Protein AF-A0A9D1JIS9-F1 (afdb_monomer)

Mean predicted aligned error: 5.15 Å

Foldseek 3Di:
DDKAWWKKKKKFQVCLQVQQCVCCVVPVDCLLSLLLQQLLFQLLVVVLCVVPVPFKDFQADDARMTIIIGRDPLVVRVLSVLQSLLLSLVLQVLCCPVAPSCVPTDGGWIFMFMETTMKDWDWDDDPPDIHIDIAALGNLVRVVQSVVTDTQKYKYAVVSLVPDDPVLNVQWDWDADPVCVLSVGGIIIMHGSVSRDHDDDCPVSSVVSNVVSVVDDSVLADADEAADQDDQVPFASRRKHKFWWKKKKKAWPCLSSVHHRNRPCNVVSVVLLSVLQVQLVVLCVVLSWAFQDDDHSMTIIIFGDHNPDDRLVSSVQSLLASQVVNVVSVIFMFMFMETGIKMWHFHHNPNRPHIDIDDSRVVRRVCCRPPPTDGQKYKYAQVSLVCCVVPPVLLNVQWDDDPPRMTMHSHHDVVSVVSVVVVVVVVCVVVVVPPPPDDD

Radius of gyration: 23.37 Å; Cα contacts (8 Å, |Δi|>4): 892; chains: 1; bounding box: 53×49×87 Å

Nearest PDB structures (foldseek):
  3r5g-assembly2_B  TM=8.322E-01  e=1.166E-09  Pseudomonas aeruginosa
  1wc1-assembly2_B  TM=8.262E-01  e=2.138E-09  Limnospira platensis
  1wc5-assembly1_D  TM=8.136E-01  e=9.999E-09  Limnospira platensis
  1wc5-assembly1_A  TM=8.039E-01  e=1.057E-08  Limnospira platensis
  2w01-assembly1_B  TM=7.841E-01  e=1.833E-08  Synechocystis sp. PCC 6803

Secondary structure (DSSP, 8-state):
-EEEEEEEEEEE-TTHHHHHHHHHHHHS--HHHHHHHHHHHHHHHHHHHHH-TTTEEEEEEETTEEEEEE-S-HHHHHHHHHHHHHHHHHHHHHHHHH-GGGTTSPPP--EEEEEEEEEEEEEEEETTEEEEEEEEHHHHHHHHHHHHSPTTEEEEEHHHHHHS-HHHHTT-EEE--GGGGGGT-S-EEEEEGGGS---S--HHHHHHHHHHHHTS-GGG-EEE--SSS--GGG--SSEEEEEEEEEEEEEEETGGGGS-TT-TTHHHHHHHHHHHHHHHHHHHHHTT-EEEEEETTEEEEEEE-BTTB--HHHHHHHHHHHHHHHHTTT-EEEEEE--EEEEEEEE-TTTS-EEEEESHHHHHHHHIIIII--TTEEEE-HHHHHHHHHH-HHHHTT-EE-STT-EEE---HHHHHHHHHHHHHHHHHHTT---S----

Solvent-accessible surface area (backbone atoms only — not comparable to full-atom values): 22907 Å² total; per-residue (Å²): 115,48,82,47,50,24,30,19,34,29,47,29,29,84,48,45,63,60,36,38,43,53,41,29,74,76,68,78,43,52,55,59,53,53,53,51,50,34,43,54,53,24,40,50,51,49,50,39,44,70,78,36,64,90,43,48,40,78,70,50,54,59,78,52,31,41,38,33,38,21,60,45,57,75,67,64,24,45,53,54,50,35,42,52,48,40,49,51,56,54,43,36,57,44,45,38,73,75,29,78,87,35,55,86,51,67,71,66,42,39,18,21,6,30,19,71,35,45,32,34,41,38,68,53,75,55,100,88,47,76,46,74,49,65,51,37,38,13,54,55,50,3,50,50,31,20,73,69,28,50,79,50,16,37,16,34,36,44,75,59,54,73,69,48,55,78,72,65,45,70,59,42,46,81,46,72,53,83,82,33,54,64,67,79,35,80,46,33,32,31,31,51,46,88,68,53,79,64,87,80,83,53,67,67,59,52,51,47,42,49,53,58,49,66,76,52,58,68,85,62,41,41,66,40,75,57,70,52,86,87,62,70,90,78,32,26,75,38,46,27,34,38,46,48,31,30,41,38,35,40,35,48,47,71,53,78,55,69,48,40,79,87,42,84,48,45,66,64,48,49,56,51,48,51,54,50,53,49,52,45,51,51,41,32,50,78,36,72,27,41,83,52,49,75,60,77,74,23,47,34,33,40,25,52,47,24,74,94,49,72,30,66,68,35,49,52,50,30,55,19,42,43,40,53,55,45,42,77,73,78,43,35,30,13,26,3,27,21,65,37,56,35,39,39,35,12,36,46,75,86,76,32,73,30,56,38,67,41,44,65,31,43,53,51,8,50,46,25,16,77,77,65,21,52,77,38,17,41,25,35,32,50,65,53,46,54,51,25,50,74,78,37,43,74,60,30,72,57,42,46,79,52,79,90,63,24,31,36,27,70,68,30,42,69,62,50,53,50,55,47,50,51,54,50,51,53,50,37,62,77,66,66,67,70,80,71,88,81,72,132

Structure (mmCIF, N/CA/C/O backbone):
data_AF-A0A9D1JIS9-F1
#
_entry.id   AF-A0A9D1JIS9-F1
#
loop_
_atom_site.group_PDB
_atom_site.id
_atom_site.type_symbol
_atom_site.label_atom_id
_atom_site.label_alt_id
_atom_site.label_comp_id
_atom_site.label_asym_id
_atom_site.label_entity_id
_atom_site.label_seq_id
_atom_site.pdbx_PDB_ins_code
_atom_site.Cartn_x
_atom_site.Cartn_y
_atom_site.Cartn_z
_atom_site.occupancy
_atom_site.B_iso_or_equiv
_atom_site.auth_seq_id
_atom_site.auth_comp_id
_atom_site.auth_asym_id
_atom_site.auth_atom_id
_atom_site.pdbx_PDB_model_num
ATOM 1 N N . MET A 1 1 ? -20.851 1.949 -10.374 1.00 79.88 1 MET A N 1
ATOM 2 C CA . MET A 1 1 ? -20.385 2.863 -9.313 1.00 79.88 1 MET A CA 1
ATOM 3 C C . MET A 1 1 ? -21.575 3.171 -8.426 1.00 79.88 1 MET A C 1
ATOM 5 O O . MET A 1 1 ? -22.640 3.439 -8.969 1.00 79.88 1 MET A O 1
ATOM 9 N N . ILE A 1 2 ? -21.425 3.081 -7.108 1.00 86.31 2 ILE A N 1
ATOM 10 C CA . ILE A 1 2 ? -22.489 3.348 -6.129 1.00 86.31 2 ILE A CA 1
ATOM 11 C C . ILE A 1 2 ? -22.038 4.526 -5.269 1.00 86.31 2 ILE A C 1
ATOM 13 O O . ILE A 1 2 ? -20.979 4.451 -4.646 1.00 86.31 2 ILE A O 1
ATOM 17 N N . ARG A 1 3 ? -22.801 5.627 -5.270 1.00 90.94 3 ARG A N 1
ATOM 18 C CA . ARG A 1 3 ? -22.493 6.796 -4.434 1.00 90.94 3 ARG A CA 1
ATOM 19 C C . ARG A 1 3 ? -22.864 6.476 -2.994 1.00 90.94 3 ARG A C 1
ATOM 21 O O . ARG A 1 3 ? -23.987 6.051 -2.732 1.00 90.94 3 ARG A O 1
ATOM 28 N N . LYS A 1 4 ? -21.933 6.698 -2.076 1.00 94.06 4 LYS A N 1
ATOM 29 C CA . LYS A 1 4 ? -22.101 6.496 -0.638 1.00 94.06 4 LYS A CA 1
ATOM 30 C C . LYS A 1 4 ? -21.607 7.725 0.119 1.00 94.06 4 LYS A C 1
ATOM 32 O O . LYS A 1 4 ? -20.930 8.598 -0.429 1.00 94.06 4 LYS A O 1
ATOM 37 N N . LYS A 1 5 ? -21.964 7.786 1.397 1.00 94.38 5 LYS A N 1
ATOM 38 C CA . LYS A 1 5 ? -21.455 8.757 2.360 1.00 94.38 5 LYS A CA 1
ATOM 39 C C . LYS A 1 5 ? -21.048 8.003 3.615 1.00 94.38 5 LYS A C 1
ATOM 41 O O . LYS A 1 5 ? -21.726 7.053 3.991 1.00 94.38 5 LYS A O 1
ATOM 46 N N . GLY A 1 6 ? -19.926 8.383 4.207 1.00 96.38 6 GLY A N 1
ATOM 47 C CA . GLY A 1 6 ? -19.376 7.657 5.341 1.00 96.38 6 GLY A CA 1
ATOM 48 C C . GLY A 1 6 ? -18.009 8.168 5.767 1.00 96.38 6 GLY A C 1
ATOM 49 O O . GLY A 1 6 ? -17.472 9.123 5.196 1.00 96.38 6 GLY A O 1
ATOM 50 N N . MET A 1 7 ? -17.447 7.527 6.788 1.00 98.12 7 MET A N 1
ATOM 51 C CA . MET A 1 7 ? -16.105 7.810 7.279 1.00 98.12 7 MET A CA 1
ATOM 52 C C . MET A 1 7 ? -15.114 6.821 6.687 1.00 98.12 7 MET A C 1
ATOM 54 O O . MET A 1 7 ? -15.196 5.634 6.979 1.00 98.12 7 MET A O 1
ATOM 58 N N . HIS A 1 8 ? -14.156 7.305 5.902 1.00 98.06 8 HIS A N 1
ATOM 59 C CA . HIS A 1 8 ? -12.979 6.514 5.561 1.00 98.06 8 HIS A CA 1
ATOM 60 C C . HIS A 1 8 ? -11.917 6.694 6.625 1.00 98.06 8 HIS A C 1
ATOM 62 O O . HIS A 1 8 ? -11.709 7.802 7.130 1.00 98.06 8 HIS A O 1
ATOM 68 N N . PHE A 1 9 ? -11.193 5.619 6.898 1.00 98.38 9 PHE A N 1
ATOM 69 C CA . PHE A 1 9 ? -10.035 5.669 7.762 1.00 98.38 9 PHE A CA 1
ATOM 70 C C . PHE A 1 9 ? -8.997 4.623 7.375 1.00 98.38 9 PHE A C 1
ATOM 72 O O . PHE A 1 9 ? -9.305 3.579 6.797 1.00 98.38 9 PHE A O 1
ATOM 79 N N . TYR A 1 10 ? -7.746 4.947 7.677 1.00 98.25 10 TYR A N 1
ATOM 80 C CA . TYR A 1 10 ? -6.591 4.126 7.344 1.00 98.25 10 TYR A CA 1
ATOM 81 C C . TYR A 1 10 ? -5.799 3.842 8.600 1.00 98.25 10 TYR A C 1
ATOM 83 O O . TYR A 1 10 ? -5.477 4.774 9.335 1.00 98.25 10 TYR A O 1
ATOM 91 N N . ILE A 1 11 ? -5.422 2.583 8.789 1.00 98.50 11 ILE A N 1
ATOM 92 C CA . ILE A 1 11 ? -4.416 2.185 9.771 1.00 98.50 11 ILE A CA 1
ATOM 93 C C . ILE A 1 11 ? -3.161 1.822 8.995 1.00 98.50 11 ILE A C 1
ATOM 95 O O . ILE A 1 11 ? -3.161 0.862 8.230 1.00 98.50 11 ILE A O 1
ATOM 99 N N . ASN A 1 12 ? -2.099 2.601 9.175 1.00 98.00 12 ASN A N 1
ATOM 100 C CA . ASN A 1 12 ? -0.805 2.337 8.559 1.00 98.00 12 ASN A CA 1
ATOM 101 C C . ASN A 1 12 ? 0.197 1.847 9.595 1.00 98.00 12 ASN A C 1
ATOM 103 O O . ASN A 1 12 ? 0.213 2.380 10.702 1.00 98.00 12 ASN A O 1
ATOM 107 N N . ILE A 1 13 ? 1.082 0.935 9.197 1.00 97.88 13 ILE A N 1
ATOM 108 C CA . ILE A 1 13 ? 2.278 0.531 9.939 1.00 97.88 13 ILE A CA 1
ATOM 109 C C . ILE A 1 13 ? 3.494 1.251 9.320 1.00 97.88 13 ILE A C 1
ATOM 111 O O . ILE A 1 13 ? 4.185 0.676 8.477 1.00 97.88 13 ILE A O 1
ATOM 115 N N . PRO A 1 14 ? 3.783 2.523 9.672 1.00 95.50 14 PRO A N 1
ATOM 116 C CA . PRO A 1 14 ? 4.860 3.311 9.062 1.00 95.50 14 PRO A CA 1
ATOM 117 C C . PRO A 1 14 ? 6.254 2.700 9.178 1.00 95.50 14 PRO A C 1
ATOM 119 O O . PRO A 1 14 ? 7.148 3.105 8.446 1.00 95.50 14 PRO A O 1
ATOM 122 N N . ASN A 1 15 ? 6.474 1.777 10.114 1.00 96.00 15 ASN A N 1
ATOM 123 C CA . ASN A 1 15 ? 7.754 1.099 10.271 1.00 96.00 15 ASN A CA 1
ATOM 124 C C . ASN A 1 15 ? 7.782 -0.311 9.661 1.00 96.00 15 ASN A C 1
ATOM 126 O O . ASN A 1 15 ? 8.740 -1.030 9.938 1.00 96.00 15 ASN A O 1
ATOM 130 N N . LEU A 1 16 ? 6.788 -0.714 8.853 1.00 95.50 16 LEU A N 1
ATOM 131 C CA . LEU A 1 16 ? 6.753 -2.054 8.251 1.00 95.50 16 LEU A CA 1
ATOM 132 C C . LEU A 1 16 ? 8.026 -2.346 7.454 1.00 95.50 16 LEU A C 1
ATOM 134 O O . LEU A 1 16 ? 8.606 -3.412 7.623 1.00 95.50 16 LEU A O 1
ATOM 138 N N . ASP A 1 17 ? 8.496 -1.384 6.661 1.00 92.62 17 ASP A N 1
ATOM 139 C CA . ASP A 1 17 ? 9.739 -1.519 5.898 1.00 92.62 17 ASP A CA 1
ATOM 140 C C . ASP A 1 17 ? 10.920 -1.865 6.803 1.00 92.62 17 ASP A C 1
ATOM 142 O O . ASP A 1 17 ? 11.693 -2.770 6.513 1.00 92.62 17 ASP A O 1
ATOM 146 N N . GLN A 1 18 ? 11.030 -1.193 7.950 1.00 95.00 18 GLN A N 1
ATOM 147 C CA . GLN A 1 18 ? 12.092 -1.459 8.912 1.00 95.00 18 GLN A CA 1
ATOM 148 C C . GLN A 1 18 ? 11.953 -2.850 9.544 1.00 95.00 18 GLN A C 1
ATOM 150 O O . GLN A 1 18 ? 12.973 -3.488 9.794 1.00 95.00 18 GLN A O 1
ATOM 155 N N . VAL A 1 19 ? 10.724 -3.324 9.789 1.00 96.06 19 VAL A N 1
ATOM 156 C CA . VAL A 1 19 ? 10.469 -4.687 10.287 1.00 96.06 19 VAL A CA 1
ATOM 157 C C . VAL A 1 19 ? 10.898 -5.728 9.251 1.00 96.06 19 VAL A C 1
ATOM 159 O O . VAL A 1 19 ? 11.641 -6.649 9.584 1.00 96.06 19 VAL A O 1
ATOM 162 N N . VAL A 1 20 ? 10.487 -5.543 7.993 1.00 94.75 20 VAL A N 1
ATOM 163 C CA . VAL A 1 20 ? 10.807 -6.451 6.883 1.00 94.75 20 VAL A CA 1
ATOM 164 C C . VAL A 1 20 ? 12.310 -6.479 6.619 1.00 94.75 20 VAL A C 1
ATOM 166 O O . VAL A 1 20 ? 12.884 -7.560 6.550 1.00 94.75 20 VAL A O 1
ATOM 169 N N . ILE A 1 21 ? 12.961 -5.315 6.527 1.00 93.31 21 ILE A N 1
ATOM 170 C CA . ILE A 1 21 ? 14.409 -5.203 6.295 1.00 93.31 21 ILE A CA 1
ATOM 171 C C . ILE A 1 21 ? 15.198 -5.858 7.435 1.00 93.31 21 ILE A C 1
ATOM 173 O O . ILE A 1 21 ? 16.189 -6.543 7.179 1.00 93.31 21 ILE A O 1
ATOM 177 N N . ASP A 1 22 ? 14.778 -5.662 8.688 1.00 95.50 22 ASP A N 1
ATOM 178 C CA . ASP A 1 22 ? 15.439 -6.255 9.854 1.00 95.50 22 ASP A CA 1
ATOM 179 C C . ASP A 1 22 ? 15.375 -7.793 9.825 1.00 95.50 22 ASP A C 1
ATOM 181 O O . ASP A 1 22 ? 16.400 -8.453 10.013 1.00 95.50 22 ASP A O 1
ATOM 185 N N . GLU A 1 23 ? 14.211 -8.376 9.516 1.00 94.50 23 GLU A N 1
ATOM 186 C CA . GLU A 1 23 ? 14.074 -9.831 9.374 1.00 94.50 23 GLU A CA 1
ATOM 187 C C . GLU A 1 23 ? 14.827 -10.365 8.146 1.00 94.50 23 GLU A C 1
ATOM 189 O O . GLU A 1 23 ? 15.572 -11.348 8.255 1.00 94.50 23 GLU A O 1
ATOM 194 N N . GLU A 1 24 ? 14.662 -9.713 6.991 1.00 94.38 24 GLU A N 1
ATOM 195 C CA . GLU A 1 24 ? 15.275 -10.111 5.722 1.00 94.38 24 GLU A CA 1
ATOM 196 C C . GLU A 1 24 ? 16.801 -10.119 5.846 1.00 94.38 24 GLU A C 1
ATOM 198 O O . GLU A 1 24 ? 17.445 -11.091 5.456 1.00 94.38 24 GLU A O 1
ATOM 203 N N . THR A 1 25 ? 17.385 -9.098 6.476 1.00 92.75 25 THR A N 1
ATOM 204 C CA . THR A 1 25 ? 18.839 -9.001 6.677 1.00 92.75 25 THR A CA 1
ATOM 205 C C . THR A 1 25 ? 19.364 -10.086 7.620 1.00 92.75 25 THR A C 1
ATOM 207 O O . THR A 1 25 ? 20.445 -10.629 7.398 1.00 92.75 25 THR A O 1
ATOM 210 N N . LYS A 1 26 ? 18.611 -10.434 8.672 1.00 92.88 26 LYS A N 1
ATOM 211 C CA . LYS A 1 26 ? 19.026 -11.445 9.662 1.00 92.88 26 LYS A CA 1
ATOM 212 C C . LYS A 1 26 ? 18.855 -12.878 9.167 1.00 92.88 26 LYS A C 1
ATOM 214 O O . LYS A 1 26 ? 19.591 -13.761 9.601 1.00 92.88 26 LYS A O 1
ATOM 219 N N . THR A 1 27 ? 17.859 -13.131 8.319 1.00 90.94 27 THR A N 1
ATOM 220 C CA . THR A 1 27 ? 17.398 -14.501 8.028 1.00 90.94 27 THR A CA 1
ATOM 221 C C . THR A 1 27 ? 17.322 -14.847 6.541 1.00 90.94 27 THR A C 1
ATOM 223 O O . THR A 1 27 ? 17.187 -16.022 6.194 1.00 90.94 27 THR A O 1
ATOM 226 N N . GLY A 1 28 ? 17.372 -13.853 5.649 1.00 89.25 28 GLY A N 1
ATOM 227 C CA . GLY A 1 28 ? 17.115 -14.009 4.214 1.00 89.25 28 GLY A CA 1
ATOM 228 C C . GLY A 1 28 ? 15.658 -14.350 3.864 1.00 89.25 28 GLY A C 1
ATOM 229 O O . GLY A 1 28 ? 15.386 -14.784 2.733 1.00 89.25 28 GLY A O 1
ATOM 230 N N . LYS A 1 29 ? 14.743 -14.211 4.834 1.00 90.88 29 LYS A N 1
ATOM 231 C CA . LYS A 1 29 ? 13.316 -14.564 4.779 1.00 90.88 29 LYS A CA 1
ATOM 232 C C . LYS A 1 29 ? 12.457 -13.445 5.381 1.00 90.88 29 LYS A C 1
ATOM 234 O O . LYS A 1 29 ? 12.976 -12.555 6.041 1.00 90.88 29 LYS A O 1
ATOM 239 N N . VAL A 1 30 ? 11.141 -13.532 5.168 1.00 94.50 30 VAL A N 1
ATOM 240 C CA . VAL A 1 30 ? 10.138 -12.578 5.691 1.00 94.50 30 VAL A CA 1
ATOM 241 C C . VAL A 1 30 ? 8.933 -13.284 6.334 1.00 94.50 30 VAL A C 1
ATOM 243 O O . VAL A 1 30 ? 7.827 -12.745 6.383 1.00 94.50 30 VAL A O 1
ATOM 246 N N . ASN A 1 31 ? 9.114 -14.537 6.771 1.00 95.56 31 ASN A N 1
ATOM 247 C CA . ASN A 1 31 ? 8.036 -15.385 7.287 1.00 95.56 31 ASN A CA 1
ATOM 248 C C . ASN A 1 31 ? 7.346 -14.752 8.501 1.00 95.56 31 ASN A C 1
ATOM 250 O O . ASN A 1 31 ? 6.119 -14.758 8.577 1.00 95.56 31 ASN A O 1
ATOM 254 N N . HIS A 1 32 ? 8.118 -14.224 9.452 1.00 95.69 32 HIS A N 1
ATOM 255 C CA . HIS A 1 32 ? 7.568 -13.637 10.667 1.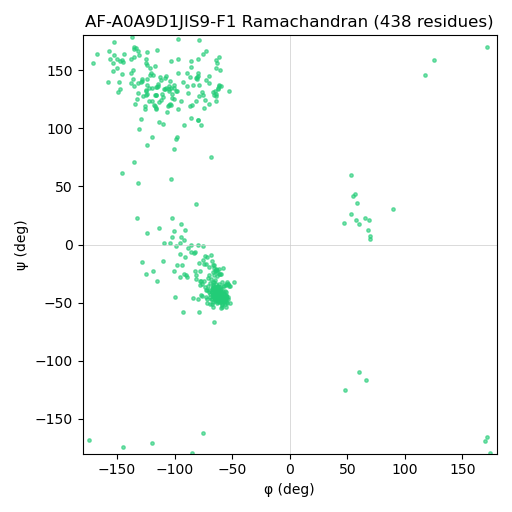00 95.69 32 HIS A CA 1
ATOM 256 C C . HIS A 1 32 ? 6.838 -12.337 10.341 1.00 95.69 32 HIS A C 1
ATOM 258 O O . HIS A 1 32 ? 5.717 -12.154 10.808 1.00 95.69 32 HIS A O 1
ATOM 264 N N . SER A 1 33 ? 7.434 -11.474 9.515 1.00 95.69 33 SER A N 1
ATOM 265 C CA . SER A 1 33 ? 6.858 -10.192 9.103 1.00 95.69 33 SER A CA 1
ATOM 266 C C . SER A 1 33 ? 5.544 -10.389 8.354 1.00 95.69 33 SER A C 1
ATOM 268 O O . SER A 1 33 ? 4.547 -9.772 8.721 1.00 95.69 33 SER A O 1
ATOM 270 N N . LEU A 1 34 ? 5.503 -11.297 7.369 1.00 95.88 34 LEU A N 1
ATOM 271 C CA . LEU A 1 34 ? 4.274 -11.633 6.641 1.00 95.88 34 LEU A CA 1
ATOM 272 C C . LEU A 1 34 ? 3.201 -12.176 7.594 1.00 95.88 34 LEU A C 1
ATOM 274 O O . LEU A 1 34 ? 2.052 -11.745 7.552 1.00 95.88 34 LEU A O 1
ATOM 278 N N . HIS A 1 35 ? 3.579 -13.103 8.475 1.00 96.31 35 HIS A N 1
ATOM 279 C CA . HIS A 1 35 ? 2.643 -13.736 9.398 1.00 96.31 35 HIS A CA 1
ATOM 280 C C . HIS A 1 35 ? 2.092 -12.765 10.456 1.00 96.31 35 HIS A C 1
ATOM 282 O O . HIS A 1 35 ? 0.918 -12.842 10.823 1.00 96.31 35 HIS A O 1
ATOM 288 N N . ALA A 1 36 ? 2.930 -11.859 10.963 1.00 96.94 36 ALA A N 1
ATOM 289 C CA . ALA A 1 36 ? 2.522 -10.807 11.889 1.00 96.94 36 ALA A CA 1
ATOM 290 C C . ALA A 1 36 ? 1.607 -9.788 11.200 1.00 96.94 36 ALA A C 1
ATOM 292 O O . ALA A 1 36 ? 0.605 -9.389 11.788 1.00 96.94 36 ALA A O 1
ATOM 293 N N . LEU A 1 37 ? 1.910 -9.417 9.951 1.00 96.75 37 LEU A N 1
ATOM 294 C CA . LEU A 1 37 ? 1.088 -8.516 9.143 1.00 96.75 37 LEU A CA 1
ATOM 295 C C . LEU A 1 37 ? -0.304 -9.105 8.874 1.00 96.75 37 LEU A C 1
ATOM 297 O O . LEU A 1 37 ? -1.305 -8.438 9.135 1.00 96.75 37 LEU A O 1
ATOM 301 N N . ASP A 1 38 ? -0.371 -10.367 8.428 1.00 95.88 38 ASP A N 1
ATOM 302 C CA . ASP A 1 38 ? -1.639 -11.083 8.228 1.00 95.88 38 ASP A CA 1
ATOM 303 C C . ASP A 1 38 ? -2.446 -11.147 9.525 1.00 95.88 38 ASP A C 1
ATOM 305 O O . ASP A 1 38 ? -3.628 -10.816 9.524 1.00 95.88 38 ASP A O 1
ATOM 309 N N . THR A 1 39 ? -1.807 -11.512 10.641 1.00 96.50 39 THR A N 1
ATOM 310 C CA . THR A 1 39 ? -2.469 -11.568 11.952 1.00 96.50 39 THR A CA 1
ATOM 311 C C . THR A 1 39 ? -3.000 -10.200 12.360 1.00 96.50 39 THR A C 1
ATOM 313 O O . THR A 1 39 ? -4.151 -10.090 12.772 1.00 96.50 39 THR A O 1
ATOM 316 N N . PHE A 1 40 ? -2.194 -9.147 12.229 1.00 97.88 40 PHE A N 1
ATOM 317 C CA . PHE A 1 40 ? -2.584 -7.800 12.627 1.00 97.88 40 PHE A CA 1
ATOM 318 C C . PHE A 1 40 ? -3.837 -7.332 11.878 1.00 97.88 40 PHE A C 1
ATOM 320 O O . PHE A 1 40 ? -4.840 -6.982 12.502 1.00 97.88 40 PHE A O 1
ATOM 327 N N . PHE A 1 41 ? -3.824 -7.391 10.545 1.00 97.12 41 PHE A N 1
ATOM 328 C CA . PHE A 1 41 ? -4.956 -6.926 9.745 1.00 97.12 41 PHE A CA 1
ATOM 329 C C . PHE A 1 41 ? -6.164 -7.859 9.809 1.00 97.12 41 PHE A C 1
ATOM 331 O O . PHE A 1 41 ? -7.287 -7.375 9.949 1.00 97.12 41 PHE A O 1
ATOM 338 N N . SER A 1 42 ? -5.957 -9.179 9.807 1.00 96.00 42 SER A N 1
ATOM 339 C CA . SER A 1 42 ? -7.052 -10.152 9.922 1.00 96.00 42 SER A CA 1
ATOM 340 C C . SER A 1 42 ? -7.817 -10.009 11.234 1.00 96.00 42 SER A C 1
ATOM 342 O O . SER A 1 42 ? -9.036 -10.200 11.276 1.00 96.00 42 SER A O 1
ATOM 344 N N . MET A 1 43 ? -7.122 -9.647 12.313 1.00 97.12 43 MET A N 1
ATOM 345 C CA . MET A 1 43 ? -7.755 -9.459 13.612 1.00 97.12 43 MET A CA 1
ATOM 346 C C . MET A 1 43 ? -8.493 -8.132 13.722 1.00 97.12 43 MET A C 1
ATOM 348 O O . MET A 1 43 ? -9.56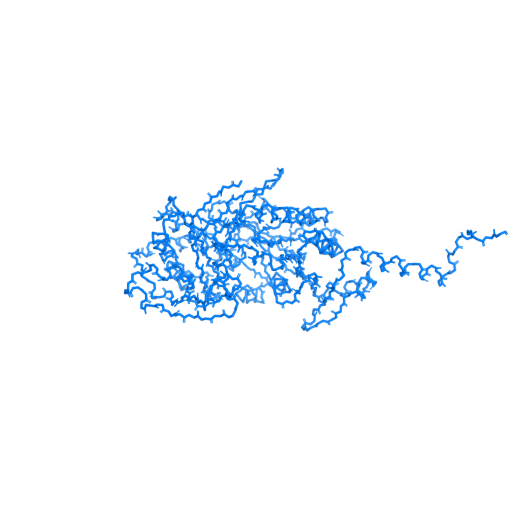7 -8.109 14.317 1.00 97.12 43 MET A O 1
ATOM 352 N N . ILE A 1 44 ? -7.995 -7.061 13.100 1.00 97.88 44 ILE A N 1
ATOM 353 C CA . ILE A 1 44 ? -8.740 -5.797 12.987 1.00 97.88 44 ILE A CA 1
ATOM 354 C C . ILE A 1 44 ? -10.004 -5.998 12.146 1.00 97.88 44 ILE A C 1
ATOM 356 O O . ILE A 1 44 ? -11.089 -5.584 12.550 1.00 97.88 44 ILE A O 1
ATOM 360 N N . GLU A 1 45 ? -9.886 -6.695 11.013 1.00 96.00 45 GLU A N 1
ATOM 361 C CA . GLU A 1 45 ? -11.022 -7.058 10.168 1.00 96.00 45 GLU A CA 1
ATOM 362 C C . GLU A 1 45 ? -12.068 -7.855 10.959 1.00 96.00 45 GLU A C 1
ATOM 364 O O . GLU A 1 45 ? -13.258 -7.531 10.929 1.00 96.00 45 GLU A O 1
ATOM 369 N N . SER A 1 46 ? -11.628 -8.890 11.678 1.00 95.75 46 SER A N 1
ATOM 370 C CA . SER A 1 46 ? -12.507 -9.750 12.474 1.00 95.75 46 SER A CA 1
ATOM 371 C C . SER A 1 46 ? -13.181 -8.982 13.609 1.00 95.75 46 SER A C 1
ATOM 373 O O . SER A 1 46 ? -14.381 -9.150 13.814 1.00 95.75 46 SER A O 1
ATOM 375 N N . PHE A 1 47 ? -12.438 -8.115 14.305 1.00 97.81 47 PHE A N 1
ATOM 376 C CA . PHE A 1 47 ? -12.963 -7.248 15.358 1.00 97.81 47 PHE A CA 1
ATOM 377 C C . PHE A 1 47 ? -14.062 -6.328 14.817 1.00 97.81 47 PHE A C 1
ATOM 379 O O . PHE A 1 47 ? -15.193 -6.371 15.301 1.00 97.81 47 PHE A O 1
ATOM 386 N N . GLY A 1 48 ? -13.768 -5.564 13.760 1.00 96.94 48 GLY A N 1
ATOM 387 C CA . GLY A 1 48 ? -14.728 -4.619 13.196 1.00 96.94 48 GLY A CA 1
ATOM 388 C C . GLY A 1 48 ? -15.985 -5.308 12.659 1.00 96.94 48 GLY A C 1
ATOM 389 O O . GLY A 1 48 ? -17.095 -4.866 12.924 1.00 96.94 48 GLY A O 1
ATOM 390 N N . LYS A 1 49 ? -15.846 -6.457 11.986 1.00 95.19 49 LYS A N 1
ATOM 391 C CA . LYS A 1 49 ? -16.996 -7.229 11.476 1.00 95.19 49 LYS A CA 1
ATOM 392 C C . LYS A 1 49 ? -17.816 -7.914 12.563 1.00 95.19 49 LYS A C 1
ATOM 394 O O . LYS A 1 49 ? -19.001 -8.148 12.351 1.00 95.19 49 LYS A O 1
ATOM 399 N N . LYS A 1 50 ? -17.199 -8.276 13.688 1.00 96.50 50 LYS A N 1
ATOM 400 C CA . LYS A 1 50 ? -17.895 -8.872 14.833 1.00 96.50 50 LYS A CA 1
ATOM 401 C C . LYS A 1 50 ? -18.747 -7.832 15.554 1.00 96.50 50 LYS A C 1
ATOM 403 O O . LYS A 1 50 ? -19.900 -8.115 15.859 1.00 96.50 50 LYS A O 1
ATOM 408 N N . HIS A 1 51 ? -18.176 -6.661 15.826 1.00 97.69 51 HIS A N 1
ATOM 409 C CA . HIS A 1 51 ? -18.820 -5.637 16.654 1.00 97.69 51 HIS A CA 1
ATOM 410 C C . HIS A 1 51 ? -19.670 -4.651 15.845 1.00 97.69 51 HIS A C 1
ATOM 412 O O . HIS A 1 51 ? -20.662 -4.149 16.361 1.00 97.69 51 HIS A O 1
ATOM 418 N N . PHE A 1 52 ? -19.355 -4.441 14.562 1.00 97.25 52 PHE A N 1
ATOM 419 C CA . PHE A 1 52 ? -20.030 -3.470 13.688 1.00 97.25 52 PHE A CA 1
ATOM 420 C C . PHE A 1 52 ? -20.436 -4.077 12.324 1.00 97.25 52 PHE A C 1
ATOM 422 O O . PHE A 1 52 ? -20.101 -3.538 11.268 1.00 97.25 52 PHE A O 1
ATOM 429 N N . PRO A 1 53 ? -21.167 -5.211 12.295 1.00 95.44 53 PRO A N 1
ATOM 430 C CA . PRO A 1 53 ? -21.388 -6.005 11.080 1.00 95.44 53 PRO A CA 1
ATOM 431 C C . PRO A 1 53 ? -22.174 -5.302 9.964 1.00 95.44 53 PRO A C 1
ATOM 433 O O . PRO A 1 53 ? -22.105 -5.745 8.820 1.00 95.44 53 PRO A O 1
ATOM 436 N N . GLN A 1 54 ? -22.953 -4.265 10.288 1.00 94.19 54 GLN A N 1
ATOM 437 C CA . GLN A 1 54 ? -23.851 -3.605 9.332 1.00 94.19 54 GLN A CA 1
ATOM 438 C C . GLN A 1 54 ? -23.190 -2.455 8.569 1.00 94.19 54 GLN A C 1
ATOM 440 O O . GLN A 1 54 ? -23.589 -2.171 7.443 1.00 94.19 54 GLN A O 1
ATOM 445 N N . SER A 1 55 ? -22.195 -1.798 9.167 1.00 94.31 55 SER A N 1
ATOM 446 C CA . SER A 1 55 ? -21.657 -0.540 8.648 1.00 94.31 55 SER A CA 1
ATOM 447 C C . SER A 1 55 ? -20.154 -0.556 8.408 1.00 94.31 55 SER A C 1
ATOM 449 O O . SER A 1 55 ? -19.682 0.188 7.549 1.00 94.31 55 SER A O 1
ATOM 451 N N . PHE A 1 56 ? -19.398 -1.404 9.112 1.00 96.94 56 PHE A N 1
ATOM 452 C CA . PHE A 1 56 ? -17.951 -1.490 8.960 1.00 96.94 56 PHE A CA 1
ATOM 453 C C . PHE A 1 56 ? -17.557 -2.340 7.752 1.00 96.94 56 PHE A C 1
ATOM 455 O O . PHE A 1 56 ? -17.867 -3.533 7.659 1.00 96.94 56 PHE A O 1
ATOM 462 N N . VAL A 1 57 ? -16.785 -1.734 6.855 1.00 95.12 57 VAL A N 1
ATOM 463 C CA . VAL A 1 57 ? -16.250 -2.393 5.669 1.00 95.12 57 VAL A CA 1
ATOM 464 C C . VAL A 1 57 ? -14.734 -2.271 5.651 1.00 95.12 57 VAL A C 1
ATOM 466 O O . VAL A 1 57 ? -14.170 -1.185 5.775 1.00 95.12 57 VAL A O 1
ATOM 469 N N . VAL A 1 58 ? -14.074 -3.412 5.459 1.00 93.75 58 VAL A N 1
ATOM 470 C CA . VAL A 1 58 ? -12.672 -3.455 5.042 1.00 93.75 58 VAL A CA 1
ATOM 471 C C . VAL A 1 58 ? -12.662 -3.399 3.529 1.00 93.75 58 VAL A C 1
ATOM 473 O O . VAL A 1 58 ? -13.233 -4.285 2.894 1.00 93.75 58 VAL A O 1
ATOM 476 N N . GLU A 1 59 ? -12.043 -2.361 2.979 1.00 91.94 59 GLU A N 1
ATOM 477 C CA . GLU A 1 59 ? -11.900 -2.217 1.537 1.00 91.94 59 GLU A CA 1
ATOM 478 C C . GLU A 1 59 ? -10.771 -3.106 1.030 1.00 91.94 59 GLU A C 1
ATOM 480 O O . GLU A 1 59 ? -11.011 -3.972 0.195 1.00 91.94 59 GLU A O 1
ATOM 485 N N . LYS A 1 60 ? -9.555 -2.905 1.553 1.00 91.00 60 LYS A N 1
ATOM 486 C CA . LYS A 1 60 ? -8.363 -3.642 1.118 1.00 91.00 60 LYS A CA 1
ATOM 487 C C . LYS A 1 60 ? -7.170 -3.466 2.048 1.00 91.00 60 LYS A C 1
ATOM 489 O O . LYS A 1 60 ? -7.103 -2.520 2.845 1.00 91.00 60 LYS A O 1
ATOM 494 N N . ILE A 1 61 ? -6.198 -4.359 1.881 1.00 93.12 61 ILE A N 1
ATOM 495 C CA . ILE A 1 61 ? -4.861 -4.259 2.467 1.00 93.12 61 ILE A CA 1
ATOM 496 C C . ILE A 1 61 ? -3.865 -3.869 1.373 1.00 93.12 61 ILE A C 1
ATOM 498 O O . ILE A 1 61 ? -3.628 -4.619 0.434 1.00 93.12 61 ILE A O 1
ATOM 502 N N . THR A 1 62 ? -3.207 -2.721 1.532 1.00 89.19 62 THR A N 1
ATOM 503 C CA . THR A 1 62 ? -2.228 -2.197 0.572 1.00 89.19 62 THR A CA 1
ATOM 504 C C . THR A 1 62 ? -0.864 -2.041 1.243 1.00 89.19 62 THR A C 1
ATOM 506 O O . THR A 1 62 ? -0.574 -1.011 1.863 1.00 89.19 62 THR A O 1
ATOM 509 N N . GLY A 1 63 ? -0.016 -3.068 1.148 1.00 89.50 63 GLY A N 1
ATOM 510 C CA . GLY A 1 63 ? 1.309 -3.070 1.779 1.00 89.50 63 GLY A CA 1
ATOM 511 C C . GLY A 1 63 ? 1.211 -2.913 3.301 1.00 89.50 63 GLY A C 1
ATOM 512 O O . GLY A 1 63 ? 0.751 -3.814 3.993 1.00 89.50 63 GLY A O 1
ATOM 513 N N . SER A 1 64 ? 1.625 -1.755 3.819 1.00 92.94 64 SER A N 1
ATOM 514 C CA . SER A 1 64 ? 1.578 -1.402 5.246 1.00 92.94 64 SER A CA 1
ATOM 515 C C . SER A 1 64 ? 0.256 -0.799 5.725 1.00 92.94 64 SER A C 1
ATOM 517 O O . SER A 1 64 ? 0.139 -0.474 6.908 1.00 92.94 64 SER A O 1
ATOM 519 N N . ARG A 1 65 ? -0.735 -0.637 4.841 1.00 94.62 65 ARG A N 1
ATOM 520 C CA . ARG A 1 65 ? -1.989 0.073 5.125 1.00 94.62 65 ARG A CA 1
ATOM 521 C C . ARG A 1 65 ? -3.199 -0.850 5.060 1.00 94.62 65 ARG A C 1
ATOM 523 O O . ARG A 1 65 ? -3.360 -1.588 4.095 1.00 94.62 65 ARG A O 1
ATOM 530 N N . LEU A 1 66 ? -4.086 -0.718 6.038 1.00 96.12 66 LEU A N 1
ATOM 531 C CA . LEU A 1 66 ? -5.447 -1.243 6.008 1.00 96.12 66 LEU A CA 1
ATOM 532 C C . LEU A 1 66 ? -6.412 -0.083 5.771 1.00 96.12 66 LEU A C 1
ATOM 534 O O . LEU A 1 66 ? -6.459 0.856 6.572 1.00 96.12 66 LEU A O 1
ATOM 538 N N . HIS A 1 67 ? -7.165 -0.150 4.676 1.00 95.69 67 HIS A N 1
ATOM 539 C CA . HIS A 1 67 ? -8.167 0.846 4.307 1.00 95.69 67 HIS A CA 1
ATOM 540 C C . HIS A 1 67 ? -9.561 0.329 4.632 1.00 95.69 67 HIS A C 1
ATOM 542 O O . HIS A 1 67 ? -9.954 -0.769 4.234 1.00 95.69 67 HIS A O 1
ATOM 548 N N . MET A 1 68 ? -10.302 1.127 5.391 1.00 96.88 68 MET A N 1
ATOM 549 C CA . MET A 1 68 ? -11.639 0.801 5.857 1.00 96.88 68 MET A CA 1
ATOM 550 C C . MET A 1 68 ? -12.566 1.995 5.680 1.00 96.88 68 MET A C 1
ATOM 552 O O . MET A 1 68 ? -12.126 3.149 5.572 1.00 96.88 68 MET A O 1
ATOM 556 N N . TYR A 1 69 ? -13.863 1.722 5.700 1.00 97.56 69 TYR A N 1
ATOM 557 C CA . TYR A 1 69 ? -14.868 2.763 5.807 1.00 97.56 69 TYR A CA 1
ATOM 558 C C . TYR A 1 69 ? -16.088 2.312 6.613 1.00 97.56 69 TYR A C 1
ATOM 560 O O . TYR A 1 69 ? -16.340 1.119 6.776 1.00 97.56 69 TYR A O 1
ATOM 568 N N . VAL A 1 70 ? -16.835 3.290 7.125 1.00 98.06 70 VAL A N 1
ATOM 569 C CA . VAL A 1 70 ? -18.077 3.102 7.887 1.00 98.06 70 VAL A CA 1
ATOM 570 C C . VAL A 1 70 ? -19.177 3.948 7.256 1.00 98.06 70 VAL A C 1
ATOM 572 O O . VAL A 1 70 ? -18.967 5.141 7.035 1.00 98.06 70 VAL A O 1
ATOM 575 N N . THR A 1 71 ? -20.331 3.360 6.941 1.00 95.56 71 THR A N 1
ATOM 576 C CA . THR A 1 71 ? -21.430 4.039 6.214 1.00 95.56 71 THR A CA 1
ATOM 577 C C . THR A 1 71 ? -22.508 4.667 7.106 1.00 95.56 71 THR A C 1
ATOM 579 O O . THR A 1 71 ? -23.603 4.948 6.624 1.00 95.56 71 THR A O 1
ATOM 582 N N . ASP A 1 72 ? -22.212 4.884 8.386 1.00 95.69 72 ASP A N 1
ATOM 583 C CA . ASP A 1 72 ? -23.135 5.495 9.351 1.00 95.69 72 ASP A CA 1
ATOM 584 C C . ASP A 1 72 ? -23.090 7.032 9.323 1.00 95.69 72 ASP A C 1
ATOM 586 O O . ASP A 1 72 ? -22.345 7.649 8.551 1.00 95.69 72 ASP A O 1
ATOM 590 N N . SER A 1 73 ? -23.894 7.668 10.183 1.00 95.88 73 SER A N 1
ATOM 591 C CA . SER A 1 73 ? -23.806 9.110 10.422 1.00 95.88 73 SER A CA 1
ATOM 592 C C . SER A 1 73 ? -22.436 9.497 10.995 1.00 95.88 73 SER A C 1
ATOM 594 O O . SER A 1 73 ? -21.711 8.660 11.520 1.00 95.88 73 SER A O 1
ATOM 596 N N . LEU A 1 74 ? -22.056 10.777 10.907 1.00 96.25 74 LEU A N 1
ATOM 597 C CA . LEU A 1 74 ? -20.707 11.228 11.282 1.00 96.25 74 LEU A CA 1
ATOM 598 C C . LEU A 1 74 ? -20.302 10.796 12.702 1.00 96.25 74 LEU A C 1
ATOM 600 O O . LEU A 1 74 ? -19.179 10.329 12.882 1.00 96.25 74 LEU A O 1
ATOM 604 N N . ASN A 1 75 ? -21.197 10.952 13.681 1.00 94.75 75 ASN A N 1
ATOM 605 C CA . ASN A 1 75 ? -20.899 10.651 15.082 1.00 94.75 75 ASN A CA 1
ATOM 606 C C . ASN A 1 75 ? -20.805 9.139 15.321 1.00 94.75 75 ASN A C 1
ATOM 608 O O . ASN A 1 75 ? -19.790 8.675 15.827 1.00 94.75 75 ASN A O 1
ATOM 612 N N . GLU A 1 76 ? -21.801 8.375 14.866 1.00 95.94 76 GLU A N 1
ATOM 613 C CA . GLU A 1 76 ? -21.821 6.906 14.971 1.00 95.94 76 GLU A CA 1
ATOM 614 C C . GLU A 1 76 ? -20.617 6.282 14.248 1.00 95.94 76 GLU A C 1
ATOM 616 O O . GLU A 1 76 ? -19.914 5.431 14.788 1.00 95.94 76 GLU A O 1
ATOM 621 N N . ALA A 1 77 ? -20.300 6.771 13.046 1.00 97.88 77 ALA A N 1
ATOM 622 C CA . ALA A 1 77 ? -19.137 6.321 12.298 1.00 97.88 77 ALA A CA 1
ATOM 623 C C . ALA A 1 77 ? -17.829 6.615 13.047 1.00 97.88 77 ALA A C 1
ATOM 625 O O . ALA A 1 77 ? -16.898 5.811 12.986 1.00 97.88 77 ALA A O 1
ATOM 626 N N . PHE A 1 78 ? -17.739 7.745 13.758 1.00 97.75 78 PHE A N 1
ATOM 627 C CA . PHE A 1 78 ? -16.546 8.061 14.537 1.00 97.75 78 PHE A CA 1
ATOM 628 C C . PHE A 1 78 ? -16.389 7.171 15.771 1.00 97.75 78 PHE A C 1
ATOM 630 O O . PHE A 1 78 ? -15.260 6.800 16.086 1.00 97.75 78 PHE A O 1
ATOM 637 N N . GLU A 1 79 ? -17.482 6.790 16.434 1.00 97.00 79 GLU A N 1
ATOM 638 C CA . GLU A 1 79 ? -17.449 5.814 17.531 1.00 97.00 79 GLU A CA 1
ATOM 639 C C . GLU A 1 79 ? -16.848 4.487 17.048 1.00 97.00 79 GLU A C 1
ATOM 641 O O . GLU A 1 79 ? -15.887 3.992 17.637 1.00 97.00 79 GLU A O 1
ATOM 646 N N . VAL A 1 80 ? -17.303 3.977 15.896 1.00 98.31 80 VAL A N 1
ATOM 647 C CA . VAL A 1 80 ? -16.728 2.774 15.267 1.00 98.31 80 VAL A CA 1
ATOM 648 C C . VAL A 1 80 ? -15.236 2.956 14.968 1.00 98.31 80 VAL A C 1
ATOM 650 O O . VAL A 1 80 ? -14.422 2.086 15.288 1.00 98.31 80 VAL A O 1
ATOM 653 N N . VAL A 1 81 ? -14.846 4.091 14.376 1.00 98.50 81 VAL A N 1
ATOM 654 C CA . VAL A 1 81 ? -13.433 4.383 14.083 1.00 98.50 81 VAL A CA 1
ATOM 655 C C . VAL A 1 81 ? -12.594 4.432 15.358 1.00 98.50 81 VAL A C 1
ATOM 657 O O . VAL A 1 81 ? -11.474 3.917 15.349 1.00 98.50 81 VAL A O 1
ATOM 660 N N . ALA A 1 82 ? -13.103 5.014 16.444 1.00 98.19 82 ALA A N 1
ATOM 661 C CA . ALA A 1 82 ? -12.406 5.091 17.722 1.00 98.19 82 ALA A CA 1
ATOM 662 C C . ALA A 1 82 ? -12.187 3.697 18.332 1.00 98.19 82 ALA A C 1
ATOM 664 O O . ALA A 1 82 ? -11.056 3.385 18.705 1.00 98.19 82 ALA A O 1
ATOM 665 N N . GLU A 1 83 ? -13.212 2.840 18.348 1.00 98.56 83 GLU A N 1
ATOM 666 C CA . GLU A 1 83 ? -13.133 1.460 18.857 1.00 98.56 83 GLU A CA 1
ATOM 667 C C . GLU A 1 83 ? -12.139 0.612 18.053 1.00 98.56 83 GLU A C 1
ATOM 669 O O . GLU A 1 83 ? -11.231 -0.012 18.605 1.00 98.56 83 GLU A O 1
ATOM 674 N N . VAL A 1 84 ? -12.238 0.637 16.720 1.00 98.69 84 VAL A N 1
ATOM 675 C CA . VAL A 1 84 ? -11.323 -0.115 15.844 1.00 98.69 84 VAL A CA 1
ATOM 676 C C . VAL A 1 84 ? -9.882 0.392 15.985 1.00 98.69 84 VAL A C 1
ATOM 678 O O . VAL A 1 84 ? -8.940 -0.403 16.027 1.00 98.69 84 VAL A O 1
ATOM 681 N N . SER A 1 85 ? -9.696 1.709 16.105 1.00 98.62 85 SER A N 1
ATOM 682 C CA . SER A 1 85 ? -8.384 2.332 16.321 1.00 98.62 85 SER A CA 1
ATOM 683 C C . SER A 1 85 ? -7.786 1.973 17.683 1.00 98.62 85 SER A C 1
ATOM 685 O O . SER A 1 85 ? -6.590 1.682 17.773 1.00 98.62 85 SER A O 1
ATOM 687 N N . GLY A 1 86 ? -8.608 1.969 18.736 1.00 98.44 86 GLY A N 1
ATOM 688 C CA . GLY A 1 86 ? -8.217 1.578 20.088 1.00 98.44 86 GLY A CA 1
ATOM 689 C C . GLY A 1 86 ? -7.805 0.110 20.158 1.00 98.44 86 GLY A C 1
ATOM 690 O O . GLY A 1 86 ? -6.728 -0.202 20.675 1.00 98.44 86 GLY A O 1
ATOM 691 N N . PHE A 1 87 ? -8.597 -0.781 19.557 1.00 98.75 87 PHE A N 1
ATOM 692 C CA . PHE A 1 87 ? -8.256 -2.197 19.431 1.00 98.75 87 PHE A CA 1
ATOM 693 C C . PHE A 1 87 ? -6.933 -2.396 18.680 1.00 98.75 87 PHE A C 1
ATOM 695 O O . PHE A 1 87 ? -6.026 -3.053 19.195 1.00 98.75 87 PHE A O 1
ATOM 702 N N . ALA A 1 88 ? -6.780 -1.784 17.500 1.00 98.62 88 ALA A N 1
ATOM 703 C CA . ALA A 1 88 ? -5.557 -1.882 16.706 1.00 98.62 88 ALA A CA 1
ATOM 704 C C . ALA A 1 88 ? -4.323 -1.398 17.483 1.00 98.62 88 ALA A C 1
ATOM 706 O O . ALA A 1 88 ? -3.266 -2.027 17.419 1.00 98.62 88 ALA A O 1
ATOM 707 N N . TYR A 1 89 ? -4.456 -0.318 18.260 1.00 98.31 89 TYR A N 1
ATOM 708 C CA . TYR A 1 89 ? -3.385 0.184 19.117 1.00 98.31 89 TYR A CA 1
ATOM 709 C C . TYR A 1 89 ? -2.985 -0.810 20.210 1.00 98.31 89 TYR A C 1
ATOM 711 O O . TYR A 1 89 ? -1.798 -1.050 20.409 1.00 98.31 89 TYR A O 1
ATOM 719 N N . LYS A 1 90 ? -3.946 -1.428 20.908 1.00 98.06 90 LYS A N 1
ATOM 720 C CA . LYS A 1 90 ? -3.632 -2.455 21.916 1.00 98.06 90 LYS A CA 1
ATOM 721 C C . LYS A 1 90 ? -3.039 -3.711 21.283 1.00 98.06 90 LYS A C 1
ATOM 723 O O . LYS A 1 90 ? -2.137 -4.320 21.862 1.00 98.06 90 LYS A O 1
ATOM 728 N N . LEU A 1 91 ? -3.498 -4.060 20.082 1.00 98.44 91 LEU A N 1
ATOM 729 C CA . LEU A 1 91 ? -3.025 -5.222 19.348 1.00 98.44 91 LEU A CA 1
ATOM 730 C C . LEU A 1 91 ? -1.533 -5.124 19.004 1.00 98.44 91 LEU A C 1
ATOM 732 O O . LEU A 1 91 ? -0.841 -6.126 19.153 1.00 98.44 91 LEU A O 1
ATOM 736 N N . THR A 1 92 ? -1.005 -3.951 18.620 1.00 96.88 92 THR A N 1
ATOM 737 C CA . THR A 1 92 ? 0.432 -3.816 18.286 1.00 96.88 92 THR A CA 1
ATOM 738 C C . THR A 1 92 ? 1.341 -4.278 19.426 1.00 96.88 92 THR A C 1
ATOM 740 O O . THR A 1 92 ? 2.265 -5.056 19.203 1.00 96.88 92 THR A O 1
ATOM 743 N N . SER A 1 93 ? 1.052 -3.852 20.658 1.00 93.44 93 SER A N 1
ATOM 744 C CA . SER A 1 93 ? 1.804 -4.270 21.842 1.00 93.44 93 SER A CA 1
ATOM 745 C C . SER A 1 93 ? 1.565 -5.746 22.160 1.00 93.44 93 SER A C 1
ATOM 747 O O . SER A 1 93 ? 2.509 -6.481 22.451 1.00 93.44 93 SER A O 1
ATOM 749 N N . TYR A 1 94 ? 0.314 -6.201 22.071 1.00 97.56 94 TYR A N 1
ATOM 750 C CA . TYR A 1 94 ? -0.052 -7.578 22.384 1.00 97.56 94 TYR A CA 1
ATOM 751 C C . TYR A 1 94 ? 0.665 -8.594 21.479 1.00 97.56 94 TYR A C 1
ATOM 753 O O . TYR A 1 94 ? 1.166 -9.600 21.980 1.00 97.56 94 TYR A O 1
ATOM 761 N N . LEU A 1 95 ? 0.794 -8.319 20.171 1.00 96.81 95 LEU A N 1
ATOM 762 C CA . LEU A 1 95 ? 1.496 -9.205 19.234 1.00 96.81 95 LEU A CA 1
ATOM 763 C C . LEU A 1 95 ? 2.925 -9.518 19.704 1.00 96.81 95 LEU A C 1
ATOM 765 O O . LEU A 1 95 ? 3.299 -10.685 19.786 1.00 96.81 95 LEU A O 1
ATOM 769 N N . ASN A 1 96 ? 3.721 -8.506 20.047 1.00 92.44 96 ASN A N 1
ATOM 770 C CA . ASN A 1 96 ? 5.125 -8.716 20.404 1.00 92.44 96 ASN A CA 1
ATOM 771 C C . ASN A 1 96 ? 5.317 -9.272 21.827 1.00 92.44 96 ASN A C 1
ATOM 773 O O . ASN A 1 96 ? 6.267 -10.021 22.056 1.00 92.44 96 ASN A O 1
ATOM 777 N N . HIS A 1 97 ? 4.437 -8.944 22.780 1.00 94.00 97 HIS A N 1
ATOM 778 C CA . HIS A 1 97 ? 4.579 -9.400 24.170 1.00 94.00 97 HIS A CA 1
ATOM 779 C C . HIS A 1 97 ? 4.002 -10.803 24.401 1.00 94.00 97 HIS A C 1
ATOM 781 O O . HIS A 1 97 ? 4.662 -11.656 25.005 1.00 94.00 97 HIS A O 1
ATOM 787 N N . GLU A 1 98 ? 2.798 -11.060 23.888 1.00 96.75 98 GLU A N 1
ATOM 788 C CA . GLU A 1 98 ? 1.994 -12.235 24.247 1.00 96.75 98 GLU A CA 1
ATOM 789 C C . GLU A 1 98 ? 2.105 -13.389 23.251 1.00 96.75 98 GLU A C 1
ATOM 791 O O . GLU A 1 98 ? 1.782 -14.537 23.582 1.00 96.75 98 GLU A O 1
ATOM 796 N N . ILE A 1 99 ? 2.591 -13.120 22.037 1.00 96.38 99 ILE A N 1
ATOM 797 C CA . ILE A 1 99 ? 2.718 -14.123 20.982 1.00 96.38 99 ILE A CA 1
ATOM 798 C C . ILE A 1 99 ? 4.202 -14.426 20.754 1.00 96.38 99 ILE A C 1
ATOM 800 O O . ILE A 1 99 ? 4.937 -13.679 20.113 1.00 96.38 99 ILE A O 1
ATOM 804 N N . ALA A 1 100 ? 4.650 -15.575 21.271 1.00 95.12 100 ALA A N 1
ATOM 805 C CA . ALA A 1 100 ? 6.067 -15.947 21.341 1.00 95.12 100 ALA A CA 1
ATOM 806 C C . ALA A 1 100 ? 6.815 -15.858 19.999 1.00 95.12 100 ALA A C 1
ATOM 808 O O . ALA A 1 100 ? 7.977 -15.457 19.976 1.00 95.12 100 ALA A O 1
ATOM 809 N N . LYS A 1 101 ? 6.145 -16.182 18.886 1.00 94.12 101 LYS A N 1
ATOM 810 C CA . LYS A 1 101 ? 6.731 -16.133 17.539 1.00 94.12 101 LYS A CA 1
ATOM 811 C C . LYS A 1 101 ? 7.076 -14.720 17.057 1.00 94.12 101 LYS A C 1
ATOM 813 O O . LYS A 1 101 ? 7.859 -14.608 16.132 1.00 94.12 101 LYS A O 1
ATOM 818 N N . TYR A 1 102 ? 6.549 -13.653 17.656 1.00 95.38 102 TYR A N 1
ATOM 819 C CA . TYR A 1 102 ? 6.833 -12.279 17.215 1.00 95.38 102 TYR A CA 1
ATOM 820 C C . TYR A 1 102 ? 7.814 -11.530 18.123 1.00 95.38 102 TYR A C 1
ATOM 822 O O . TYR A 1 102 ? 8.147 -10.385 17.842 1.00 95.38 102 TYR A O 1
ATOM 830 N N . LYS A 1 103 ? 8.334 -12.166 19.183 1.00 91.75 103 LYS A N 1
ATOM 831 C CA . LYS A 1 103 ? 9.237 -11.519 20.156 1.00 91.75 103 LYS A CA 1
ATOM 832 C C . LYS A 1 103 ? 10.537 -10.982 19.553 1.00 91.75 103 LYS A C 1
ATOM 834 O O . LYS A 1 103 ? 11.151 -10.090 20.124 1.00 91.75 103 LYS A O 1
ATOM 839 N N . THR A 1 104 ? 10.977 -11.551 18.434 1.00 88.19 104 THR A N 1
ATOM 840 C CA . THR A 1 104 ? 12.198 -11.145 17.725 1.00 88.19 104 THR A CA 1
ATOM 841 C C . THR A 1 104 ? 11.948 -10.084 16.656 1.00 88.19 104 THR A C 1
ATOM 843 O O . THR A 1 104 ? 12.915 -9.522 16.144 1.00 88.19 104 THR A O 1
ATOM 846 N N . LEU A 1 105 ? 10.684 -9.809 16.316 1.00 94.19 105 LEU A N 1
ATOM 847 C CA . LEU A 1 105 ? 10.324 -8.753 15.379 1.00 94.19 105 LEU A CA 1
ATOM 848 C C . LEU A 1 105 ? 10.352 -7.394 16.069 1.00 94.19 105 LEU A C 1
ATOM 850 O O . LEU A 1 105 ? 9.988 -7.256 17.237 1.00 94.19 105 LEU A O 1
ATOM 854 N N . LEU A 1 106 ? 10.702 -6.369 15.299 1.00 94.94 106 LEU A N 1
ATOM 855 C CA . LEU A 1 106 ? 10.452 -4.992 15.698 1.00 94.94 106 LEU A CA 1
ATOM 856 C C . LEU A 1 106 ? 8.943 -4.765 15.868 1.00 94.94 106 LEU A C 1
ATOM 858 O O . LEU A 1 106 ? 8.142 -5.200 15.040 1.00 94.94 106 LEU A O 1
ATOM 862 N N . ASN A 1 107 ? 8.560 -4.066 16.937 1.00 95.25 107 ASN A N 1
ATOM 863 C CA . ASN A 1 107 ? 7.155 -3.792 17.234 1.00 95.25 107 ASN A CA 1
ATOM 864 C C . ASN A 1 107 ? 6.514 -2.971 16.116 1.00 95.25 107 ASN A C 1
ATOM 866 O O . ASN A 1 107 ? 7.086 -1.972 15.669 1.00 95.25 107 ASN A O 1
ATOM 870 N N . PHE A 1 108 ? 5.295 -3.329 15.719 1.00 97.75 108 PHE A N 1
ATOM 871 C CA . PHE A 1 108 ? 4.510 -2.470 14.842 1.00 97.75 108 PHE A CA 1
ATOM 872 C C . PHE A 1 108 ? 4.191 -1.152 15.542 1.00 97.75 108 PHE A C 1
ATOM 874 O O . PHE A 1 108 ? 3.713 -1.108 16.672 1.00 97.75 108 PHE A O 1
ATOM 881 N N . GLN A 1 109 ? 4.463 -0.058 14.847 1.00 97.44 109 GLN A N 1
ATOM 882 C CA . GLN A 1 109 ? 4.028 1.277 15.218 1.00 97.44 109 GLN A CA 1
ATOM 883 C C . GLN A 1 109 ? 2.941 1.649 14.232 1.00 97.44 109 GLN A C 1
ATOM 885 O O . GLN A 1 109 ? 3.134 1.417 13.044 1.00 97.44 109 GLN A O 1
ATOM 890 N N . ILE A 1 110 ? 1.829 2.214 14.700 1.00 98.44 110 ILE A N 1
ATOM 891 C CA . ILE A 1 110 ? 0.715 2.571 13.818 1.00 98.44 110 ILE A CA 1
ATOM 892 C C . ILE A 1 110 ? 0.454 4.063 13.786 1.00 98.44 110 ILE A C 1
ATOM 894 O O . ILE A 1 110 ? 0.733 4.769 14.747 1.00 98.44 110 ILE A O 1
ATOM 898 N N . GLN A 1 111 ? -0.105 4.536 12.684 1.00 98.19 111 GLN A N 1
ATOM 899 C CA . GLN A 1 111 ? -0.616 5.893 12.545 1.00 98.19 111 GLN A CA 1
ATOM 900 C C . GLN A 1 111 ? -1.951 5.832 11.808 1.00 98.19 111 GLN A C 1
ATOM 902 O O . GLN A 1 111 ? -2.107 5.041 10.871 1.00 98.19 111 GLN A O 1
ATOM 907 N N . ILE A 1 112 ? -2.914 6.636 12.253 1.00 98.75 112 ILE A N 1
ATOM 908 C CA . ILE A 1 112 ? -4.294 6.563 11.772 1.00 98.75 112 ILE A CA 1
ATOM 909 C C . ILE A 1 112 ? -4.737 7.915 11.226 1.00 98.75 112 ILE A C 1
ATOM 911 O O . ILE A 1 112 ? -4.378 8.968 11.753 1.00 98.75 112 ILE A O 1
ATOM 915 N N . GLY A 1 113 ? -5.522 7.889 10.156 1.00 98.50 113 GLY A N 1
ATOM 916 C CA . GLY A 1 113 ? -6.163 9.073 9.594 1.00 98.50 113 GLY A CA 1
ATOM 917 C C . GLY A 1 113 ? -7.608 8.792 9.247 1.00 98.50 113 GLY A C 1
ATOM 918 O O . GLY A 1 113 ? -7.874 7.744 8.666 1.00 98.50 113 GLY A O 1
ATOM 919 N N . ALA A 1 114 ? -8.516 9.712 9.572 1.00 98.56 114 ALA A N 1
ATOM 920 C CA . ALA A 1 114 ? -9.941 9.555 9.300 1.00 98.56 114 ALA A CA 1
ATOM 921 C C . ALA A 1 114 ? -10.580 10.831 8.738 1.00 98.56 114 ALA A C 1
ATOM 923 O O . ALA A 1 114 ? -10.254 11.951 9.140 1.00 98.56 114 ALA A O 1
ATOM 924 N N . CYS A 1 115 ? -11.513 10.655 7.806 1.00 97.75 115 CYS A N 1
ATOM 925 C CA . CYS A 1 115 ? -12.286 11.738 7.212 1.00 97.75 115 CYS A CA 1
ATOM 926 C C . CYS A 1 115 ? -13.686 11.253 6.830 1.00 97.75 115 CYS A C 1
ATOM 928 O O . CYS A 1 115 ? -13.851 10.152 6.308 1.00 97.75 115 CYS A O 1
ATOM 930 N N . TYR A 1 116 ? -14.684 12.103 7.071 1.00 96.56 116 TYR A N 1
ATOM 931 C CA . TYR A 1 116 ? -16.076 11.866 6.709 1.00 96.56 116 TYR A CA 1
ATOM 932 C C . TYR A 1 116 ? -16.448 12.611 5.428 1.00 96.56 116 TYR A C 1
ATOM 934 O O . TYR A 1 116 ? -16.105 13.782 5.261 1.00 96.56 116 TYR A O 1
ATOM 942 N N . GLY A 1 117 ? -17.181 11.960 4.530 1.00 94.19 117 GLY A N 1
ATOM 943 C CA . GLY A 1 117 ? -17.654 12.598 3.308 1.00 94.19 117 GLY A CA 1
ATOM 944 C C . GLY A 1 117 ? -18.251 11.623 2.307 1.00 94.19 117 GLY A C 1
ATOM 945 O O . GLY A 1 117 ? -18.526 10.466 2.616 1.00 94.19 117 GLY A O 1
ATOM 946 N N . GLU A 1 118 ? -18.486 12.122 1.100 1.00 92.25 118 GLU A N 1
ATOM 947 C CA . GLU A 1 118 ? -19.029 11.328 0.002 1.00 92.25 118 GLU A CA 1
ATOM 948 C C . GLU A 1 118 ? -17.927 10.658 -0.819 1.00 92.25 118 GLU A C 1
ATOM 950 O O . GLU A 1 118 ? -16.827 11.199 -0.994 1.00 92.25 118 GLU A O 1
ATOM 955 N N . PHE A 1 119 ? -18.251 9.481 -1.343 1.00 92.75 119 PHE A N 1
ATOM 956 C CA . PHE A 1 119 ? -17.367 8.668 -2.166 1.00 92.75 119 PHE A CA 1
ATOM 957 C C . PHE A 1 119 ? -18.171 7.785 -3.127 1.00 92.75 119 PHE A C 1
ATOM 959 O O . PHE A 1 119 ? -19.375 7.580 -2.955 1.00 92.75 119 PHE A O 1
ATOM 966 N N . TYR A 1 120 ? -17.504 7.271 -4.157 1.00 91.06 120 TYR A N 1
ATOM 967 C CA . TYR A 1 120 ? -18.008 6.175 -4.973 1.00 91.06 120 TYR A CA 1
ATOM 968 C C . TYR A 1 120 ? -17.312 4.885 -4.588 1.00 91.06 120 TYR A C 1
ATOM 970 O O . TYR A 1 120 ? -16.088 4.838 -4.500 1.00 91.06 120 TYR A O 1
ATOM 978 N N . GLU A 1 121 ? -18.103 3.833 -4.449 1.00 89.94 121 GLU A N 1
ATOM 979 C CA . GLU A 1 121 ? -17.621 2.464 -4.530 1.00 89.94 121 GLU A CA 1
ATOM 980 C C . GLU A 1 121 ? -17.755 1.964 -5.961 1.00 89.94 121 GLU A C 1
ATOM 982 O O . GLU A 1 121 ? -18.749 2.232 -6.659 1.00 89.94 121 GLU A O 1
ATOM 987 N N . PHE A 1 122 ? -16.749 1.235 -6.414 1.00 85.00 122 PHE A N 1
ATOM 988 C CA . PHE A 1 122 ? -16.770 0.636 -7.726 1.00 85.00 122 PHE A CA 1
ATOM 989 C C . PHE A 1 122 ? -15.855 -0.574 -7.793 1.00 85.00 122 PHE A C 1
ATOM 991 O O . PHE A 1 122 ? -14.920 -0.723 -7.014 1.00 85.00 122 PHE A O 1
ATOM 998 N N . THR A 1 123 ? -16.135 -1.406 -8.784 1.00 86.38 123 THR A N 1
ATOM 999 C CA . THR A 1 123 ? -15.407 -2.640 -9.005 1.00 86.38 123 THR A CA 1
ATOM 1000 C C . THR A 1 123 ? -14.760 -2.594 -10.379 1.00 86.38 123 THR A C 1
ATOM 1002 O O . THR A 1 123 ? -15.436 -2.405 -11.399 1.00 86.38 123 THR A O 1
ATOM 1005 N N . PHE A 1 124 ? -13.447 -2.770 -10.421 1.00 81.88 124 PHE A N 1
ATOM 1006 C CA . PHE A 1 124 ? -12.707 -3.030 -11.644 1.00 81.88 124 PHE A CA 1
ATOM 1007 C C . PHE A 1 124 ? -12.906 -4.487 -12.045 1.00 81.88 124 PHE A C 1
ATOM 1009 O O . PHE A 1 124 ? -12.296 -5.369 -11.456 1.00 81.88 124 PHE A O 1
ATOM 1016 N N . LYS A 1 125 ? -13.755 -4.740 -13.049 1.00 81.38 125 LYS A N 1
ATOM 1017 C CA . LYS A 1 125 ? -14.003 -6.087 -13.586 1.00 81.38 125 LYS A CA 1
ATOM 1018 C C . LYS A 1 125 ? -13.316 -6.301 -14.936 1.00 81.38 125 LYS A C 1
ATOM 1020 O O . LYS A 1 125 ? -13.458 -5.490 -15.857 1.00 81.38 125 LYS A O 1
ATOM 1025 N N . ARG A 1 126 ? -12.624 -7.429 -15.064 1.00 74.94 126 ARG A N 1
ATOM 1026 C CA . ARG A 1 126 ? -12.044 -8.016 -16.281 1.00 74.94 126 ARG A CA 1
ATOM 1027 C C . ARG A 1 126 ? -12.355 -9.514 -16.294 1.00 74.94 126 ARG A C 1
ATOM 1029 O O . ARG A 1 126 ? -12.818 -10.051 -15.296 1.00 74.94 126 ARG A O 1
ATOM 1036 N N . GLU A 1 127 ? -12.096 -10.188 -17.414 1.00 71.12 127 GLU A N 1
ATOM 1037 C CA . GLU A 1 127 ? -12.415 -11.620 -17.575 1.00 71.12 127 GLU A CA 1
ATOM 1038 C C . GLU A 1 127 ? -11.828 -12.503 -16.464 1.00 71.12 127 GLU A C 1
ATOM 1040 O O . GLU A 1 127 ? -12.459 -13.475 -16.062 1.00 71.12 127 GLU A O 1
ATOM 1045 N N . THR A 1 128 ? -10.652 -12.147 -15.941 1.00 68.44 128 THR A N 1
ATOM 1046 C CA . THR A 1 128 ? -9.927 -12.931 -14.930 1.00 68.44 128 THR A CA 1
ATOM 1047 C C . THR A 1 128 ? -9.608 -12.142 -13.660 1.00 68.44 128 THR A C 1
ATOM 1049 O O . THR A 1 128 ? -8.792 -12.588 -12.865 1.00 68.44 128 THR A O 1
ATOM 1052 N N . PHE A 1 129 ? -10.160 -10.938 -13.490 1.00 75.31 129 PHE A N 1
ATOM 1053 C CA . PHE A 1 129 ? -9.771 -10.053 -12.393 1.00 75.31 129 PHE A CA 1
ATOM 1054 C C . PHE A 1 129 ? -10.935 -9.178 -11.939 1.00 75.31 129 PHE A C 1
ATOM 1056 O O . PHE A 1 129 ? -11.595 -8.534 -12.756 1.00 75.31 129 PHE A O 1
ATOM 1063 N N . GLU A 1 130 ? -11.160 -9.148 -10.631 1.00 84.00 130 GLU A N 1
ATOM 1064 C CA . GLU A 1 130 ? -12.138 -8.288 -9.983 1.00 84.00 130 GLU A CA 1
ATOM 1065 C C . GLU A 1 130 ? -11.495 -7.637 -8.758 1.00 84.00 130 GLU A C 1
ATOM 1067 O O . GLU A 1 130 ? -11.041 -8.341 -7.859 1.00 84.00 130 GLU A O 1
ATOM 1072 N N . GLU A 1 131 ? -11.456 -6.306 -8.720 1.00 85.88 131 GLU A N 1
ATOM 1073 C CA . GLU A 1 131 ? -10.961 -5.551 -7.566 1.00 85.88 131 GLU A CA 1
ATOM 1074 C C . GLU A 1 131 ? -11.930 -4.432 -7.196 1.00 85.88 131 GLU A C 1
ATOM 1076 O O . GLU A 1 131 ? -12.270 -3.578 -8.020 1.00 85.88 131 GLU A O 1
ATOM 1081 N N . ASP A 1 132 ? -12.347 -4.425 -5.933 1.00 86.50 132 ASP A N 1
ATOM 1082 C CA . ASP A 1 132 ? -13.126 -3.340 -5.354 1.00 86.50 132 ASP A CA 1
ATOM 1083 C C . ASP A 1 132 ? -12.218 -2.170 -4.967 1.00 86.50 132 ASP A C 1
ATOM 1085 O O . ASP A 1 132 ? -11.064 -2.329 -4.557 1.00 86.50 132 ASP A O 1
ATOM 1089 N N . SER A 1 133 ? -12.735 -0.959 -5.123 1.00 87.25 133 SER A N 1
ATOM 1090 C CA . SER A 1 133 ? -12.024 0.263 -4.778 1.00 87.25 133 SER A CA 1
ATOM 1091 C C . SER A 1 133 ? -13.012 1.374 -4.445 1.00 87.25 133 SER A C 1
ATOM 1093 O O . SER A 1 133 ? -14.165 1.375 -4.902 1.00 87.25 133 SER A O 1
ATOM 1095 N N . THR A 1 134 ? -12.562 2.348 -3.662 1.00 89.50 134 THR A N 1
ATOM 1096 C CA . THR A 1 134 ? -13.298 3.587 -3.437 1.00 89.50 134 THR A CA 1
ATOM 1097 C C . THR A 1 134 ? -12.527 4.806 -3.907 1.00 89.50 134 THR A C 1
ATOM 1099 O O . THR A 1 134 ? -11.302 4.898 -3.848 1.00 89.50 134 THR A O 1
ATOM 1102 N N . ILE A 1 135 ? -13.278 5.785 -4.402 1.00 87.62 135 ILE A N 1
ATOM 1103 C CA . ILE A 1 135 ? -12.747 7.073 -4.830 1.00 87.62 135 ILE A CA 1
ATOM 1104 C C . ILE A 1 135 ? -13.603 8.167 -4.214 1.00 87.62 135 ILE A C 1
ATOM 1106 O O . ILE A 1 135 ? -14.827 8.170 -4.335 1.00 87.62 135 ILE A O 1
ATOM 1110 N N . GLY A 1 136 ? -12.957 9.143 -3.587 1.00 88.12 136 GLY A N 1
ATOM 1111 C CA . GLY A 1 136 ? -13.643 10.314 -3.070 1.00 88.12 136 GLY A CA 1
ATOM 1112 C C . GLY A 1 136 ? -12.752 11.192 -2.215 1.00 88.12 136 GLY A C 1
ATOM 1113 O O . GLY A 1 136 ? -11.637 10.822 -1.842 1.00 88.12 136 GLY A O 1
ATOM 1114 N N . TYR A 1 137 ? -13.269 12.373 -1.885 1.00 88.50 137 TYR A N 1
ATOM 1115 C CA . TYR A 1 137 ? -12.578 13.309 -1.003 1.00 88.50 137 TYR A CA 1
ATOM 1116 C C . TYR A 1 137 ? -12.252 12.665 0.352 1.00 88.50 137 TYR A C 1
ATOM 1118 O O . TYR A 1 137 ? -11.133 12.813 0.839 1.00 88.50 137 TYR A O 1
ATOM 1126 N N . ALA A 1 138 ? -13.197 11.914 0.926 1.00 93.06 138 ALA A N 1
ATOM 1127 C CA . ALA A 1 138 ? -13.041 11.288 2.236 1.00 93.06 138 ALA A CA 1
ATOM 1128 C C . ALA A 1 138 ? -11.900 10.257 2.260 1.00 93.06 138 ALA A C 1
ATOM 1130 O O . ALA A 1 138 ? -11.001 10.371 3.092 1.00 93.06 138 ALA A O 1
ATOM 1131 N N . ALA A 1 139 ? -11.872 9.316 1.308 1.00 92.19 139 ALA A N 1
ATOM 1132 C CA . ALA A 1 139 ? -10.789 8.340 1.170 1.00 92.19 139 ALA A CA 1
ATOM 1133 C C . ALA A 1 139 ? -9.422 9.027 1.000 1.00 92.19 139 ALA A C 1
ATOM 1135 O O . ALA A 1 139 ? -8.461 8.712 1.701 1.00 92.19 139 ALA A O 1
ATOM 1136 N N . ASN A 1 140 ? -9.350 10.028 0.128 1.00 89.62 140 ASN A N 1
ATOM 1137 C CA . ASN A 1 140 ? -8.114 10.744 -0.170 1.00 89.62 140 ASN A CA 1
ATOM 1138 C C . ASN A 1 140 ? -7.592 11.570 1.013 1.00 89.62 140 ASN A C 1
ATOM 1140 O O . ASN A 1 140 ? -6.390 11.595 1.298 1.00 89.62 140 ASN A O 1
ATOM 1144 N N . TYR A 1 141 ? -8.482 12.288 1.699 1.00 93.19 141 TYR A N 1
ATOM 1145 C CA . TYR A 1 141 ? -8.082 13.146 2.803 1.00 93.19 141 TYR A CA 1
ATOM 1146 C C . TYR A 1 141 ? -7.784 12.337 4.071 1.00 93.19 141 TYR A C 1
ATOM 1148 O O . TYR A 1 141 ? -6.829 12.665 4.773 1.00 93.19 141 TYR A O 1
ATOM 1156 N N . ALA A 1 142 ? -8.490 11.228 4.316 1.00 96.25 142 ALA A N 1
ATOM 1157 C CA . ALA A 1 142 ? -8.152 10.294 5.389 1.00 96.25 142 ALA A CA 1
ATOM 1158 C C . ALA A 1 142 ? -6.743 9.697 5.209 1.00 96.25 142 ALA A C 1
ATOM 1160 O O . ALA A 1 142 ? -5.954 9.720 6.154 1.00 96.25 142 ALA A O 1
ATOM 1161 N N . ALA A 1 143 ? -6.372 9.276 3.991 1.00 93.12 143 ALA A N 1
ATOM 1162 C CA . ALA A 1 143 ? -5.011 8.818 3.691 1.00 93.12 143 ALA A CA 1
ATOM 1163 C C . ALA A 1 143 ? -3.972 9.928 3.934 1.00 93.12 143 ALA A C 1
ATOM 1165 O O . ALA A 1 143 ? -2.908 9.699 4.515 1.00 93.12 143 ALA A O 1
ATOM 1166 N N . LYS A 1 144 ? -4.293 11.175 3.558 1.00 92.69 144 LYS A N 1
ATOM 1167 C CA . LYS A 1 144 ? -3.405 12.309 3.831 1.00 92.69 144 LYS A CA 1
ATOM 1168 C C . LYS A 1 144 ? -3.216 12.554 5.324 1.00 92.69 144 LYS A C 1
ATOM 1170 O O . LYS A 1 144 ? -2.086 12.802 5.744 1.00 92.69 144 LYS A O 1
ATOM 1175 N N . LEU A 1 145 ? -4.300 12.542 6.096 1.00 97.12 145 LEU A N 1
ATOM 1176 C CA . LEU A 1 145 ? -4.270 12.726 7.545 1.00 97.12 145 LEU A CA 1
ATOM 1177 C C . LEU A 1 145 ? -3.465 11.616 8.212 1.00 97.12 145 LEU A C 1
ATOM 1179 O O . LEU A 1 145 ? -2.635 11.905 9.065 1.00 97.12 145 LEU A O 1
ATOM 1183 N N . GLN A 1 146 ? -3.616 10.377 7.744 1.00 97.19 146 GLN A N 1
ATOM 1184 C CA . GLN A 1 146 ? -2.817 9.244 8.199 1.00 97.19 146 GLN A CA 1
ATOM 1185 C C . GLN A 1 146 ? -1.323 9.505 7.976 1.00 97.19 146 GLN A C 1
ATOM 1187 O O . GLN A 1 146 ? -0.518 9.190 8.847 1.00 97.19 146 GLN A O 1
ATOM 1192 N N . GLY A 1 147 ? -0.931 10.077 6.834 1.00 92.75 147 GLY A N 1
ATOM 1193 C CA . GLY A 1 147 ? 0.467 10.428 6.547 1.00 92.75 147 GLY A CA 1
ATOM 1194 C C . GLY A 1 147 ? 0.988 11.675 7.277 1.00 92.75 147 GLY A C 1
ATOM 1195 O O . GLY A 1 147 ? 2.188 11.925 7.261 1.00 92.75 147 GLY A O 1
ATOM 1196 N N . LEU A 1 148 ? 0.110 12.488 7.874 1.00 94.25 148 LEU A N 1
ATOM 1197 C CA . LEU A 1 148 ? 0.483 13.611 8.749 1.00 94.25 148 LEU A CA 1
ATOM 1198 C C . LEU A 1 148 ? 0.503 13.220 10.232 1.00 94.25 148 LEU A C 1
ATOM 1200 O O . LEU A 1 148 ? 1.064 13.955 11.045 1.00 94.25 148 LEU A O 1
ATOM 1204 N N . SER A 1 149 ? -0.142 12.107 10.579 1.00 96.56 149 SER A N 1
ATOM 1205 C CA . SER A 1 149 ? -0.265 11.647 11.953 1.00 96.56 149 SER A CA 1
ATOM 1206 C C . SER A 1 149 ? 1.076 11.149 12.482 1.00 96.56 149 SER A C 1
ATOM 1208 O O . SER A 1 149 ? 1.873 10.560 11.756 1.00 96.56 149 SER A O 1
ATOM 1210 N N . GLU A 1 150 ? 1.323 11.383 13.766 1.00 96.62 150 GLU A N 1
ATOM 1211 C CA . GLU A 1 150 ? 2.479 10.812 14.450 1.00 96.62 150 GLU A CA 1
ATOM 1212 C C . GLU A 1 150 ? 2.252 9.319 14.742 1.00 96.62 150 GLU A C 1
ATOM 1214 O O . GLU A 1 150 ? 1.130 8.802 14.707 1.00 96.62 150 GLU A O 1
ATOM 1219 N N . LYS A 1 151 ? 3.335 8.607 15.064 1.00 97.25 151 LYS A N 1
ATOM 1220 C CA . LYS A 1 151 ? 3.257 7.217 15.525 1.00 97.25 151 LYS A CA 1
ATOM 1221 C C . LYS A 1 151 ? 2.467 7.150 16.831 1.00 97.25 151 LYS A C 1
ATOM 1223 O O . LYS A 1 151 ? 2.729 7.923 17.745 1.00 97.25 151 LYS A O 1
ATOM 1228 N N . SER A 1 152 ? 1.547 6.198 16.917 1.00 97.69 152 SER A N 1
ATOM 1229 C CA . SER A 1 152 ? 0.564 6.025 17.992 1.00 97.69 152 SER A CA 1
ATOM 1230 C C . SER A 1 152 ? -0.470 7.152 18.092 1.00 97.69 152 SER A C 1
ATOM 1232 O O . SER A 1 152 ? -1.058 7.350 19.154 1.00 97.69 152 SER A O 1
ATOM 1234 N N . PHE A 1 153 ? -0.709 7.895 17.005 1.00 98.56 153 PHE A N 1
ATOM 1235 C CA . PHE A 1 153 ? -1.733 8.939 16.945 1.00 98.56 153 PHE A CA 1
ATOM 1236 C C . PHE A 1 153 ? -2.754 8.672 15.841 1.00 98.56 153 PHE A C 1
ATOM 1238 O O . PHE A 1 153 ? -2.442 8.116 14.781 1.00 98.56 153 PHE A O 1
ATOM 1245 N N . ILE A 1 154 ? -3.966 9.174 16.068 1.00 98.69 154 ILE A N 1
ATOM 1246 C CA . ILE A 1 154 ? -4.974 9.381 15.031 1.00 98.69 154 ILE A CA 1
ATOM 1247 C C . ILE A 1 154 ? -5.068 10.865 14.683 1.00 98.69 154 ILE A C 1
ATOM 1249 O O . ILE A 1 154 ? -5.005 11.735 15.555 1.00 98.69 154 ILE A O 1
ATOM 1253 N N . SER A 1 155 ? -5.226 11.156 13.396 1.00 98.62 155 SER A N 1
ATOM 1254 C CA . SER A 1 155 ? -5.518 12.488 12.872 1.00 98.62 155 SER A CA 1
ATOM 1255 C C . SER A 1 155 ? -6.873 12.494 12.170 1.00 98.62 155 SER A C 1
ATOM 1257 O O . SER A 1 155 ? -7.133 11.672 11.295 1.00 98.62 155 SER A O 1
ATOM 1259 N N . ILE A 1 156 ? -7.739 13.433 12.534 1.00 98.56 156 ILE A N 1
ATOM 1260 C CA . ILE A 1 156 ? -9.107 13.542 12.021 1.00 98.56 156 ILE A CA 1
ATOM 1261 C C . ILE A 1 156 ? -9.323 14.887 11.328 1.00 98.56 156 ILE A C 1
ATOM 1263 O O . ILE A 1 156 ? -8.738 15.907 11.710 1.00 98.56 156 ILE A O 1
ATOM 1267 N N . SER A 1 157 ? -10.173 14.902 10.299 1.00 97.06 157 SER A N 1
ATOM 1268 C CA . SER A 1 157 ? -10.575 16.143 9.627 1.00 97.06 157 SER A CA 1
ATOM 1269 C C . SER A 1 157 ? -11.270 17.101 10.599 1.00 97.06 157 SER A C 1
ATOM 1271 O O . SER A 1 157 ? -11.951 16.647 11.521 1.00 97.06 157 SER A O 1
ATOM 1273 N N . SER A 1 158 ? -11.162 18.415 10.368 1.00 95.94 158 SER A N 1
ATOM 1274 C CA . SER A 1 158 ? -11.813 19.424 11.218 1.00 95.94 158 SER A CA 1
ATOM 1275 C C . SER A 1 158 ? -13.320 19.210 11.342 1.00 95.94 158 SER A C 1
ATOM 1277 O O . SER A 1 158 ? -13.855 19.403 12.422 1.00 95.94 158 SER A O 1
ATOM 1279 N N . ASP A 1 159 ? -13.984 18.734 10.285 1.00 94.06 159 ASP A N 1
ATOM 1280 C CA . ASP A 1 159 ? -15.425 18.463 10.305 1.00 94.06 159 ASP A CA 1
ATOM 1281 C C . ASP A 1 159 ? -15.792 17.380 11.336 1.00 94.06 159 ASP A C 1
ATOM 1283 O O . ASP A 1 159 ? -16.820 17.484 11.996 1.00 94.06 159 ASP A O 1
ATOM 1287 N N . ILE A 1 160 ? -14.936 16.365 11.529 1.00 97.19 160 ILE A N 1
ATOM 1288 C CA . ILE A 1 160 ? -15.135 15.359 12.587 1.00 97.19 160 ILE A CA 1
ATOM 1289 C C . ILE A 1 160 ? -14.915 16.021 13.944 1.00 97.19 160 ILE A C 1
ATOM 1291 O O . ILE A 1 160 ? -15.781 15.958 14.809 1.00 97.19 160 ILE A O 1
ATOM 1295 N N . TYR A 1 161 ? -13.781 16.710 14.106 1.00 97.69 161 TYR A N 1
ATOM 1296 C CA . TYR A 1 161 ? -13.426 17.377 15.356 1.00 97.69 161 TYR A CA 1
ATOM 1297 C C . TYR A 1 161 ? -14.505 18.355 15.831 1.00 97.69 161 TYR A C 1
ATOM 1299 O O . TYR A 1 161 ? -14.847 18.354 17.005 1.00 97.69 161 TYR A O 1
ATOM 1307 N N . GLU A 1 162 ? -15.069 19.166 14.937 1.00 96.31 162 GLU A N 1
ATOM 1308 C CA . GLU A 1 162 ? -16.099 20.161 15.247 1.00 96.31 162 GLU A CA 1
ATOM 1309 C C . GLU A 1 162 ? -17.412 19.534 15.738 1.00 96.31 162 GLU A C 1
ATOM 1311 O O . GLU A 1 162 ? -18.138 20.189 16.488 1.00 96.31 162 GLU A O 1
ATOM 1316 N N . ASN A 1 163 ? -17.680 18.268 15.406 1.00 96.00 163 ASN A N 1
ATOM 1317 C CA . ASN A 1 163 ? -18.882 17.539 15.821 1.00 96.00 163 ASN A CA 1
ATOM 1318 C C . ASN A 1 163 ? -18.691 16.678 17.081 1.00 96.00 163 ASN A C 1
ATOM 1320 O O . ASN A 1 163 ? -19.679 16.200 17.632 1.00 96.00 163 ASN A O 1
ATOM 1324 N N . LEU A 1 164 ? -17.460 16.527 17.581 1.00 94.50 164 LEU A N 1
ATOM 1325 C CA . LEU A 1 164 ? -17.206 15.835 18.849 1.00 94.50 164 LEU A CA 1
ATOM 1326 C C . LEU A 1 164 ? -17.847 16.572 20.037 1.00 94.50 164 LEU A C 1
ATOM 1328 O O . LEU A 1 164 ? -17.975 17.806 20.033 1.00 94.50 164 LEU A O 1
ATOM 1332 N N . ASP A 1 165 ? -18.197 15.830 21.086 1.00 92.56 165 ASP A N 1
ATOM 1333 C CA . ASP A 1 165 ? -18.629 16.414 22.353 1.00 92.56 165 ASP A CA 1
ATOM 1334 C C . ASP A 1 165 ? -17.493 17.217 23.015 1.00 92.56 165 ASP A C 1
ATOM 1336 O O . ASP A 1 165 ? -16.304 17.065 22.717 1.00 92.56 165 ASP A O 1
ATOM 1340 N N . SER A 1 166 ? -17.860 18.131 23.912 1.00 91.25 166 SER A N 1
ATOM 1341 C CA . SER A 1 166 ? -16.914 19.083 24.496 1.00 91.25 166 SER A CA 1
ATOM 1342 C C . SER A 1 166 ? -15.827 18.438 25.350 1.00 91.25 166 SER A C 1
ATOM 1344 O O . SER A 1 166 ? -14.735 18.998 25.426 1.00 91.25 166 SER A O 1
ATOM 1346 N N . GLU A 1 167 ? -16.102 17.310 26.009 1.00 89.75 167 GLU A N 1
ATOM 1347 C CA . GLU A 1 167 ? -15.098 16.632 26.832 1.00 89.75 167 GLU A CA 1
ATOM 1348 C C . GLU A 1 167 ? -14.122 15.859 25.951 1.00 89.75 167 GLU A C 1
ATOM 1350 O O . GLU A 1 167 ? -12.908 15.976 26.135 1.00 89.75 167 GLU A O 1
ATOM 1355 N N . TYR A 1 168 ? -14.617 15.156 24.932 1.00 92.94 168 TYR A N 1
ATOM 1356 C CA . TYR A 1 168 ? -13.758 14.425 24.014 1.00 92.94 168 TYR A CA 1
ATOM 1357 C C . TYR A 1 168 ? -12.886 15.364 23.174 1.00 92.94 168 TYR A C 1
ATOM 1359 O O . TYR A 1 168 ? -11.695 15.108 23.001 1.00 92.94 168 TYR A O 1
ATOM 1367 N N . LYS A 1 169 ? -13.406 16.529 22.758 1.00 94.75 169 LYS A N 1
ATOM 1368 C CA . LYS A 1 169 ? -12.605 17.571 22.082 1.00 94.75 169 LYS A CA 1
ATOM 1369 C C . LYS A 1 169 ? -11.334 17.946 22.842 1.00 94.75 169 LYS A C 1
ATOM 1371 O O . LYS A 1 169 ? -10.314 18.201 22.205 1.00 94.75 169 LYS A O 1
ATOM 1376 N N . LYS A 1 170 ? -11.357 17.959 24.181 1.00 95.69 170 LYS A N 1
ATOM 1377 C CA . LYS A 1 170 ? -10.194 18.340 25.009 1.00 95.69 170 LYS A CA 1
ATOM 1378 C C . LYS A 1 170 ? -9.022 17.369 24.882 1.00 95.69 170 LYS A C 1
ATOM 1380 O O . LYS A 1 170 ? -7.897 17.741 25.212 1.00 95.69 170 LYS A O 1
ATOM 1385 N N . THR A 1 171 ? -9.251 16.137 24.423 1.00 96.38 171 THR A N 1
ATOM 1386 C CA . THR A 1 171 ? -8.167 15.166 24.223 1.00 96.38 171 THR A CA 1
ATOM 1387 C C . THR A 1 171 ? -7.389 15.427 22.933 1.00 96.38 171 THR A C 1
ATOM 1389 O O . THR A 1 171 ? -6.278 14.914 22.783 1.00 96.38 171 THR A O 1
ATOM 1392 N N . PHE A 1 172 ? -7.932 16.234 22.018 1.00 98.06 172 PHE A N 1
ATOM 1393 C CA . PHE A 1 172 ? -7.347 16.523 20.717 1.00 98.06 172 PHE A CA 1
ATOM 1394 C C . PHE A 1 172 ? -6.559 17.834 20.698 1.00 98.06 172 PHE A C 1
ATOM 1396 O O . PHE A 1 172 ? -6.898 18.826 21.338 1.00 98.06 172 PHE A O 1
ATOM 1403 N N . ILE A 1 173 ? -5.508 17.844 19.882 1.00 97.69 173 ILE A N 1
ATOM 1404 C CA . ILE A 1 173 ? -4.672 19.005 19.597 1.00 97.69 173 ILE A CA 1
ATOM 1405 C C . ILE A 1 173 ? -4.916 19.425 18.151 1.00 97.69 173 ILE A C 1
ATOM 1407 O O . ILE A 1 173 ? -4.821 18.613 17.229 1.00 97.69 173 ILE A O 1
ATOM 1411 N N . ILE A 1 174 ? -5.195 20.709 17.943 1.00 97.94 174 ILE A N 1
ATOM 1412 C CA . ILE A 1 174 ? -5.349 21.286 16.608 1.00 97.94 174 ILE A CA 1
ATOM 1413 C C . ILE A 1 174 ? -3.969 21.538 15.997 1.00 97.94 174 ILE A C 1
ATOM 1415 O O . ILE A 1 174 ? -3.133 22.226 16.584 1.00 97.94 174 ILE A O 1
ATOM 1419 N N . LYS A 1 175 ? -3.752 21.042 14.779 1.00 97.19 175 LYS A N 1
ATOM 1420 C CA . LYS A 1 175 ? -2.539 21.273 13.992 1.00 97.19 175 LYS A CA 1
ATOM 1421 C C . LYS A 1 175 ? -2.865 21.927 12.654 1.00 97.19 175 LYS A C 1
ATOM 1423 O O . LYS A 1 175 ? -3.893 21.659 12.034 1.00 97.19 175 LYS A O 1
ATOM 1428 N N . LYS A 1 176 ? -1.956 22.786 12.194 1.00 94.75 176 LYS A N 1
ATOM 1429 C CA . LYS A 1 176 ? -2.001 23.429 10.875 1.00 94.75 176 LYS A CA 1
ATOM 1430 C C . LYS A 1 176 ? -0.866 22.885 10.023 1.00 94.75 176 LYS A C 1
ATOM 1432 O O . LYS A 1 176 ? 0.235 22.686 10.523 1.00 94.75 176 LYS A O 1
ATOM 1437 N N . ASP A 1 177 ? -1.130 22.678 8.742 1.00 90.69 177 ASP A N 1
ATOM 1438 C CA . ASP A 1 177 ? -0.119 22.276 7.769 1.00 90.69 177 ASP A CA 1
ATOM 1439 C C . ASP A 1 177 ? -0.482 22.894 6.410 1.00 90.69 177 ASP A C 1
ATOM 1441 O O . ASP A 1 177 ? -1.637 22.856 5.979 1.00 90.69 177 ASP A O 1
ATOM 1445 N N . ASN A 1 178 ? 0.494 23.487 5.723 1.00 86.12 178 ASN A N 1
ATOM 1446 C CA . ASN A 1 178 ? 0.276 24.140 4.428 1.00 86.12 178 ASN A CA 1
ATOM 1447 C C . ASN A 1 178 ? -0.235 23.155 3.359 1.00 86.12 178 ASN A C 1
ATOM 1449 O O . ASN A 1 178 ? -0.949 23.541 2.433 1.00 86.12 178 ASN A O 1
ATOM 1453 N N . LYS A 1 179 ? 0.068 21.859 3.508 1.00 81.69 179 LYS A N 1
ATOM 1454 C CA . LYS A 1 179 ? -0.399 20.773 2.640 1.00 81.69 179 LYS A CA 1
ATOM 1455 C C . LYS A 1 179 ? -1.907 20.516 2.769 1.00 81.69 179 LYS A C 1
ATOM 1457 O O . LYS A 1 179 ? -2.423 19.744 1.962 1.00 81.69 179 LYS A O 1
ATOM 1462 N N . LEU A 1 180 ? -2.608 21.124 3.736 1.00 84.56 180 LEU A N 1
ATOM 1463 C CA . LEU A 1 180 ? -4.064 21.001 3.916 1.00 84.56 180 LEU A CA 1
ATOM 1464 C C . LEU A 1 180 ? -4.866 21.911 2.987 1.00 84.56 180 LEU A C 1
ATOM 1466 O O . LEU A 1 180 ? -5.996 21.568 2.641 1.00 84.56 180 LEU A O 1
ATOM 1470 N N . GLY A 1 181 ? -4.287 23.035 2.542 1.00 76.94 181 GLY A N 1
ATOM 1471 C CA . GLY A 1 181 ? -4.997 24.021 1.719 1.00 76.94 181 GLY A CA 1
ATOM 1472 C C . GLY A 1 181 ? -5.597 23.409 0.449 1.00 76.94 181 GLY A C 1
ATOM 1473 O O . GLY A 1 181 ? -6.708 23.753 0.059 1.00 76.94 181 GLY A O 1
ATOM 1474 N N . LYS A 1 182 ? -4.923 22.404 -0.127 1.00 75.69 182 LYS A N 1
ATOM 1475 C CA . LYS A 1 182 ? -5.398 21.655 -1.305 1.00 75.69 182 LYS A CA 1
ATOM 1476 C C . LYS A 1 182 ? -6.643 20.786 -1.055 1.00 75.69 182 LYS A C 1
ATOM 1478 O O . LYS A 1 182 ? -7.253 20.347 -2.016 1.00 75.69 182 LYS A O 1
ATOM 1483 N N . TYR A 1 183 ? -7.009 20.539 0.203 1.00 83.69 183 TYR A N 1
ATOM 1484 C CA . TYR A 1 183 ? -8.240 19.842 0.598 1.00 83.69 183 TYR A CA 1
ATOM 1485 C C . TYR A 1 183 ? -9.320 20.814 1.091 1.00 83.69 183 TYR A C 1
ATOM 1487 O O . TYR A 1 183 ? -10.346 20.374 1.606 1.00 83.69 183 TYR A O 1
ATOM 1495 N N . GLY A 1 184 ? -9.095 22.129 0.987 1.00 84.38 184 GLY A N 1
ATOM 1496 C CA . GLY A 1 184 ? -10.018 23.141 1.504 1.00 84.38 184 GLY A CA 1
ATOM 1497 C C . GLY A 1 184 ? -10.083 23.186 3.033 1.00 84.38 184 GLY A C 1
ATOM 1498 O O . GLY A 1 184 ? -11.071 23.663 3.584 1.00 84.38 184 GLY A O 1
ATOM 1499 N N . GLN A 1 185 ? -9.055 22.679 3.721 1.00 88.69 185 GLN A N 1
ATOM 1500 C CA . GLN A 1 185 ? -9.017 22.571 5.179 1.00 88.69 185 GLN A CA 1
ATOM 1501 C C . GLN A 1 185 ? -7.924 23.473 5.743 1.00 88.69 185 GLN A C 1
ATOM 1503 O O . GLN A 1 185 ? -6.822 23.563 5.197 1.00 88.69 185 GLN A O 1
ATOM 1508 N N . LYS A 1 186 ? -8.233 24.157 6.846 1.00 92.12 186 LYS A N 1
ATOM 1509 C CA . LYS A 1 186 ? -7.296 25.074 7.520 1.00 92.12 186 LYS A CA 1
ATOM 1510 C C . LYS A 1 186 ? -6.485 24.379 8.609 1.00 92.12 186 LYS A C 1
ATOM 1512 O O . LYS A 1 186 ? -5.404 24.845 8.962 1.00 92.12 186 LYS A O 1
ATOM 1517 N N . TYR A 1 187 ? -7.030 23.304 9.163 1.00 95.94 187 TYR A N 1
ATOM 1518 C CA . TYR A 1 187 ? -6.446 22.569 10.268 1.00 95.94 187 TYR A CA 1
ATOM 1519 C C . TYR A 1 187 ? -6.971 21.131 10.288 1.00 95.94 187 TYR A C 1
ATOM 1521 O O . TYR A 1 187 ? -7.945 20.804 9.611 1.00 95.94 187 TYR A O 1
ATOM 1529 N N . TYR A 1 188 ? -6.311 20.286 11.067 1.00 97.62 188 TYR A N 1
ATOM 1530 C CA . TYR A 1 188 ? -6.802 18.972 11.471 1.00 97.62 188 TYR A CA 1
ATOM 1531 C C . TYR A 1 188 ? -6.644 18.832 12.982 1.00 97.62 188 TYR A C 1
ATOM 1533 O O . TYR A 1 188 ? -5.907 19.602 13.605 1.00 97.62 188 TYR A O 1
ATOM 1541 N N . ALA A 1 189 ? -7.337 17.870 13.576 1.00 98.19 189 ALA A N 1
ATOM 1542 C CA . ALA A 1 189 ? -7.184 17.552 14.988 1.00 98.19 189 ALA A CA 1
ATOM 1543 C C . ALA A 1 189 ? -6.464 16.212 15.135 1.00 98.19 189 ALA A C 1
ATOM 1545 O O . ALA A 1 189 ? -6.671 15.305 14.333 1.00 98.19 189 ALA A O 1
ATOM 1546 N N . THR A 1 190 ? -5.609 16.073 16.142 1.00 98.56 190 THR A N 1
ATOM 1547 C CA . THR A 1 190 ? -4.898 14.818 16.405 1.00 98.56 190 THR A CA 1
ATOM 1548 C C . THR A 1 190 ? -4.858 14.492 17.886 1.00 98.56 190 THR A C 1
ATOM 1550 O O . THR A 1 190 ? -4.801 15.392 18.723 1.00 98.56 190 THR A O 1
ATOM 1553 N N . THR A 1 191 ? -4.884 13.206 18.217 1.00 98.38 191 THR A N 1
ATOM 1554 C CA . THR A 1 191 ? -4.701 12.732 19.588 1.00 98.38 191 THR A CA 1
ATOM 1555 C C . THR A 1 191 ? -3.939 11.416 19.616 1.00 98.38 191 THR A C 1
ATOM 1557 O O . THR A 1 191 ? -3.898 10.681 18.625 1.00 98.38 191 THR A O 1
ATOM 1560 N N . ASN A 1 192 ? -3.321 11.136 20.760 1.00 98.31 192 ASN A N 1
ATOM 1561 C CA . ASN A 1 192 ? -2.684 9.854 21.011 1.00 98.31 192 ASN A CA 1
ATOM 1562 C C . ASN A 1 192 ? -3.769 8.779 21.159 1.00 98.31 192 ASN A C 1
ATOM 1564 O O . ASN A 1 192 ? -4.787 9.017 21.809 1.00 98.31 192 ASN A O 1
ATOM 1568 N N . LEU A 1 193 ? -3.538 7.599 20.589 1.00 97.94 193 LEU A N 1
ATOM 1569 C CA . LEU A 1 193 ? -4.498 6.494 20.591 1.00 97.94 193 LEU A CA 1
ATOM 1570 C C . LEU A 1 193 ? -4.871 6.019 22.007 1.00 97.94 193 LEU A C 1
ATOM 1572 O O . LEU A 1 193 ? -5.978 5.534 22.204 1.00 97.94 193 LEU A O 1
ATOM 1576 N N . GLU A 1 194 ? -4.013 6.224 23.011 1.00 96.44 194 GLU A N 1
ATOM 1577 C CA . GLU A 1 194 ? -4.323 5.945 24.425 1.00 96.44 194 GLU A CA 1
ATOM 1578 C C . GLU A 1 194 ? -5.409 6.843 25.012 1.00 96.44 194 GLU A C 1
ATOM 1580 O O . GLU A 1 194 ? -6.031 6.477 26.005 1.00 96.44 194 GLU A O 1
ATOM 1585 N N . LYS A 1 195 ? -5.617 8.024 24.425 1.00 96.50 195 LYS A N 1
ATOM 1586 C CA . LYS A 1 195 ? -6.606 9.006 24.881 1.00 96.50 195 LYS A CA 1
ATOM 1587 C C . LYS A 1 195 ? -7.934 8.893 24.136 1.00 96.50 195 LYS A C 1
ATOM 1589 O O . LYS A 1 195 ? -8.826 9.707 24.385 1.00 96.50 195 LYS A O 1
ATOM 1594 N N . LEU A 1 196 ? -8.058 7.944 23.204 1.00 94.94 196 LEU A N 1
ATOM 1595 C CA . LEU A 1 196 ? -9.327 7.694 22.537 1.00 94.94 196 LEU A CA 1
ATOM 1596 C C . LEU A 1 196 ? -10.336 7.147 23.536 1.00 94.94 196 LEU A C 1
ATOM 1598 O O . LEU A 1 196 ? -10.052 6.217 24.291 1.00 94.94 196 LEU A O 1
ATOM 1602 N N . GLN A 1 197 ? -11.522 7.743 23.522 1.00 93.12 197 GLN A N 1
ATOM 1603 C CA . GLN A 1 197 ? -12.645 7.229 24.282 1.00 93.12 197 GLN A CA 1
ATOM 1604 C C . GLN A 1 197 ? -13.154 5.986 23.562 1.00 93.12 197 GLN A C 1
ATOM 1606 O O . GLN A 1 197 ? -13.549 6.050 22.400 1.00 93.12 197 GLN A O 1
ATOM 1611 N N . THR A 1 198 ? -13.067 4.856 24.254 1.00 95.62 198 THR A N 1
ATOM 1612 C CA . THR A 1 198 ? -13.535 3.549 23.797 1.00 95.62 198 THR A CA 1
ATOM 1613 C C . THR A 1 198 ? -14.265 2.880 24.954 1.00 95.62 198 THR A C 1
ATOM 1615 O O . THR A 1 198 ? -13.999 3.175 26.122 1.00 95.62 198 THR A O 1
ATOM 1618 N N . THR A 1 199 ? -15.231 2.042 24.626 1.00 95.69 199 THR A N 1
ATOM 1619 C CA . THR A 1 199 ? -16.220 1.459 25.535 1.00 95.69 199 THR A CA 1
ATOM 1620 C C . THR A 1 199 ? -16.134 -0.060 25.573 1.00 95.69 199 THR A C 1
ATOM 1622 O O . THR A 1 199 ? -16.546 -0.667 26.562 1.00 95.69 199 THR A O 1
ATOM 1625 N N . LEU A 1 200 ? -15.582 -0.684 24.528 1.00 97.00 200 LEU A N 1
ATOM 1626 C CA . LEU A 1 200 ? -15.459 -2.131 24.443 1.00 97.00 200 LEU A CA 1
ATOM 1627 C C . LEU A 1 200 ? -14.242 -2.643 25.226 1.00 97.00 200 LEU A C 1
ATOM 1629 O O . LEU A 1 200 ? -13.164 -2.049 25.223 1.00 97.00 200 LEU A O 1
ATOM 1633 N N . ASP A 1 201 ? -14.407 -3.805 25.861 1.00 96.62 201 ASP A N 1
ATOM 1634 C CA . ASP A 1 201 ? -13.290 -4.577 26.403 1.00 96.62 201 ASP A CA 1
ATOM 1635 C C . ASP A 1 201 ? -12.683 -5.468 25.310 1.00 96.62 201 ASP A C 1
ATOM 1637 O O . ASP A 1 201 ? -13.339 -6.350 24.748 1.00 96.62 201 ASP A O 1
ATOM 1641 N N . TYR A 1 202 ? -11.399 -5.256 25.033 1.00 98.12 202 TYR A N 1
ATOM 1642 C CA . TYR A 1 202 ? -10.665 -5.962 23.989 1.00 98.12 202 TYR A CA 1
ATOM 1643 C C . TYR A 1 202 ? -10.076 -7.303 24.430 1.00 98.12 202 TYR A C 1
ATOM 1645 O O . TYR A 1 202 ? -9.532 -8.012 23.583 1.00 98.12 202 TYR A O 1
ATOM 1653 N N . ALA A 1 203 ? -10.143 -7.679 25.713 1.00 97.81 203 ALA A N 1
ATOM 1654 C CA . ALA A 1 203 ? -9.421 -8.842 26.242 1.00 97.81 203 ALA A CA 1
ATOM 1655 C C . ALA A 1 203 ? -9.691 -10.136 25.452 1.00 97.81 203 ALA A C 1
ATOM 1657 O O . ALA A 1 203 ? -8.762 -10.840 25.051 1.00 97.81 203 ALA A O 1
ATOM 1658 N N . THR A 1 204 ? -10.963 -10.417 25.155 1.00 98.00 204 THR A N 1
ATOM 1659 C CA . THR A 1 204 ? -11.346 -11.607 24.377 1.00 98.00 204 THR A CA 1
ATOM 1660 C C . THR A 1 204 ? -10.846 -11.535 22.932 1.00 98.00 204 THR A C 1
ATOM 1662 O O . THR A 1 204 ? -10.423 -12.544 22.372 1.00 98.00 204 THR A O 1
ATOM 1665 N N . ASP A 1 205 ? -10.880 -10.357 22.309 1.00 98.38 205 ASP A N 1
ATOM 1666 C CA . ASP A 1 205 ? -10.462 -10.177 20.915 1.00 98.38 205 A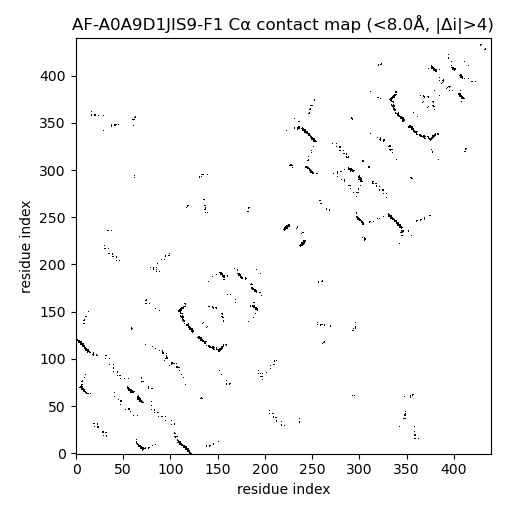SP A CA 1
ATOM 1667 C C . ASP A 1 205 ? -8.935 -10.216 20.751 1.00 98.38 205 ASP A C 1
ATOM 1669 O O . ASP A 1 205 ? -8.431 -10.736 19.754 1.00 98.38 205 ASP A O 1
ATOM 1673 N N . LEU A 1 206 ? -8.188 -9.770 21.761 1.00 98.50 206 LEU A N 1
ATOM 1674 C CA . LEU A 1 206 ? -6.737 -9.944 21.828 1.00 98.50 206 LEU A CA 1
ATOM 1675 C C . LEU A 1 206 ? -6.360 -11.423 21.991 1.00 98.50 206 LEU A C 1
ATOM 1677 O O . LEU A 1 206 ? -5.504 -11.926 21.264 1.00 98.50 206 LEU A O 1
ATOM 1681 N N . GLU A 1 207 ? -7.055 -12.169 22.852 1.00 98.12 207 GLU A N 1
ATOM 1682 C CA . GLU A 1 207 ? -6.827 -13.616 22.963 1.00 98.12 207 GLU A CA 1
ATOM 1683 C C . GLU A 1 207 ? -7.201 -14.351 21.663 1.00 98.12 207 GLU A C 1
ATOM 1685 O O . GLU A 1 207 ? -6.529 -15.299 21.250 1.00 98.12 207 GLU A O 1
ATOM 1690 N N . ASN A 1 208 ? -8.222 -13.880 20.937 1.00 97.00 208 ASN A N 1
ATOM 1691 C CA . ASN A 1 208 ? -8.520 -14.375 19.590 1.00 97.00 208 ASN A CA 1
ATOM 1692 C C . ASN A 1 208 ? -7.347 -14.158 18.630 1.00 97.00 208 ASN A C 1
ATOM 1694 O O . ASN A 1 208 ? -7.066 -15.052 17.834 1.00 97.00 208 ASN A O 1
ATOM 1698 N N . ALA A 1 209 ? -6.634 -13.033 18.732 1.00 97.25 209 ALA A N 1
ATOM 1699 C CA . ALA A 1 209 ? -5.446 -12.779 17.923 1.00 97.25 209 ALA A CA 1
ATOM 1700 C C . ALA A 1 209 ? -4.324 -13.781 18.216 1.00 97.25 209 ALA A C 1
ATOM 1702 O O . ALA A 1 209 ? -3.709 -14.310 17.288 1.00 97.25 209 ALA A O 1
ATOM 1703 N N . LYS A 1 210 ? -4.104 -14.117 19.492 1.00 97.75 210 LYS A N 1
ATOM 1704 C CA . LYS A 1 210 ? -3.149 -15.162 19.893 1.00 97.75 210 LYS A CA 1
ATOM 1705 C C . LYS A 1 210 ? -3.528 -16.525 19.333 1.00 97.75 210 LYS A C 1
ATOM 1707 O O . LYS A 1 210 ? -2.677 -17.218 18.774 1.00 97.75 210 LYS A O 1
ATOM 1712 N N . ARG A 1 211 ? -4.805 -16.902 19.438 1.00 96.69 211 ARG A N 1
ATOM 1713 C CA . ARG A 1 211 ? -5.320 -18.157 18.870 1.00 96.69 211 ARG A CA 1
ATOM 1714 C C . ARG A 1 211 ? -5.168 -18.192 17.352 1.00 96.69 211 ARG A C 1
ATOM 1716 O O . ARG A 1 211 ? -4.646 -19.170 16.829 1.00 96.69 211 ARG A O 1
ATOM 1723 N N . TYR A 1 212 ? -5.548 -17.117 16.660 1.00 95.06 212 TYR A N 1
ATOM 1724 C CA . TYR A 1 212 ? -5.388 -16.985 15.211 1.00 95.06 212 TYR A CA 1
ATOM 1725 C C . TYR A 1 212 ? -3.927 -17.172 14.796 1.00 95.06 212 TYR A C 1
ATOM 1727 O O . TYR A 1 212 ? -3.632 -18.030 13.966 1.00 95.06 212 TYR A O 1
ATOM 1735 N N . ALA A 1 213 ? -3.007 -16.445 15.435 1.00 95.56 213 ALA A N 1
ATOM 1736 C CA . ALA A 1 213 ? -1.583 -16.563 15.159 1.00 95.56 213 ALA A CA 1
ATOM 1737 C C . ALA A 1 213 ? -1.074 -17.988 15.410 1.00 95.56 213 ALA A C 1
ATOM 1739 O O . ALA A 1 213 ? -0.268 -18.502 14.641 1.00 95.56 213 ALA A O 1
ATOM 1740 N N . ASN A 1 214 ? -1.511 -18.652 16.481 1.00 95.44 214 ASN A N 1
ATOM 1741 C CA . ASN A 1 214 ? -1.046 -19.997 16.832 1.00 95.44 214 ASN A CA 1
ATOM 1742 C C . ASN A 1 214 ? -1.616 -21.108 15.939 1.00 95.44 214 ASN A C 1
ATOM 1744 O O . ASN A 1 214 ? -1.014 -22.176 15.877 1.00 95.44 214 ASN A O 1
ATOM 1748 N N . ASN A 1 215 ? -2.692 -20.849 15.194 1.00 93.88 215 ASN A N 1
ATOM 1749 C CA . ASN A 1 215 ? -3.253 -21.806 14.235 1.00 93.88 215 ASN A CA 1
ATOM 1750 C C . ASN A 1 215 ? -2.390 -22.000 12.974 1.00 93.88 215 ASN A C 1
ATOM 1752 O O . ASN A 1 215 ? -2.659 -22.905 12.185 1.00 93.88 215 ASN A O 1
ATOM 1756 N N . LEU A 1 216 ? -1.370 -21.162 12.764 1.00 91.12 216 LEU A N 1
ATOM 1757 C CA . LEU A 1 216 ? -0.440 -21.268 11.644 1.00 91.12 216 LEU A CA 1
ATOM 1758 C C . LEU A 1 216 ? 1.007 -21.310 12.141 1.00 91.12 216 LEU A C 1
ATOM 1760 O O . LEU A 1 216 ? 1.495 -20.365 12.770 1.00 91.12 216 LEU A O 1
ATOM 1764 N N . ASN A 1 217 ? 1.730 -22.393 11.852 1.00 92.88 217 ASN A N 1
ATOM 1765 C CA . ASN A 1 217 ? 3.153 -22.455 12.164 1.00 92.88 217 ASN A CA 1
ATOM 1766 C C . ASN A 1 217 ? 3.959 -21.714 11.100 1.00 92.88 217 ASN A C 1
ATOM 1768 O O . ASN A 1 217 ? 3.669 -21.787 9.911 1.00 92.88 217 ASN A O 1
ATOM 1772 N N . LEU A 1 218 ? 5.034 -21.045 11.517 1.00 92.88 218 LEU A N 1
ATOM 1773 C CA . LEU A 1 218 ? 5.912 -20.326 10.587 1.00 92.88 218 LEU A CA 1
ATOM 1774 C C . LEU A 1 218 ? 6.605 -21.254 9.580 1.00 92.88 218 LEU A C 1
ATOM 1776 O O . LEU A 1 218 ? 6.948 -20.811 8.487 1.00 92.88 218 LEU A O 1
ATOM 1780 N N . GLY A 1 219 ? 6.809 -22.523 9.953 1.00 91.94 219 GLY A N 1
ATOM 1781 C CA . GLY A 1 219 ? 7.347 -23.559 9.069 1.00 91.94 219 GLY A CA 1
ATOM 1782 C C . GLY A 1 219 ? 6.384 -23.982 7.956 1.00 91.94 219 GLY A C 1
ATOM 1783 O O . GLY A 1 219 ? 6.845 -24.492 6.942 1.00 91.94 219 GLY A O 1
ATOM 1784 N N . ASP A 1 220 ? 5.085 -23.709 8.110 1.00 93.69 220 ASP A N 1
ATOM 1785 C CA . ASP A 1 220 ? 4.069 -23.976 7.085 1.00 93.69 220 ASP A CA 1
ATOM 1786 C C . ASP A 1 220 ? 4.007 -22.853 6.030 1.00 93.69 220 ASP A C 1
ATOM 1788 O O . ASP A 1 220 ? 3.267 -22.962 5.056 1.00 93.69 220 ASP A O 1
ATOM 1792 N N . ILE A 1 221 ? 4.755 -21.759 6.230 1.00 95.12 221 ILE A N 1
ATOM 1793 C CA . ILE A 1 221 ? 4.862 -20.641 5.289 1.00 95.12 221 ILE A CA 1
ATOM 1794 C C . ILE A 1 221 ? 6.051 -20.904 4.366 1.00 95.12 221 ILE A C 1
ATOM 1796 O O . ILE A 1 221 ? 7.217 -20.724 4.735 1.00 95.12 221 ILE A O 1
ATOM 1800 N N . ASN A 1 222 ? 5.753 -21.339 3.149 1.00 94.31 222 ASN A N 1
ATOM 1801 C CA . ASN A 1 222 ? 6.739 -21.726 2.159 1.00 94.31 222 ASN A CA 1
ATOM 1802 C C . ASN A 1 222 ? 6.915 -20.638 1.096 1.00 94.31 222 ASN A C 1
ATOM 1804 O O . ASN A 1 222 ? 5.996 -20.328 0.344 1.00 94.31 222 ASN A O 1
ATOM 1808 N N . PHE A 1 223 ? 8.134 -20.115 0.978 1.00 95.12 223 PHE A N 1
ATOM 1809 C CA . PHE A 1 223 ? 8.526 -19.233 -0.119 1.00 95.12 223 PHE A CA 1
ATOM 1810 C C . PHE A 1 223 ? 9.274 -20.026 -1.185 1.00 95.12 223 PHE A C 1
ATOM 1812 O O . PHE A 1 223 ? 10.498 -20.162 -1.147 1.00 95.12 223 PHE A O 1
ATOM 1819 N N . SER A 1 224 ? 8.527 -20.543 -2.155 1.00 94.44 224 SER A N 1
ATOM 1820 C CA . SER A 1 224 ? 9.106 -21.277 -3.282 1.00 94.44 224 SER A CA 1
ATOM 1821 C C . SER A 1 224 ? 9.544 -20.332 -4.406 1.00 94.44 224 SER A C 1
ATOM 1823 O O . SER A 1 224 ? 9.058 -19.208 -4.523 1.00 94.44 224 SER A O 1
ATOM 1825 N N . SER A 1 225 ? 10.471 -20.777 -5.255 1.00 93.06 225 SER A N 1
ATOM 1826 C CA . SER A 1 225 ? 10.851 -20.024 -6.453 1.00 93.06 225 SER A CA 1
ATOM 1827 C C . SER A 1 225 ? 9.761 -20.081 -7.530 1.00 93.06 225 SER A C 1
ATOM 1829 O O . SER A 1 225 ? 8.819 -20.887 -7.475 1.00 93.06 225 SER A O 1
ATOM 1831 N N . VAL A 1 226 ? 9.884 -19.210 -8.531 1.00 91.81 226 VAL A N 1
ATOM 1832 C CA . VAL A 1 226 ? 8.948 -19.123 -9.656 1.00 91.81 226 VAL A CA 1
ATOM 1833 C C . VAL A 1 226 ? 9.617 -19.640 -10.932 1.00 91.81 226 VAL A C 1
ATOM 1835 O O . VAL A 1 226 ? 10.759 -19.298 -11.222 1.00 91.81 226 VAL A O 1
ATOM 1838 N N . ARG A 1 227 ? 8.913 -20.491 -11.689 1.00 91.31 227 ARG A N 1
ATOM 1839 C CA . ARG A 1 227 ? 9.386 -21.054 -12.975 1.00 91.31 227 ARG A CA 1
ATOM 1840 C C . ARG A 1 227 ? 8.630 -20.514 -14.194 1.00 91.31 227 ARG A C 1
ATOM 1842 O O . ARG A 1 227 ? 9.090 -20.661 -15.319 1.00 91.31 227 ARG A O 1
ATOM 1849 N N . GLN A 1 228 ? 7.493 -19.874 -13.962 1.00 94.56 228 GLN A N 1
ATOM 1850 C CA . GLN A 1 228 ? 6.602 -19.290 -14.964 1.00 94.56 228 GLN A CA 1
ATOM 1851 C C . GLN A 1 228 ? 6.143 -17.911 -14.486 1.00 94.56 228 GLN A C 1
ATOM 1853 O O . GLN A 1 228 ? 6.496 -17.515 -13.379 1.00 94.56 228 GLN A O 1
ATOM 1858 N N . SER A 1 229 ? 5.344 -17.195 -15.275 1.00 95.00 229 SER A N 1
ATOM 1859 C CA . SER A 1 229 ? 4.707 -15.959 -14.806 1.00 95.00 229 SER A CA 1
ATOM 1860 C C . SER A 1 229 ? 3.946 -16.213 -13.499 1.00 95.00 229 SER A C 1
ATOM 1862 O O . SER A 1 229 ? 3.216 -17.203 -13.388 1.00 95.00 229 SER A O 1
ATOM 1864 N N . LEU A 1 230 ? 4.142 -15.355 -12.498 1.00 95.56 230 LEU A N 1
ATOM 1865 C CA . LEU A 1 230 ? 3.469 -15.466 -11.211 1.00 95.56 230 LEU A CA 1
ATOM 1866 C C . LEU A 1 230 ? 1.952 -15.380 -11.423 1.00 95.56 230 LEU A C 1
ATOM 1868 O O . LEU A 1 230 ? 1.459 -14.548 -12.180 1.00 95.56 230 LEU A O 1
ATOM 1872 N N . ASN A 1 231 ? 1.220 -16.254 -10.742 1.00 93.25 231 ASN A N 1
ATOM 1873 C CA . ASN A 1 231 ? -0.226 -16.172 -10.641 1.00 93.25 231 ASN A CA 1
ATOM 1874 C C . ASN A 1 231 ? -0.573 -15.942 -9.170 1.00 93.25 231 ASN A C 1
ATOM 1876 O O . ASN A 1 231 ? -0.252 -16.788 -8.336 1.00 93.25 231 ASN A O 1
ATOM 1880 N N . PHE A 1 232 ? -1.194 -14.806 -8.858 1.00 92.62 232 PHE A N 1
ATOM 1881 C CA . PHE A 1 232 ? -1.616 -14.499 -7.497 1.00 92.62 232 PHE A CA 1
ATOM 1882 C C . PHE A 1 232 ? -2.754 -15.414 -7.026 1.00 92.62 232 PHE A C 1
ATOM 1884 O O . PHE A 1 232 ? -2.779 -15.764 -5.854 1.00 92.62 232 PHE A O 1
ATOM 1891 N N . ASP A 1 233 ? -3.625 -15.904 -7.912 1.00 89.94 233 ASP A N 1
ATOM 1892 C CA . ASP A 1 233 ? -4.800 -16.708 -7.534 1.00 89.94 233 ASP A CA 1
ATOM 1893 C C . ASP A 1 233 ? -4.459 -18.022 -6.823 1.00 89.94 233 ASP A C 1
ATOM 1895 O O . ASP A 1 233 ? -5.294 -18.585 -6.120 1.00 89.94 233 ASP A O 1
ATOM 1899 N N . VAL A 1 234 ? -3.230 -18.515 -6.999 1.00 91.50 234 VAL A N 1
ATOM 1900 C CA . VAL A 1 234 ? -2.735 -19.738 -6.349 1.00 91.50 234 VAL A CA 1
ATOM 1901 C C . VAL A 1 234 ? -1.885 -19.459 -5.108 1.00 91.50 234 VAL A C 1
ATOM 1903 O O . VAL A 1 234 ? -1.387 -20.400 -4.491 1.00 91.50 234 VAL A O 1
ATOM 1906 N N . LEU A 1 235 ? -1.665 -18.187 -4.765 1.00 94.56 235 LEU A N 1
ATOM 1907 C CA . LEU A 1 235 ? -0.934 -17.805 -3.564 1.00 94.56 235 LEU A CA 1
ATOM 1908 C C . LEU A 1 235 ? -1.862 -17.750 -2.356 1.00 94.56 235 LEU A C 1
ATOM 1910 O O . LEU A 1 235 ? -3.052 -17.469 -2.460 1.00 94.56 235 LEU A O 1
ATOM 1914 N N . SER A 1 236 ? -1.262 -17.970 -1.196 1.00 93.94 236 SER A N 1
ATOM 1915 C CA . SER A 1 236 ? -1.890 -17.850 0.116 1.00 93.94 236 SER A CA 1
ATOM 1916 C C . SER A 1 236 ? -0.870 -17.312 1.115 1.00 93.94 236 SER A C 1
ATOM 1918 O O . SER A 1 236 ? 0.277 -17.016 0.754 1.00 93.94 236 SER A O 1
ATOM 1920 N N . LYS A 1 237 ? -1.237 -17.241 2.395 1.00 91.75 237 LYS A N 1
ATOM 1921 C CA . LYS A 1 237 ? -0.264 -16.975 3.463 1.00 91.75 237 LYS A CA 1
ATOM 1922 C C . LYS A 1 237 ? 0.640 -18.176 3.762 1.00 91.75 237 LYS A C 1
ATOM 1924 O O . LYS A 1 237 ? 1.595 -18.032 4.518 1.00 91.75 237 LYS A O 1
ATOM 1929 N N . LYS A 1 238 ? 0.328 -19.356 3.206 1.00 93.88 238 LYS A N 1
ATOM 1930 C CA . LYS A 1 238 ? 1.143 -20.582 3.291 1.00 93.88 238 LYS A CA 1
ATOM 1931 C C . LYS A 1 238 ? 1.970 -20.810 2.029 1.00 93.88 238 LYS A C 1
ATOM 1933 O O . LYS A 1 238 ? 3.154 -21.114 2.111 1.00 93.88 238 LYS A O 1
ATOM 1938 N N . GLU A 1 239 ? 1.345 -20.642 0.869 1.00 95.19 239 GLU A N 1
ATOM 1939 C CA . GLU A 1 239 ? 1.951 -20.813 -0.450 1.00 95.19 239 GLU A CA 1
ATOM 1940 C C . GLU A 1 239 ? 2.374 -19.452 -0.998 1.00 95.19 239 GLU A C 1
ATOM 1942 O O . GLU A 1 239 ? 1.594 -18.733 -1.625 1.00 95.19 239 GLU A O 1
ATOM 1947 N N . CYS A 1 240 ? 3.627 -19.093 -0.746 1.00 96.38 240 CYS A N 1
ATOM 1948 C CA . CYS A 1 240 ? 4.202 -17.812 -1.125 1.00 96.38 240 CYS A CA 1
ATOM 1949 C C . CYS A 1 240 ? 5.327 -18.003 -2.153 1.00 96.38 240 CYS A C 1
ATOM 1951 O O . CYS A 1 240 ? 5.833 -19.111 -2.385 1.00 96.38 240 CYS A O 1
ATOM 1953 N N . LYS A 1 241 ? 5.761 -16.903 -2.776 1.00 97.06 241 LYS A N 1
ATOM 1954 C CA . LYS A 1 241 ? 6.841 -16.915 -3.768 1.00 97.06 241 LYS A CA 1
ATOM 1955 C C . LYS A 1 241 ? 7.963 -15.961 -3.409 1.00 97.06 241 LYS A C 1
ATOM 1957 O O . LYS A 1 241 ? 7.713 -14.802 -3.112 1.00 97.06 241 LYS A O 1
ATOM 1962 N N . LYS A 1 242 ? 9.202 -16.448 -3.479 1.00 96.31 242 LYS A N 1
ATOM 1963 C CA . LYS A 1 242 ? 10.413 -15.617 -3.483 1.00 96.31 242 LYS A CA 1
ATOM 1964 C C . LYS A 1 242 ? 10.918 -15.527 -4.913 1.00 96.31 242 LYS A C 1
ATOM 1966 O O . LYS A 1 242 ? 11.058 -16.554 -5.580 1.00 96.31 242 LYS A O 1
ATOM 1971 N N . LEU A 1 243 ? 11.173 -14.316 -5.386 1.00 95.81 243 LEU A N 1
ATOM 1972 C CA . LEU A 1 243 ? 11.507 -14.084 -6.784 1.00 95.81 243 LEU A CA 1
ATOM 1973 C C . LEU A 1 243 ? 12.427 -12.873 -6.951 1.00 95.81 243 LEU A C 1
ATOM 1975 O O . LEU A 1 243 ? 12.498 -12.024 -6.068 1.00 95.81 243 LEU A O 1
ATOM 1979 N N . GLU A 1 244 ? 13.114 -12.813 -8.087 1.00 96.25 244 GLU A N 1
ATOM 1980 C CA . GLU A 1 244 ? 13.895 -11.652 -8.514 1.00 96.25 244 GLU A CA 1
ATOM 1981 C C . GLU A 1 244 ? 13.077 -10.874 -9.545 1.00 96.25 244 GLU A C 1
ATOM 1983 O O . GLU A 1 244 ? 12.612 -11.446 -10.539 1.00 96.25 244 GLU A O 1
ATOM 1988 N N . GLY A 1 245 ? 12.862 -9.585 -9.312 1.00 97.50 245 GLY A N 1
ATOM 1989 C CA . GLY A 1 245 ? 11.985 -8.805 -10.166 1.00 97.50 245 GLY A CA 1
ATOM 1990 C C . GLY A 1 245 ? 11.944 -7.324 -9.840 1.00 97.50 245 GLY A C 1
ATOM 1991 O O . GLY A 1 245 ? 12.774 -6.781 -9.116 1.00 97.50 245 GLY A O 1
ATOM 1992 N N . ILE A 1 246 ? 10.967 -6.677 -10.454 1.00 98.56 246 ILE A N 1
ATOM 1993 C CA . ILE A 1 246 ? 10.808 -5.244 -10.558 1.00 98.56 246 ILE A CA 1
ATOM 1994 C C . ILE A 1 246 ? 9.370 -4.881 -10.174 1.00 98.56 246 ILE A C 1
ATOM 1996 O O . ILE A 1 246 ? 8.463 -5.010 -11.005 1.00 98.56 246 ILE A O 1
ATOM 2000 N N . PRO A 1 247 ? 9.125 -4.430 -8.932 1.00 98.12 247 PRO A N 1
ATOM 2001 C CA . PRO A 1 247 ? 7.915 -3.690 -8.616 1.00 98.12 247 PRO A CA 1
ATOM 2002 C C . PRO A 1 247 ? 7.918 -2.356 -9.372 1.00 98.12 247 PRO A C 1
ATOM 2004 O O . PRO A 1 247 ? 8.907 -1.617 -9.372 1.00 98.12 247 PRO A O 1
ATOM 2007 N N . LEU A 1 248 ? 6.804 -2.047 -10.024 1.00 98.50 248 LEU A N 1
ATOM 2008 C CA . LEU A 1 248 ? 6.554 -0.777 -10.692 1.00 98.50 248 LEU A CA 1
ATOM 2009 C C . LEU A 1 248 ? 5.375 -0.116 -9.989 1.00 98.50 248 LEU A C 1
ATOM 2011 O O . LEU A 1 248 ? 4.276 -0.668 -9.977 1.00 98.50 248 LEU A O 1
ATOM 2015 N N . LEU A 1 249 ? 5.611 1.062 -9.418 1.00 98.12 249 LEU A N 1
ATOM 2016 C CA . LEU A 1 249 ? 4.567 1.899 -8.842 1.00 98.12 249 LEU A CA 1
ATOM 2017 C C . LEU A 1 249 ? 4.403 3.133 -9.722 1.00 98.12 249 LEU A C 1
ATOM 2019 O O . LEU A 1 249 ? 5.391 3.804 -10.025 1.00 98.12 249 LEU A O 1
ATOM 2023 N N . ALA A 1 250 ? 3.174 3.409 -10.150 1.00 97.75 250 ALA A N 1
ATOM 2024 C CA . ALA A 1 250 ? 2.838 4.546 -10.997 1.00 97.75 250 ALA A CA 1
ATOM 2025 C C . ALA A 1 250 ? 1.666 5.332 -10.401 1.00 97.75 250 ALA A C 1
ATOM 2027 O O . ALA A 1 250 ? 0.529 4.867 -10.425 1.00 97.75 250 ALA A O 1
ATOM 2028 N N . ASP A 1 251 ? 1.953 6.521 -9.879 1.00 95.06 251 ASP A N 1
ATOM 2029 C CA . ASP A 1 251 ? 0.995 7.390 -9.189 1.00 95.06 251 ASP A CA 1
ATOM 2030 C C . ASP A 1 251 ? 0.643 8.622 -10.027 1.00 95.06 251 ASP A C 1
ATOM 2032 O O . ASP A 1 251 ? 1.526 9.298 -10.575 1.00 95.06 251 ASP A O 1
ATOM 2036 N N . VAL A 1 252 ? -0.649 8.945 -10.122 1.00 92.50 252 VAL A N 1
ATOM 2037 C CA . VAL A 1 252 ? -1.113 10.105 -10.890 1.00 92.50 252 VAL A CA 1
ATOM 2038 C C . VAL A 1 252 ? -0.922 11.388 -10.075 1.00 92.50 252 VAL A C 1
ATOM 2040 O O . VAL A 1 252 ? -1.666 11.732 -9.157 1.00 92.50 252 VAL A O 1
ATOM 2043 N N . ARG A 1 253 ? 0.058 12.194 -10.480 1.00 88.31 253 ARG A N 1
ATOM 2044 C CA . ARG A 1 253 ? 0.444 13.416 -9.777 1.00 88.31 253 ARG A CA 1
ATOM 2045 C C . ARG A 1 253 ? -0.663 14.453 -9.765 1.00 88.31 253 ARG A C 1
ATOM 2047 O O . ARG A 1 253 ? -1.180 14.882 -10.795 1.00 88.31 253 ARG A O 1
ATOM 2054 N N . GLY A 1 254 ? -0.965 14.921 -8.555 1.00 74.88 254 GLY A N 1
ATOM 2055 C CA . GLY A 1 254 ? -1.890 16.029 -8.323 1.00 74.88 254 GLY A CA 1
ATOM 2056 C C . GLY A 1 254 ? -3.351 15.694 -8.618 1.00 74.88 254 GLY A C 1
ATOM 2057 O O . GLY A 1 254 ? -4.198 16.580 -8.501 1.00 74.88 254 GLY A O 1
ATOM 2058 N N . PHE A 1 255 ? -3.666 14.445 -8.949 1.00 74.62 255 PHE A N 1
ATOM 2059 C CA . PHE A 1 255 ? -5.003 14.025 -9.341 1.00 74.62 255 PHE A CA 1
ATOM 2060 C C . PHE A 1 255 ? -5.980 14.040 -8.166 1.00 74.62 255 PHE A C 1
ATOM 2062 O O . PHE A 1 255 ? -7.063 14.617 -8.260 1.00 74.62 255 PHE A O 1
ATOM 2069 N N . THR A 1 256 ? -5.518 13.597 -6.999 1.00 68.75 256 THR A N 1
ATOM 2070 C CA . THR A 1 256 ? -6.202 13.744 -5.707 1.00 68.75 256 THR A CA 1
ATOM 2071 C C . THR A 1 256 ? -6.709 15.171 -5.433 1.00 68.75 256 THR A C 1
ATOM 2073 O O . THR A 1 256 ? -7.733 15.349 -4.779 1.00 68.75 256 THR A O 1
ATOM 2076 N N . ARG A 1 257 ? -6.006 16.210 -5.923 1.00 68.88 257 ARG A N 1
ATOM 2077 C CA . ARG A 1 257 ? -6.354 17.630 -5.688 1.00 68.88 257 ARG A CA 1
ATOM 2078 C C . ARG A 1 257 ? -7.580 18.081 -6.470 1.00 68.88 257 ARG A C 1
ATOM 2080 O O . ARG A 1 257 ? -8.122 19.141 -6.182 1.00 68.88 257 ARG A O 1
ATOM 2087 N N . GLN A 1 258 ? -7.973 17.323 -7.486 1.00 76.12 258 GLN A N 1
ATOM 2088 C CA . GLN A 1 258 ? -9.101 17.684 -8.326 1.00 76.12 258 GLN A CA 1
ATOM 2089 C C . GLN A 1 258 ? -10.425 17.357 -7.622 1.00 76.12 258 GLN A C 1
ATOM 2091 O O . GLN A 1 258 ? -11.414 18.008 -7.924 1.00 76.12 258 GLN A O 1
ATOM 2096 N N . PHE A 1 259 ? -10.467 16.441 -6.644 1.00 79.25 259 PHE A N 1
ATOM 2097 C CA . PHE A 1 259 ? -11.691 16.111 -5.901 1.00 79.25 259 PHE A CA 1
ATOM 2098 C C . PHE A 1 259 ? -12.135 17.246 -4.975 1.00 79.25 259 PHE A C 1
ATOM 2100 O O . PHE A 1 259 ? -11.422 17.625 -4.043 1.00 79.25 259 PHE A O 1
ATOM 2107 N N . LYS A 1 260 ? -13.350 17.754 -5.192 1.00 79.88 260 LYS A N 1
ATOM 2108 C CA . LYS A 1 260 ? -13.946 18.790 -4.345 1.00 79.88 260 LYS A CA 1
ATOM 2109 C C . LYS A 1 260 ? -14.548 18.191 -3.072 1.00 79.88 260 LYS A C 1
ATOM 2111 O O . LYS A 1 260 ? -15.161 17.125 -3.107 1.00 79.88 260 LYS A O 1
ATOM 2116 N N . LYS A 1 261 ? -14.413 18.915 -1.952 1.00 79.50 261 LYS A N 1
ATOM 2117 C CA . LYS A 1 261 ? -14.953 18.534 -0.629 1.00 79.50 261 LYS A CA 1
ATOM 2118 C C . LYS A 1 261 ? -16.469 18.304 -0.650 1.00 79.50 261 LYS A C 1
ATOM 2120 O O . LYS A 1 261 ? -16.960 17.422 0.042 1.00 79.50 261 LYS A O 1
ATOM 2125 N N . ASP A 1 262 ? -17.192 19.086 -1.447 1.00 80.50 262 ASP A N 1
ATOM 2126 C CA . ASP A 1 262 ? -18.649 19.006 -1.600 1.00 80.50 262 ASP A CA 1
ATOM 2127 C C . ASP A 1 26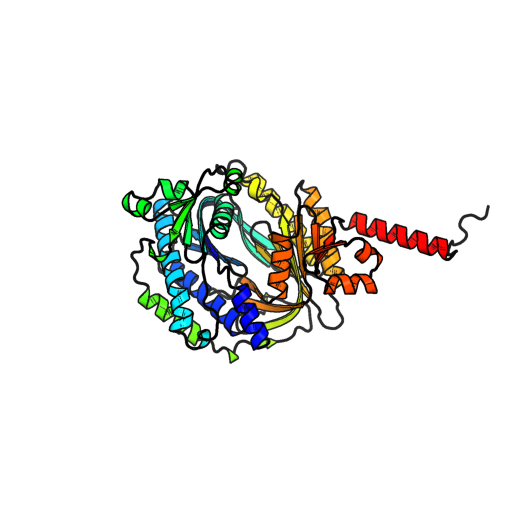2 ? -19.119 17.869 -2.528 1.00 80.50 262 ASP A C 1
ATOM 2129 O O . ASP A 1 262 ? -20.317 17.721 -2.753 1.00 80.50 262 ASP A O 1
ATOM 2133 N N . GLY A 1 263 ? -18.193 17.092 -3.103 1.00 78.81 263 GLY A N 1
ATOM 2134 C CA . GLY A 1 263 ? -18.511 15.994 -4.014 1.00 78.81 263 GLY A CA 1
ATOM 2135 C C . GLY A 1 263 ? -19.061 16.432 -5.376 1.00 78.81 263 GLY A C 1
ATOM 2136 O O . GLY A 1 263 ? -19.445 15.578 -6.173 1.00 78.81 263 GLY A O 1
ATOM 2137 N N . SER A 1 264 ? -19.081 17.732 -5.693 1.00 85.38 264 SER A N 1
ATOM 2138 C CA . SER A 1 264 ? -19.742 18.254 -6.902 1.00 85.38 264 SER A CA 1
ATOM 2139 C C . SER A 1 264 ? -19.138 17.757 -8.218 1.00 85.38 264 SER A C 1
ATOM 2141 O O . SER A 1 264 ? -19.833 17.720 -9.228 1.00 85.38 264 SER A O 1
ATOM 2143 N N . ASN A 1 265 ? -17.869 17.338 -8.221 1.00 87.06 265 ASN A N 1
ATOM 2144 C CA . ASN A 1 265 ? -17.205 16.746 -9.386 1.00 87.06 265 ASN A CA 1
ATOM 2145 C C . ASN A 1 265 ? -16.839 15.265 -9.205 1.00 87.06 265 ASN A C 1
ATOM 2147 O O . ASN A 1 265 ? -16.043 14.722 -9.970 1.00 87.06 265 ASN A O 1
ATOM 2151 N N . LEU A 1 266 ? -17.393 14.610 -8.185 1.00 84.81 266 LEU A N 1
ATOM 2152 C CA . LEU A 1 266 ? -17.024 13.249 -7.812 1.00 84.81 266 LEU A CA 1
ATOM 2153 C C . LEU A 1 266 ? -17.276 12.242 -8.950 1.00 84.81 266 LEU A C 1
ATOM 2155 O O . LEU A 1 266 ? -16.460 11.348 -9.161 1.00 84.81 266 LEU A O 1
ATOM 2159 N N . GLU A 1 267 ? -18.366 12.397 -9.704 1.00 87.31 267 GLU A N 1
ATOM 2160 C CA . GLU A 1 267 ? -18.705 11.509 -10.826 1.00 87.31 267 GLU A CA 1
ATOM 2161 C C . GLU A 1 267 ? -17.709 11.626 -11.986 1.00 87.31 267 GLU A C 1
ATOM 2163 O O . GLU A 1 267 ? -17.119 10.623 -12.389 1.00 87.31 267 GLU A O 1
ATOM 2168 N N . GLU A 1 268 ? -17.473 12.847 -12.478 1.00 88.06 268 GLU A N 1
ATOM 2169 C CA . GLU A 1 268 ? -16.506 13.125 -13.548 1.00 88.06 268 GLU A CA 1
ATOM 2170 C C . GLU A 1 268 ? -15.116 12.602 -13.173 1.00 88.06 268 GLU A C 1
ATOM 2172 O O . GLU A 1 268 ? -14.466 11.894 -13.949 1.00 88.06 268 GLU A O 1
ATOM 2177 N N . MET A 1 269 ? -14.682 12.908 -11.949 1.00 86.75 269 MET A N 1
ATOM 2178 C CA . MET A 1 269 ? -13.379 12.493 -11.462 1.00 86.75 269 MET A CA 1
ATOM 2179 C C . MET A 1 269 ? -13.266 10.977 -11.371 1.00 86.75 269 MET A C 1
ATOM 2181 O O . MET A 1 269 ? -12.272 10.435 -11.837 1.00 86.75 269 MET A O 1
ATOM 2185 N N . SER A 1 270 ? -14.287 10.285 -10.865 1.00 85.12 270 SER A N 1
ATOM 2186 C CA . SER A 1 270 ? -14.276 8.819 -10.761 1.00 85.12 270 SER A CA 1
ATOM 2187 C C . SER A 1 270 ? -14.208 8.147 -12.134 1.00 85.12 270 SER A C 1
ATOM 2189 O O . SER A 1 270 ? -13.412 7.228 -12.333 1.00 85.12 270 SER A O 1
ATOM 2191 N N . GLN A 1 271 ? -14.963 8.650 -13.120 1.00 88.38 271 GLN A N 1
ATOM 2192 C CA . GLN A 1 271 ? -14.880 8.171 -14.505 1.00 88.38 271 GLN A CA 1
ATOM 2193 C C . GLN A 1 271 ? -13.485 8.393 -15.102 1.00 88.38 271 GLN A C 1
ATOM 2195 O O . GLN A 1 271 ? -12.960 7.528 -15.810 1.00 88.38 271 GLN A O 1
ATOM 2200 N N . LYS A 1 272 ? -12.868 9.549 -14.826 1.00 89.81 272 LYS A N 1
ATOM 2201 C CA . LYS A 1 272 ? -11.511 9.861 -15.280 1.00 89.81 272 LYS A CA 1
ATOM 2202 C C . LYS A 1 272 ? -10.479 8.936 -14.630 1.00 89.81 272 LYS A C 1
ATOM 2204 O O . LYS A 1 272 ? -9.653 8.386 -15.358 1.00 89.81 272 LYS A O 1
ATOM 2209 N N . THR A 1 273 ? -10.558 8.699 -13.318 1.00 88.38 273 THR A N 1
ATOM 2210 C CA . THR A 1 273 ? -9.666 7.766 -12.607 1.00 88.38 273 THR A CA 1
ATOM 2211 C C . THR A 1 273 ? -9.757 6.375 -13.206 1.00 88.38 273 THR A C 1
ATOM 2213 O O . THR A 1 273 ? -8.735 5.777 -13.523 1.00 88.38 273 THR A O 1
ATOM 2216 N N . GLN A 1 274 ? -10.977 5.875 -13.427 1.00 88.69 274 GLN A N 1
ATOM 2217 C CA . GLN A 1 274 ? -11.192 4.533 -13.956 1.00 88.69 274 GLN A CA 1
ATOM 2218 C C . GLN A 1 274 ? -10.558 4.365 -15.341 1.00 88.69 274 GLN A C 1
ATOM 2220 O O . GLN A 1 274 ? -9.923 3.348 -15.604 1.00 88.69 274 GLN A O 1
ATOM 2225 N N . LYS A 1 275 ? -10.678 5.373 -16.217 1.00 91.88 275 LYS A N 1
ATOM 2226 C CA . LYS A 1 275 ? -10.038 5.363 -17.544 1.00 91.88 275 LYS A CA 1
ATOM 2227 C C . LYS A 1 275 ? -8.511 5.385 -17.453 1.00 91.88 275 LYS A C 1
ATOM 2229 O O . LYS A 1 275 ? -7.855 4.695 -18.229 1.00 91.88 275 LYS A O 1
ATOM 2234 N N . ILE A 1 276 ? -7.948 6.161 -16.525 1.00 93.50 276 ILE A N 1
ATOM 2235 C CA . ILE A 1 276 ? -6.495 6.243 -16.325 1.00 93.50 276 ILE A CA 1
ATOM 2236 C C . ILE A 1 276 ? -5.950 4.916 -15.782 1.00 93.50 276 ILE A C 1
ATOM 2238 O O . ILE A 1 276 ? -5.034 4.351 -16.377 1.00 93.50 276 ILE A O 1
ATOM 2242 N N . LEU A 1 277 ? -6.547 4.392 -14.708 1.00 93.00 277 LEU A N 1
ATOM 2243 C CA . LEU A 1 277 ? -6.173 3.113 -14.098 1.00 93.00 277 LEU A CA 1
ATOM 2244 C C . LEU A 1 277 ? -6.304 1.961 -15.098 1.00 93.00 277 LEU A C 1
ATOM 2246 O O . LEU A 1 277 ? -5.384 1.159 -15.239 1.00 93.00 277 LEU A O 1
ATOM 2250 N N . GLN A 1 278 ? -7.381 1.950 -15.888 1.00 93.75 278 GLN A N 1
ATOM 2251 C CA . GLN A 1 278 ? -7.555 0.976 -16.961 1.00 93.75 278 GLN A CA 1
ATOM 2252 C C . GLN A 1 278 ? -6.426 1.034 -17.997 1.00 93.75 278 GLN A C 1
ATOM 2254 O O . GLN A 1 278 ? -5.899 -0.004 -18.394 1.00 93.75 278 GLN A O 1
ATOM 2259 N N . SER A 1 279 ? -6.039 2.233 -18.430 1.00 96.19 279 SER A N 1
ATOM 2260 C CA . SER A 1 279 ? -4.937 2.398 -19.379 1.00 96.19 279 SER A CA 1
ATOM 2261 C C . SER A 1 279 ? -3.604 1.913 -18.809 1.00 96.19 279 SER A C 1
ATOM 2263 O O . SER A 1 279 ? -2.835 1.277 -19.527 1.00 96.19 279 SER A O 1
ATOM 2265 N N . MET A 1 280 ? -3.330 2.169 -17.525 1.00 97.12 280 MET A N 1
ATOM 2266 C CA . MET A 1 280 ? -2.118 1.670 -16.863 1.00 97.12 280 MET A CA 1
ATOM 2267 C C . MET A 1 280 ? -2.115 0.140 -16.781 1.00 97.12 280 MET A C 1
ATOM 2269 O O . MET A 1 280 ? -1.144 -0.481 -17.214 1.00 97.12 280 MET A O 1
ATOM 2273 N N . TYR A 1 281 ? -3.226 -0.464 -16.354 1.00 95.69 281 TYR A N 1
ATOM 2274 C CA . TYR A 1 281 ? -3.408 -1.917 -16.318 1.00 95.69 281 TYR A CA 1
ATOM 2275 C C . TYR A 1 281 ? -3.190 -2.575 -17.690 1.00 95.69 281 TYR A C 1
ATOM 2277 O O . TYR A 1 281 ? -2.462 -3.561 -17.812 1.00 95.69 281 TYR A O 1
ATOM 2285 N N . GLU A 1 282 ? -3.768 -2.015 -18.760 1.00 96.00 282 GLU A N 1
ATOM 2286 C CA . GLU A 1 282 ? -3.587 -2.548 -20.117 1.00 96.00 282 GLU A CA 1
ATOM 2287 C C . GLU A 1 282 ? -2.134 -2.482 -20.584 1.00 96.00 282 GLU A C 1
ATOM 2289 O O . GLU A 1 282 ? -1.662 -3.395 -21.265 1.00 96.00 282 GLU A O 1
ATOM 2294 N N . ILE A 1 283 ? -1.418 -1.409 -20.240 1.00 98.12 283 ILE A N 1
ATOM 2295 C CA . ILE A 1 283 ? 0.003 -1.272 -20.567 1.00 98.12 283 ILE A CA 1
ATOM 2296 C C . ILE A 1 283 ? 0.813 -2.331 -19.827 1.00 98.12 283 ILE A C 1
ATOM 2298 O O . ILE A 1 283 ? 1.628 -3.001 -20.460 1.00 98.12 283 ILE A O 1
ATOM 2302 N N . VAL A 1 284 ? 0.561 -2.519 -18.529 1.00 97.69 284 VAL A N 1
ATOM 2303 C CA . VAL A 1 284 ? 1.209 -3.553 -17.710 1.00 97.69 284 VAL A CA 1
ATOM 2304 C C . VAL A 1 284 ? 1.012 -4.932 -18.345 1.00 97.69 284 VAL A C 1
ATOM 2306 O O . VAL A 1 284 ? 2.000 -5.592 -18.675 1.00 97.69 284 VAL A O 1
ATOM 2309 N N . GLY A 1 285 ? -0.233 -5.325 -18.631 1.00 95.81 285 GLY A N 1
ATOM 2310 C CA . GLY A 1 285 ? -0.542 -6.629 -19.226 1.00 95.81 285 GLY A CA 1
ATOM 2311 C C . GLY A 1 285 ? 0.070 -6.832 -20.620 1.00 95.81 285 GLY A C 1
ATOM 2312 O O . GLY A 1 285 ? 0.684 -7.866 -20.889 1.00 95.81 285 GLY A O 1
ATOM 2313 N N . ARG A 1 286 ? 0.001 -5.825 -21.507 1.00 96.75 286 ARG A N 1
ATOM 2314 C CA . ARG A 1 286 ? 0.627 -5.881 -22.850 1.00 96.75 286 ARG A CA 1
ATOM 2315 C C . ARG A 1 286 ? 2.151 -5.984 -22.796 1.00 96.75 286 ARG A C 1
ATOM 2317 O O . ARG A 1 286 ? 2.769 -6.412 -23.770 1.00 96.75 286 ARG A O 1
ATOM 2324 N N . ASN A 1 287 ? 2.752 -5.580 -21.683 1.00 97.50 287 ASN A N 1
ATOM 2325 C CA . ASN A 1 287 ? 4.181 -5.655 -21.429 1.00 97.50 287 ASN A CA 1
ATOM 2326 C C . ASN A 1 287 ? 4.557 -6.824 -20.504 1.00 97.50 287 ASN A C 1
ATOM 2328 O O . ASN A 1 287 ? 5.628 -6.795 -19.917 1.00 97.50 287 ASN A O 1
ATOM 2332 N N . LYS A 1 288 ? 3.727 -7.874 -20.399 1.00 96.50 288 LYS A N 1
ATOM 2333 C CA . LYS A 1 288 ? 4.002 -9.080 -19.586 1.00 96.50 288 LYS A CA 1
ATOM 2334 C C . LYS A 1 288 ? 4.194 -8.804 -18.088 1.00 96.50 288 LYS A C 1
ATOM 2336 O O . LYS A 1 288 ? 4.746 -9.639 -17.374 1.00 96.50 288 LYS A O 1
ATOM 2341 N N . GLY A 1 289 ? 3.761 -7.638 -17.623 1.00 97.38 289 GLY A N 1
ATOM 2342 C CA . GLY A 1 289 ? 3.662 -7.340 -16.207 1.00 97.38 289 GLY A CA 1
ATOM 2343 C C . GLY A 1 289 ? 2.402 -7.955 -15.619 1.00 97.38 289 GLY A C 1
ATOM 2344 O O . GLY A 1 289 ? 1.438 -8.263 -16.323 1.00 97.38 289 GLY A O 1
ATOM 2345 N N . ILE A 1 290 ? 2.420 -8.113 -14.306 1.00 96.38 290 ILE A N 1
ATOM 2346 C CA . ILE A 1 290 ? 1.318 -8.644 -13.519 1.00 96.38 290 ILE A CA 1
ATOM 2347 C C . ILE A 1 290 ? 0.796 -7.501 -12.669 1.00 96.38 290 ILE A C 1
ATOM 2349 O O . ILE A 1 290 ? 1.554 -6.880 -11.923 1.00 96.38 290 ILE A O 1
ATOM 2353 N N . HIS A 1 291 ? -0.494 -7.223 -12.784 1.00 95.31 291 HIS A N 1
ATOM 2354 C CA . HIS A 1 291 ? -1.156 -6.297 -11.883 1.00 95.31 291 HIS A CA 1
ATOM 2355 C C . HIS A 1 291 ? -1.160 -6.880 -10.465 1.00 95.31 291 HIS A C 1
ATOM 2357 O O . HIS A 1 291 ? -1.552 -8.031 -10.269 1.00 95.31 291 HIS A O 1
ATOM 2363 N N . VAL A 1 292 ? -0.700 -6.099 -9.488 1.00 94.94 292 VAL A N 1
ATOM 2364 C CA . VAL A 1 292 ? -0.741 -6.487 -8.074 1.00 94.94 292 VAL A CA 1
ATOM 2365 C C . VAL A 1 292 ? -2.025 -5.952 -7.455 1.00 94.94 292 VAL A C 1
ATOM 2367 O O . VAL A 1 292 ? -2.802 -6.747 -6.935 1.00 94.94 292 VAL A O 1
ATOM 2370 N N . GLN A 1 293 ? -2.234 -4.634 -7.509 1.00 92.44 293 GLN A N 1
ATOM 2371 C CA . GLN A 1 293 ? -3.412 -3.954 -6.956 1.00 92.44 293 GLN A CA 1
ATOM 2372 C C . GLN A 1 293 ? -3.462 -2.478 -7.373 1.00 92.44 293 GLN A C 1
ATOM 2374 O O . GLN A 1 293 ? -2.416 -1.855 -7.598 1.00 92.44 293 GLN A O 1
ATOM 2379 N N . PHE A 1 294 ? -4.657 -1.887 -7.363 1.00 91.56 294 PHE A N 1
ATOM 2380 C CA . PHE A 1 294 ? -4.832 -0.436 -7.372 1.00 91.56 294 PHE A CA 1
ATOM 2381 C C . PHE A 1 294 ? -4.860 0.140 -5.951 1.00 91.56 294 PHE A C 1
ATOM 2383 O O . PHE A 1 294 ? -5.564 -0.342 -5.060 1.00 91.56 294 PHE A O 1
ATOM 2390 N N . GLN A 1 295 ? -4.156 1.253 -5.750 1.00 87.06 295 GLN A N 1
ATOM 2391 C CA . GLN A 1 295 ? -4.074 1.949 -4.464 1.00 87.06 295 GLN A CA 1
ATOM 2392 C C . GLN A 1 295 ? -4.513 3.405 -4.637 1.00 87.06 295 GLN A C 1
ATOM 2394 O O . GLN A 1 295 ? -3.697 4.292 -4.877 1.00 87.06 295 GLN A O 1
ATOM 2399 N N . GLY A 1 296 ? -5.823 3.652 -4.557 1.00 83.69 296 GLY A N 1
ATOM 2400 C CA . GLY A 1 296 ? -6.396 4.939 -4.953 1.00 83.69 296 GLY A CA 1
ATOM 2401 C C . GLY A 1 296 ? -6.233 5.158 -6.458 1.00 83.69 296 GLY A C 1
ATOM 2402 O O . GLY A 1 296 ? -6.783 4.403 -7.254 1.00 83.69 296 GLY A O 1
ATOM 2403 N N . ASP A 1 297 ? -5.474 6.180 -6.848 1.00 87.19 297 ASP A N 1
ATOM 2404 C CA . ASP A 1 297 ? -5.096 6.511 -8.227 1.00 87.19 297 ASP A CA 1
ATOM 2405 C C . ASP A 1 297 ? -3.733 5.936 -8.658 1.00 87.19 297 ASP A C 1
ATOM 2407 O O . ASP A 1 297 ? -3.275 6.217 -9.767 1.00 87.19 297 ASP A O 1
ATOM 2411 N N . ARG A 1 298 ? -3.105 5.099 -7.824 1.00 91.75 298 ARG A N 1
ATOM 2412 C CA . ARG A 1 298 ? -1.813 4.460 -8.095 1.00 91.75 298 ARG A CA 1
ATOM 2413 C C . ARG A 1 298 ? -1.961 3.034 -8.629 1.00 91.75 298 ARG A C 1
ATOM 2415 O O . ARG A 1 298 ? -2.669 2.222 -8.034 1.00 91.75 298 ARG A O 1
ATOM 2422 N N . GLU A 1 299 ? -1.241 2.715 -9.704 1.00 95.56 299 GLU A N 1
ATOM 2423 C CA . GLU A 1 299 ? -1.042 1.342 -10.193 1.00 95.56 299 GLU A CA 1
ATOM 2424 C C . GLU A 1 299 ? 0.181 0.716 -9.522 1.00 95.56 299 GLU A C 1
ATOM 2426 O O . GLU A 1 299 ? 1.267 1.304 -9.525 1.00 95.56 299 GLU A O 1
ATOM 2431 N N . MET A 1 300 ? 0.015 -0.495 -8.990 1.00 96.56 300 MET A N 1
ATOM 2432 C CA . MET A 1 300 ? 1.108 -1.324 -8.497 1.00 96.56 300 MET A CA 1
ATOM 2433 C C . MET A 1 300 ? 1.193 -2.598 -9.334 1.00 96.56 300 MET A C 1
ATOM 2435 O O . MET A 1 300 ? 0.289 -3.431 -9.321 1.00 96.56 300 MET A O 1
ATOM 2439 N N . ALA A 1 301 ? 2.310 -2.762 -10.035 1.00 97.81 301 ALA A N 1
ATOM 2440 C CA . ALA A 1 301 ? 2.567 -3.893 -10.911 1.00 97.81 301 ALA A CA 1
ATOM 2441 C C . ALA A 1 301 ? 3.872 -4.605 -10.548 1.00 97.81 301 ALA A C 1
ATOM 2443 O O . ALA A 1 301 ? 4.771 -4.037 -9.925 1.00 97.81 301 ALA A O 1
ATOM 2444 N N . LEU A 1 302 ? 3.985 -5.857 -10.977 1.00 98.38 302 LEU A N 1
ATOM 2445 C CA . LEU A 1 302 ? 5.165 -6.688 -10.823 1.00 98.38 302 LEU A CA 1
ATOM 2446 C C . LEU A 1 302 ? 5.616 -7.217 -12.182 1.00 98.38 302 LEU A C 1
ATOM 2448 O O . LEU A 1 302 ? 4.854 -7.850 -12.908 1.00 98.38 302 LEU A O 1
ATOM 2452 N N . PHE A 1 303 ? 6.893 -7.034 -12.477 1.00 98.56 303 PHE A N 1
ATOM 2453 C CA . PHE A 1 303 ? 7.587 -7.722 -13.555 1.00 98.56 303 PHE A CA 1
ATOM 2454 C C . PHE A 1 303 ? 8.642 -8.608 -12.911 1.00 98.56 303 PHE A C 1
ATOM 2456 O O . PHE A 1 303 ? 9.304 -8.168 -11.981 1.00 98.56 303 PHE A O 1
ATOM 2463 N N . HIS A 1 304 ? 8.819 -9.849 -13.350 1.00 98.12 304 HIS A N 1
ATOM 2464 C CA . HIS A 1 304 ? 9.846 -10.688 -12.745 1.00 98.12 304 HIS A CA 1
ATOM 2465 C C . HIS A 1 304 ? 10.482 -11.667 -13.710 1.00 98.12 304 HIS A C 1
ATOM 2467 O O . HIS A 1 304 ? 9.898 -12.030 -14.731 1.00 98.12 304 HIS A O 1
ATOM 2473 N N . ASP A 1 305 ? 11.685 -12.099 -13.352 1.00 96.50 305 ASP A N 1
ATOM 2474 C CA . ASP A 1 305 ? 12.399 -13.127 -14.085 1.00 96.50 305 ASP A CA 1
ATOM 2475 C C . ASP A 1 305 ? 11.754 -14.498 -13.831 1.00 96.50 305 ASP A C 1
ATOM 2477 O O . ASP A 1 305 ? 11.321 -14.819 -12.718 1.00 96.50 305 ASP A O 1
ATOM 2481 N N . TYR A 1 306 ? 11.696 -15.325 -14.871 1.00 95.31 306 TYR A N 1
ATOM 2482 C CA . TYR A 1 306 ? 11.312 -16.732 -14.774 1.00 95.31 306 TYR A CA 1
ATOM 2483 C C . TYR A 1 306 ? 11.861 -17.501 -15.973 1.00 95.31 306 TYR A C 1
ATOM 2485 O O . TYR A 1 306 ? 11.809 -17.015 -17.101 1.00 95.31 306 TYR A O 1
ATOM 2493 N N . SER A 1 307 ? 12.358 -18.720 -15.749 1.00 92.19 307 SER A N 1
ATOM 2494 C CA . SER A 1 307 ? 13.035 -19.495 -16.802 1.00 92.19 307 SER A CA 1
ATOM 2495 C C . SER A 1 307 ? 14.077 -18.619 -17.539 1.00 92.19 307 SER A C 1
ATOM 2497 O O . SER A 1 307 ? 14.906 -17.998 -16.874 1.00 92.19 307 SER A O 1
ATOM 2499 N N . ASP A 1 308 ? 14.010 -18.506 -18.870 1.00 92.25 308 ASP A N 1
ATOM 2500 C CA . ASP A 1 308 ? 14.918 -17.670 -19.675 1.00 92.25 308 ASP A CA 1
ATOM 2501 C C . ASP A 1 308 ? 14.439 -16.216 -19.858 1.00 92.25 308 ASP A C 1
ATOM 2503 O O . ASP A 1 308 ? 15.119 -15.395 -20.478 1.00 92.25 308 ASP A O 1
ATOM 2507 N N . TYR A 1 309 ? 13.257 -15.870 -19.342 1.00 95.31 309 TYR A N 1
ATOM 2508 C CA . TYR A 1 309 ? 12.700 -14.530 -19.472 1.00 95.31 309 TYR A CA 1
ATOM 2509 C C . TYR A 1 309 ? 13.377 -13.539 -18.516 1.00 95.31 309 TYR A C 1
ATOM 2511 O O . TYR A 1 309 ? 13.495 -13.797 -17.316 1.00 95.31 309 TYR A O 1
ATOM 2519 N N . LYS A 1 310 ? 13.777 -12.380 -19.061 1.00 95.44 310 LYS A N 1
ATOM 2520 C CA . LYS A 1 310 ? 14.337 -11.240 -18.321 1.00 95.44 310 LYS A CA 1
ATOM 2521 C C . LYS A 1 310 ? 13.401 -10.043 -18.367 1.00 95.44 310 LYS A C 1
ATOM 2523 O O . LYS A 1 310 ? 13.089 -9.540 -19.445 1.00 95.44 310 LYS A O 1
ATOM 2528 N N . CYS A 1 311 ? 13.001 -9.566 -17.194 1.00 97.56 311 CYS A N 1
ATOM 2529 C CA . CYS A 1 311 ? 11.906 -8.608 -17.056 1.00 97.56 311 CYS A CA 1
ATOM 2530 C C . CYS A 1 311 ? 12.282 -7.135 -17.295 1.00 97.56 311 CYS A C 1
ATOM 2532 O O . CYS A 1 311 ? 11.418 -6.335 -17.656 1.00 97.56 311 CYS A O 1
ATOM 2534 N N . ILE A 1 312 ? 13.564 -6.768 -17.143 1.00 98.31 312 ILE A N 1
ATOM 2535 C CA . ILE A 1 312 ? 14.030 -5.367 -17.185 1.00 98.31 312 ILE A CA 1
ATOM 2536 C C . ILE A 1 312 ? 13.554 -4.606 -18.437 1.00 98.31 312 ILE A C 1
ATOM 2538 O O . ILE A 1 312 ? 13.011 -3.510 -18.281 1.00 98.31 312 ILE A O 1
ATOM 2542 N N . PRO A 1 313 ? 13.713 -5.122 -19.676 1.00 97.62 313 PRO A N 1
ATOM 2543 C CA . PRO A 1 313 ? 13.291 -4.378 -20.859 1.00 97.62 313 PRO A CA 1
ATOM 2544 C C . PRO A 1 313 ? 11.796 -4.059 -20.862 1.00 97.62 313 PRO A C 1
ATOM 2546 O O . PRO A 1 313 ? 11.414 -2.936 -21.183 1.00 97.62 313 PRO A O 1
ATOM 2549 N N . ASP A 1 314 ? 10.966 -5.029 -20.491 1.00 98.56 314 ASP A N 1
ATOM 2550 C CA . ASP A 1 314 ? 9.514 -4.896 -20.530 1.00 98.56 314 ASP A CA 1
ATOM 2551 C C . ASP A 1 314 ? 8.994 -3.964 -19.431 1.00 98.56 314 ASP A C 1
ATOM 2553 O O . ASP A 1 314 ? 8.144 -3.118 -19.716 1.00 98.56 314 ASP A O 1
ATOM 2557 N N . ALA A 1 315 ? 9.569 -4.032 -18.226 1.00 98.62 315 ALA A N 1
ATOM 2558 C CA . ALA A 1 315 ? 9.250 -3.118 -17.130 1.00 98.62 315 ALA A CA 1
ATOM 2559 C C . ALA A 1 315 ? 9.542 -1.653 -17.506 1.00 98.62 315 ALA A C 1
ATOM 2561 O O . ALA A 1 315 ? 8.718 -0.763 -17.285 1.00 98.62 315 ALA A O 1
ATOM 2562 N N . ILE A 1 316 ? 10.689 -1.392 -18.146 1.00 98.56 316 ILE A N 1
ATOM 2563 C CA . ILE A 1 316 ? 11.064 -0.038 -18.580 1.00 98.56 316 ILE A CA 1
ATOM 2564 C C . ILE A 1 316 ? 10.180 0.446 -19.730 1.00 98.56 316 ILE A C 1
ATOM 2566 O O . ILE A 1 316 ? 9.763 1.604 -19.733 1.00 98.56 316 ILE A O 1
ATOM 2570 N N . VAL A 1 317 ? 9.824 -0.425 -20.680 1.00 98.62 317 VAL A N 1
ATOM 2571 C CA . VAL A 1 317 ? 8.853 -0.071 -21.728 1.00 98.62 317 VAL A CA 1
ATOM 2572 C C . VAL A 1 317 ? 7.493 0.267 -21.125 1.00 98.62 317 VAL A C 1
ATOM 2574 O O . VAL A 1 317 ? 6.893 1.259 -21.540 1.00 98.62 317 VAL A O 1
ATOM 2577 N N . ALA A 1 318 ? 7.013 -0.514 -20.154 1.00 98.75 318 ALA A N 1
ATOM 2578 C CA . ALA A 1 318 ? 5.750 -0.248 -19.478 1.00 98.75 318 ALA A CA 1
ATOM 2579 C C . ALA A 1 318 ? 5.771 1.122 -18.785 1.00 98.75 318 ALA A C 1
ATOM 2581 O O . ALA A 1 318 ? 4.895 1.942 -19.050 1.00 98.75 318 ALA A O 1
ATOM 2582 N N . ALA A 1 319 ? 6.814 1.423 -18.003 1.00 98.62 319 ALA A N 1
ATOM 2583 C CA . ALA A 1 319 ? 6.983 2.722 -17.345 1.00 98.62 319 ALA A CA 1
ATOM 2584 C C . ALA A 1 319 ? 6.954 3.895 -18.345 1.00 98.62 319 ALA A C 1
ATOM 2586 O O . ALA A 1 319 ? 6.211 4.862 -18.170 1.00 98.62 319 ALA A O 1
ATOM 2587 N N . LEU A 1 320 ? 7.713 3.787 -19.441 1.00 98.62 320 LEU A N 1
ATOM 2588 C CA . LEU A 1 320 ? 7.770 4.799 -20.501 1.00 98.62 320 LEU A CA 1
ATOM 2589 C C . LEU A 1 320 ? 6.414 5.007 -21.196 1.00 98.62 320 LEU A C 1
ATOM 2591 O O . LEU A 1 320 ? 6.050 6.137 -21.534 1.00 98.62 320 LEU A O 1
ATOM 2595 N N . ARG A 1 321 ? 5.665 3.923 -21.428 1.00 98.62 321 ARG A N 1
ATOM 2596 C CA . ARG A 1 321 ? 4.335 3.964 -22.055 1.00 98.62 321 ARG A CA 1
ATOM 2597 C C . ARG A 1 321 ? 3.268 4.510 -21.116 1.00 98.62 321 ARG A C 1
ATOM 2599 O O . ARG A 1 321 ? 2.393 5.235 -21.588 1.00 98.62 321 ARG A O 1
ATOM 2606 N N . ILE A 1 322 ? 3.346 4.200 -19.821 1.00 98.44 322 ILE A N 1
ATOM 2607 C CA . ILE A 1 322 ? 2.474 4.779 -18.793 1.00 98.44 322 ILE A CA 1
ATOM 2608 C C . ILE A 1 322 ? 2.634 6.300 -18.799 1.00 98.44 322 ILE A C 1
ATOM 2610 O O . ILE A 1 322 ? 1.635 7.004 -18.922 1.00 98.44 322 ILE A O 1
ATOM 2614 N N . VAL A 1 323 ? 3.871 6.814 -18.794 1.00 97.62 323 VAL A N 1
ATOM 2615 C CA . VAL A 1 323 ? 4.132 8.263 -18.878 1.00 97.62 323 VAL A CA 1
ATOM 2616 C C . VAL A 1 323 ? 3.475 8.899 -20.105 1.00 97.62 323 VAL A C 1
ATOM 2618 O O . VAL A 1 323 ? 2.787 9.910 -19.972 1.00 97.62 323 VAL A O 1
ATOM 2621 N N . ASP A 1 324 ? 3.653 8.328 -21.296 1.00 97.38 324 ASP A N 1
ATOM 2622 C CA . ASP A 1 324 ? 3.059 8.890 -22.517 1.00 97.38 324 ASP A CA 1
ATOM 2623 C C . ASP A 1 324 ? 1.529 8.804 -22.530 1.00 97.38 324 ASP A C 1
ATOM 2625 O O . ASP A 1 324 ? 0.863 9.729 -22.994 1.00 97.38 324 ASP A O 1
ATOM 2629 N N . THR A 1 325 ? 0.966 7.707 -22.024 1.00 97.06 325 THR A N 1
ATOM 2630 C CA . THR A 1 325 ? -0.479 7.458 -22.071 1.00 97.06 325 THR A CA 1
ATOM 2631 C C . THR A 1 325 ? -1.219 8.299 -21.042 1.00 97.06 325 THR A C 1
ATOM 2633 O O . THR A 1 325 ? -2.213 8.939 -21.379 1.00 97.06 325 THR A O 1
ATOM 2636 N N . VAL A 1 326 ? -0.717 8.378 -19.806 1.00 94.69 326 VAL A N 1
ATOM 2637 C CA . VAL A 1 326 ? -1.349 9.158 -18.732 1.00 94.69 326 VAL A CA 1
ATOM 2638 C C . VAL A 1 326 ? -1.382 10.652 -19.077 1.00 94.69 326 VAL A C 1
ATOM 2640 O O . VAL A 1 326 ? -2.402 11.305 -18.856 1.00 94.69 326 VAL A O 1
ATOM 2643 N N . LYS A 1 327 ? -0.342 11.174 -19.746 1.00 92.44 327 LYS A N 1
ATOM 2644 C CA . LYS A 1 327 ? -0.315 12.558 -20.257 1.00 92.44 327 LYS A CA 1
ATOM 2645 C C . LYS A 1 327 ? -1.506 12.909 -21.150 1.00 92.44 327 LYS A C 1
ATOM 2647 O O . LYS A 1 327 ? -1.949 14.054 -21.132 1.00 92.44 327 LYS A O 1
ATOM 2652 N N . THR A 1 328 ? -2.055 11.951 -21.903 1.00 94.25 328 THR A N 1
ATOM 2653 C CA . THR A 1 328 ? -3.210 12.198 -22.790 1.00 94.25 328 THR A CA 1
ATOM 2654 C C . THR A 1 328 ? -4.491 12.556 -22.032 1.00 94.25 328 THR A C 1
ATOM 2656 O O . THR A 1 328 ? -5.400 13.150 -22.604 1.00 94.25 328 THR A O 1
ATOM 2659 N N . TYR A 1 329 ? -4.542 12.270 -20.728 1.00 91.56 329 TYR A N 1
ATOM 2660 C CA . TYR A 1 329 ? -5.639 12.641 -19.833 1.00 91.56 329 TYR A CA 1
ATOM 2661 C C . TYR A 1 329 ? -5.434 14.011 -19.157 1.00 91.56 329 TYR A C 1
ATOM 2663 O O . TYR A 1 329 ? -6.158 14.347 -18.211 1.00 91.56 329 TYR A O 1
ATOM 2671 N N . ASN A 1 330 ? -4.461 14.807 -19.624 1.00 90.25 330 ASN A N 1
ATOM 2672 C CA . ASN A 1 330 ? -4.072 16.106 -19.061 1.00 90.25 330 ASN A CA 1
ATOM 2673 C C . ASN A 1 330 ? -3.717 16.025 -17.568 1.00 90.25 330 ASN A C 1
ATOM 2675 O O . ASN A 1 330 ? -4.129 16.859 -16.761 1.00 90.25 330 ASN A O 1
ATOM 2679 N N . VAL A 1 331 ? -2.994 14.972 -17.197 1.00 91.69 331 VAL A N 1
ATOM 2680 C CA . VAL A 1 331 ? -2.471 14.728 -15.849 1.00 91.69 331 VAL A CA 1
ATOM 2681 C C . VAL A 1 331 ? -1.044 14.202 -15.962 1.00 91.69 331 VAL A C 1
ATOM 2683 O O . VAL A 1 331 ? -0.632 13.716 -17.015 1.00 91.69 331 VAL A O 1
ATOM 2686 N N . CYS A 1 332 ? -0.283 14.315 -14.881 1.00 93.81 332 CYS A N 1
ATOM 2687 C CA . CYS A 1 332 ? 1.092 13.835 -14.822 1.00 93.81 332 CYS A CA 1
ATOM 2688 C C . CYS A 1 332 ? 1.155 12.520 -14.038 1.00 93.81 332 CYS A C 1
ATOM 2690 O O . CYS A 1 332 ? 0.285 12.251 -13.217 1.00 93.81 332 CYS A O 1
ATOM 2692 N N . VAL A 1 333 ? 2.199 11.721 -14.250 1.00 96.12 333 VAL A N 1
ATOM 2693 C CA . VAL A 1 333 ? 2.446 10.485 -13.484 1.00 96.12 333 VAL A CA 1
ATOM 2694 C C . VAL A 1 333 ? 3.874 10.460 -12.959 1.00 96.12 333 VAL A C 1
ATOM 2696 O O . VAL A 1 333 ? 4.787 10.896 -13.658 1.00 96.12 333 VAL A O 1
ATOM 2699 N N . GLY A 1 334 ? 4.078 9.996 -11.733 1.00 97.69 334 GLY A N 1
ATOM 2700 C CA . GLY A 1 334 ? 5.399 9.649 -11.221 1.00 97.69 334 GLY A CA 1
ATOM 2701 C C . GLY A 1 334 ? 5.534 8.137 -11.180 1.00 97.69 334 GLY A C 1
ATOM 2702 O O . GLY A 1 334 ? 4.605 7.456 -10.756 1.00 97.69 334 GLY A O 1
ATOM 2703 N N . VAL A 1 335 ? 6.662 7.615 -11.659 1.00 98.44 335 VAL A N 1
ATOM 2704 C CA . VAL A 1 335 ? 6.921 6.175 -11.683 1.00 98.44 335 VAL A CA 1
ATOM 2705 C C . VAL A 1 335 ? 8.198 5.868 -10.913 1.00 98.44 335 VAL A C 1
ATOM 2707 O O . VAL A 1 335 ? 9.267 6.391 -11.234 1.00 98.44 335 VAL A O 1
ATOM 2710 N N . GLY A 1 336 ? 8.094 4.995 -9.918 1.00 98.12 336 GLY A N 1
ATOM 2711 C CA . GLY A 1 336 ? 9.226 4.464 -9.166 1.00 98.12 336 GLY A CA 1
ATOM 2712 C C . GLY A 1 336 ? 9.360 2.970 -9.379 1.00 98.12 336 GLY A C 1
ATOM 2713 O O . GLY A 1 336 ? 8.373 2.231 -9.374 1.00 98.12 336 GLY A O 1
ATOM 2714 N N . THR A 1 337 ? 10.589 2.517 -9.604 1.00 98.12 337 THR A N 1
ATOM 2715 C CA . THR A 1 337 ? 10.847 1.101 -9.823 1.00 98.12 337 THR A CA 1
ATOM 2716 C C . THR A 1 337 ? 12.266 0.703 -9.425 1.00 98.12 337 THR A C 1
ATOM 2718 O O . THR A 1 337 ? 13.199 1.502 -9.488 1.00 98.12 337 THR A O 1
ATOM 2721 N N . SER A 1 338 ? 12.445 -0.536 -8.983 1.00 97.38 338 SER A N 1
ATOM 2722 C CA . SER A 1 338 ? 13.731 -1.062 -8.522 1.00 97.38 338 SER A CA 1
ATOM 2723 C C . SER A 1 338 ? 13.838 -2.536 -8.888 1.00 97.38 338 SER A C 1
ATOM 2725 O O . SER A 1 338 ? 12.822 -3.212 -8.911 1.00 97.38 338 SER A O 1
ATOM 2727 N N . LEU A 1 339 ? 15.037 -3.030 -9.192 1.00 97.88 339 LEU A N 1
ATOM 2728 C CA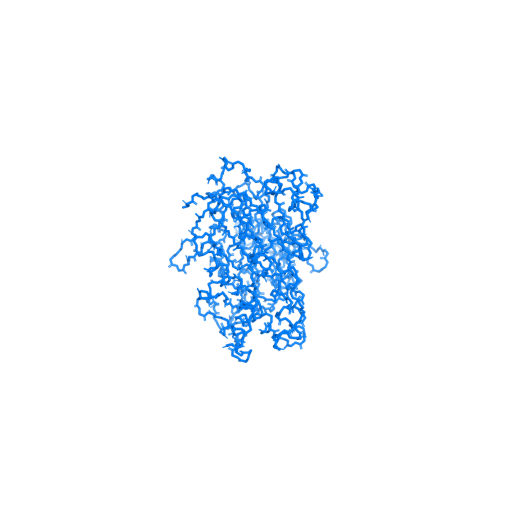 . LEU A 1 339 ? 15.303 -4.454 -9.409 1.00 97.88 339 LEU A CA 1
ATOM 2729 C C . LEU A 1 339 ? 15.892 -5.069 -8.141 1.00 97.88 339 LEU A C 1
ATOM 2731 O O . LEU A 1 339 ? 16.853 -4.531 -7.590 1.00 97.88 339 LEU A O 1
ATOM 2735 N N . GLY A 1 340 ? 15.361 -6.212 -7.725 1.00 95.62 340 GLY A N 1
ATOM 2736 C CA . GLY A 1 340 ? 15.937 -7.013 -6.654 1.00 95.62 340 GLY A CA 1
ATOM 2737 C C . GLY A 1 340 ? 15.036 -8.166 -6.229 1.00 95.62 340 GLY A C 1
ATOM 2738 O O . GLY A 1 340 ? 14.062 -8.515 -6.905 1.00 95.62 340 GLY A O 1
ATOM 2739 N N . THR A 1 341 ? 15.354 -8.745 -5.076 1.00 94.81 341 THR A N 1
ATOM 2740 C CA . THR A 1 341 ? 14.583 -9.843 -4.498 1.00 94.81 341 THR A CA 1
ATOM 2741 C C . THR A 1 341 ? 13.319 -9.324 -3.815 1.00 94.81 341 THR A C 1
ATOM 2743 O O . THR A 1 341 ? 13.333 -8.333 -3.086 1.00 94.81 341 THR A O 1
ATOM 2746 N N . LEU A 1 342 ? 12.212 -10.031 -4.026 1.00 95.56 342 LEU A N 1
ATOM 2747 C CA . LEU A 1 342 ? 10.922 -9.736 -3.415 1.00 95.56 342 LEU A CA 1
ATOM 2748 C C . LEU A 1 342 ? 10.146 -11.011 -3.078 1.00 95.56 342 LEU A C 1
ATOM 2750 O O . LEU A 1 342 ? 10.435 -12.113 -3.558 1.00 95.56 342 LEU A O 1
ATOM 2754 N N . PHE A 1 343 ? 9.144 -10.833 -2.227 1.00 96.38 343 PHE A N 1
ATOM 2755 C CA . PHE A 1 343 ? 8.340 -11.896 -1.648 1.00 96.38 343 PHE A CA 1
ATOM 2756 C C . PHE A 1 343 ? 6.866 -11.618 -1.923 1.00 96.38 343 PHE A C 1
ATOM 2758 O O . PHE A 1 343 ? 6.339 -10.621 -1.445 1.00 96.38 343 PHE A O 1
ATOM 2765 N N . ALA A 1 344 ? 6.206 -12.484 -2.686 1.00 97.00 344 ALA A N 1
ATOM 2766 C CA . ALA A 1 344 ? 4.797 -12.362 -3.041 1.00 97.00 344 ALA A CA 1
ATOM 2767 C C . ALA A 1 344 ? 3.935 -13.351 -2.247 1.00 97.00 344 ALA A C 1
ATOM 2769 O O . ALA A 1 344 ? 4.295 -14.525 -2.108 1.00 97.00 344 ALA A O 1
ATOM 2770 N N . ALA A 1 345 ? 2.794 -12.881 -1.754 1.00 95.69 345 ALA A N 1
ATOM 2771 C CA . ALA A 1 345 ? 1.822 -13.660 -0.994 1.00 95.69 345 ALA A CA 1
ATOM 2772 C C . ALA A 1 345 ? 0.410 -13.075 -1.156 1.00 95.69 345 ALA A C 1
ATOM 2774 O O . ALA A 1 345 ? 0.236 -11.995 -1.725 1.00 95.69 345 ALA A O 1
ATOM 2775 N N . LYS A 1 346 ? -0.586 -13.774 -0.605 1.00 93.88 346 LYS A N 1
ATOM 2776 C CA . LYS A 1 346 ? -1.925 -13.224 -0.366 1.00 93.88 346 LYS A CA 1
ATOM 2777 C C . LYS A 1 346 ? -2.292 -13.354 1.103 1.00 93.88 346 LYS A C 1
ATOM 2779 O O . LYS A 1 346 ? -2.011 -14.384 1.712 1.00 93.88 346 LYS A O 1
ATOM 2784 N N . ILE A 1 347 ? -2.887 -12.307 1.668 1.00 92.19 347 ILE A N 1
ATOM 2785 C CA . ILE A 1 347 ? -3.256 -12.243 3.092 1.00 92.19 347 ILE A CA 1
ATOM 2786 C C . ILE A 1 347 ? -4.684 -11.719 3.272 1.00 92.19 347 ILE A C 1
ATOM 2788 O O . ILE A 1 347 ? -5.305 -11.252 2.314 1.00 92.19 347 ILE A O 1
ATOM 2792 N N . GLY A 1 348 ? -5.211 -11.824 4.494 1.00 84.94 348 GLY A N 1
ATOM 2793 C CA . GLY A 1 348 ? -6.542 -11.334 4.866 1.00 84.94 348 GLY A CA 1
ATOM 2794 C C . GLY A 1 348 ? -7.498 -12.442 5.317 1.00 84.94 348 GLY A C 1
ATOM 2795 O O . GLY A 1 348 ? -7.482 -13.568 4.807 1.00 84.94 348 GLY A O 1
ATOM 2796 N N . ALA A 1 349 ? -8.377 -12.115 6.271 1.00 66.88 349 ALA A N 1
ATOM 2797 C CA . ALA A 1 349 ? -9.150 -13.106 7.025 1.00 66.88 349 ALA A CA 1
ATOM 2798 C C . ALA A 1 349 ? -10.232 -13.809 6.188 1.00 66.88 349 ALA A C 1
ATOM 2800 O O . ALA A 1 349 ? -10.619 -14.938 6.490 1.00 66.88 349 ALA A O 1
ATOM 2801 N N . ARG A 1 350 ? -10.741 -13.156 5.134 1.00 62.81 350 ARG A N 1
ATOM 2802 C CA . ARG A 1 350 ? -11.835 -13.665 4.284 1.00 62.81 350 ARG A CA 1
ATOM 2803 C C . ARG A 1 350 ? -11.353 -14.214 2.944 1.00 62.81 350 ARG A C 1
ATOM 2805 O O . ARG A 1 350 ? -11.841 -13.805 1.892 1.00 62.81 350 ARG A O 1
ATOM 2812 N N . GLY A 1 351 ? -10.443 -15.181 3.010 1.00 66.31 351 GLY A N 1
ATOM 2813 C CA . GLY A 1 351 ? -9.990 -15.945 1.846 1.00 66.31 351 GLY A CA 1
ATOM 2814 C C . GLY A 1 351 ? -8.801 -15.329 1.124 1.00 66.31 351 GLY A C 1
ATOM 2815 O O . GLY A 1 351 ? -8.709 -15.493 -0.087 1.00 66.31 351 GLY A O 1
ATOM 2816 N N . GLU A 1 352 ? -7.930 -14.623 1.858 1.00 76.56 352 GLU A N 1
ATOM 2817 C CA . GLU A 1 352 ? -6.645 -14.141 1.339 1.00 76.56 352 GLU A CA 1
ATOM 2818 C C . GLU A 1 352 ? -6.841 -13.345 0.048 1.00 76.56 352 GLU A C 1
ATOM 2820 O O . GLU A 1 352 ? -6.419 -13.749 -1.034 1.00 76.56 352 GLU A O 1
ATOM 2825 N N . LYS A 1 353 ? -7.610 -12.260 0.143 1.00 80.00 353 LYS A N 1
ATOM 2826 C CA . LYS A 1 353 ? -8.065 -11.509 -1.030 1.00 80.00 353 LYS A CA 1
ATOM 2827 C C . LYS A 1 353 ? -7.012 -10.544 -1.550 1.00 80.00 353 LYS A C 1
ATOM 2829 O O . LYS A 1 353 ? -6.976 -10.303 -2.752 1.00 80.00 353 LYS A O 1
ATOM 2834 N N . ASP A 1 354 ? -6.156 -10.041 -0.668 1.00 90.31 354 ASP A N 1
ATOM 2835 C CA . ASP A 1 354 ? -5.248 -8.951 -0.986 1.00 90.31 354 ASP A CA 1
ATOM 2836 C C . ASP A 1 354 ? -3.881 -9.476 -1.421 1.00 90.31 354 ASP A C 1
ATOM 2838 O O . ASP A 1 354 ? -3.208 -10.215 -0.692 1.00 90.31 354 ASP A O 1
ATOM 2842 N N . ASN A 1 355 ? -3.465 -9.067 -2.618 1.00 93.88 355 ASN A N 1
ATOM 2843 C CA . ASN A 1 355 ? -2.139 -9.346 -3.149 1.00 93.88 355 ASN A CA 1
ATOM 2844 C C . ASN A 1 355 ? -1.107 -8.476 -2.440 1.00 93.88 355 ASN A C 1
ATOM 2846 O O . ASN A 1 355 ? -1.178 -7.245 -2.461 1.00 93.88 355 ASN A O 1
ATOM 2850 N N . ILE A 1 356 ? -0.095 -9.116 -1.865 1.00 94.00 356 ILE A N 1
ATOM 2851 C CA . ILE A 1 356 ? 0.988 -8.430 -1.174 1.00 94.00 356 ILE A CA 1
ATOM 2852 C C . ILE A 1 356 ? 2.313 -8.818 -1.806 1.00 94.00 356 ILE A C 1
ATOM 2854 O O . ILE A 1 356 ? 2.600 -9.994 -2.030 1.00 94.00 356 ILE A O 1
ATOM 2858 N N 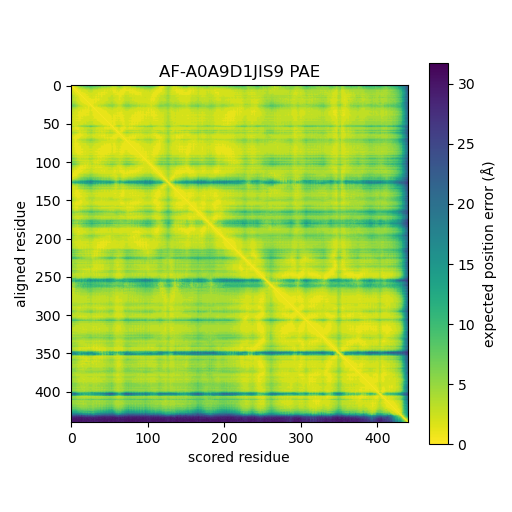. ILE A 1 357 ? 3.147 -7.807 -2.036 1.00 95.38 357 ILE A N 1
ATOM 2859 C CA . ILE A 1 357 ? 4.574 -7.998 -2.251 1.00 95.38 357 ILE A CA 1
ATOM 2860 C C . ILE A 1 357 ? 5.353 -7.253 -1.168 1.00 95.38 357 ILE A C 1
ATOM 2862 O O . ILE A 1 357 ? 5.033 -6.113 -0.834 1.00 95.38 357 ILE A O 1
ATOM 2866 N N . LEU A 1 358 ? 6.356 -7.920 -0.607 1.00 94.44 358 LEU A N 1
ATOM 2867 C CA . LEU A 1 358 ? 7.247 -7.417 0.436 1.00 94.44 358 LEU A CA 1
ATOM 2868 C C . LEU A 1 358 ? 8.703 -7.528 -0.022 1.00 94.44 358 LEU A C 1
ATOM 2870 O O . LEU A 1 358 ? 9.026 -8.259 -0.961 1.00 94.44 358 LEU A O 1
ATOM 2874 N N . GLY A 1 359 ? 9.581 -6.844 0.701 1.00 91.81 359 GLY A N 1
ATOM 2875 C CA . GLY A 1 359 ? 11.028 -6.905 0.527 1.00 91.81 359 GLY A CA 1
ATOM 2876 C C . GLY A 1 359 ? 11.624 -5.522 0.323 1.00 91.81 359 GLY A C 1
ATOM 2877 O O . GLY A 1 359 ? 10.939 -4.586 -0.098 1.00 91.81 359 GLY A O 1
ATOM 2878 N N . THR A 1 360 ? 12.921 -5.413 0.587 1.00 91.00 360 THR A N 1
ATOM 2879 C CA . THR A 1 360 ? 13.666 -4.149 0.492 1.00 91.00 360 THR A CA 1
ATOM 2880 C C . THR A 1 360 ? 13.506 -3.469 -0.880 1.00 91.00 360 THR A C 1
ATOM 2882 O O . THR A 1 360 ? 13.422 -2.243 -0.976 1.00 91.00 360 THR A O 1
ATOM 2885 N N . THR A 1 361 ? 13.395 -4.255 -1.955 1.00 94.44 361 THR A N 1
ATOM 2886 C CA . THR A 1 361 ? 13.166 -3.758 -3.322 1.00 94.44 361 THR A CA 1
ATOM 2887 C C . THR A 1 361 ? 11.814 -3.057 -3.483 1.00 94.44 361 THR A C 1
ATOM 2889 O O . THR A 1 361 ? 11.736 -2.038 -4.170 1.00 94.44 361 THR A O 1
ATOM 2892 N N . VAL A 1 362 ? 10.757 -3.554 -2.832 1.00 94.38 362 VAL A N 1
ATOM 2893 C CA . VAL A 1 362 ? 9.418 -2.938 -2.870 1.00 94.38 362 VAL A CA 1
ATOM 2894 C C . VAL A 1 362 ? 9.442 -1.593 -2.153 1.00 94.38 362 VAL A C 1
ATOM 2896 O O . VAL A 1 362 ? 9.007 -0.595 -2.724 1.00 94.38 362 VAL A O 1
ATOM 2899 N N . THR A 1 363 ? 10.041 -1.542 -0.960 1.00 91.06 363 THR A N 1
ATOM 2900 C CA . THR A 1 363 ? 10.261 -0.300 -0.204 1.00 91.06 363 THR A CA 1
ATOM 2901 C C . THR A 1 363 ? 11.024 0.736 -1.029 1.00 91.06 363 THR A C 1
ATOM 2903 O O . THR A 1 363 ? 10.671 1.913 -1.062 1.00 91.06 363 THR A O 1
ATOM 2906 N N . GLN A 1 364 ? 12.086 0.318 -1.722 1.00 93.12 364 GLN A N 1
ATOM 2907 C CA . GLN A 1 364 ? 12.879 1.231 -2.538 1.00 93.12 364 GLN A CA 1
ATOM 2908 C C . GLN A 1 364 ? 12.080 1.784 -3.726 1.00 93.12 364 GLN A C 1
ATOM 2910 O O . GLN A 1 364 ? 12.167 2.979 -4.003 1.00 93.12 364 GLN A O 1
ATOM 2915 N N . ALA A 1 365 ? 11.295 0.944 -4.406 1.00 95.75 365 ALA A N 1
ATOM 2916 C CA . ALA A 1 365 ? 10.443 1.379 -5.509 1.00 95.75 365 ALA A CA 1
ATOM 2917 C C . ALA A 1 365 ? 9.340 2.346 -5.046 1.00 95.75 365 ALA A C 1
ATOM 2919 O O . ALA A 1 365 ? 9.110 3.350 -5.718 1.00 95.75 365 ALA A O 1
ATOM 2920 N N . ASP A 1 366 ? 8.714 2.090 -3.891 1.00 93.56 366 ASP A N 1
ATOM 2921 C CA . ASP A 1 366 ? 7.705 2.977 -3.295 1.00 93.56 366 ASP A CA 1
ATOM 2922 C C . ASP A 1 366 ? 8.301 4.353 -2.970 1.00 93.56 366 ASP A C 1
ATOM 2924 O O . ASP A 1 366 ? 7.773 5.371 -3.408 1.00 93.56 366 ASP A O 1
ATOM 2928 N N . ARG A 1 367 ? 9.486 4.399 -2.347 1.00 91.62 367 ARG A N 1
ATOM 2929 C CA . ARG A 1 367 ? 10.203 5.662 -2.091 1.00 91.62 367 ARG A CA 1
ATOM 2930 C C . ARG A 1 367 ? 10.634 6.381 -3.364 1.00 91.62 367 ARG A C 1
ATOM 2932 O O . ARG A 1 367 ? 10.650 7.608 -3.416 1.00 91.62 367 ARG A O 1
ATOM 2939 N N . TYR A 1 368 ? 11.041 5.643 -4.394 1.00 96.12 368 TYR A N 1
ATOM 2940 C CA . TYR A 1 368 ? 11.392 6.244 -5.679 1.00 96.12 368 TYR A CA 1
ATOM 2941 C C . TYR A 1 368 ? 10.192 6.894 -6.346 1.00 96.12 368 TYR A C 1
ATOM 2943 O O . TYR A 1 368 ? 10.344 7.959 -6.941 1.00 96.12 368 TYR A O 1
ATOM 2951 N N . GLU A 1 369 ? 9.026 6.268 -6.232 1.00 95.88 369 GLU A N 1
ATOM 2952 C CA . GLU A 1 369 ? 7.771 6.834 -6.687 1.00 95.88 369 GLU A CA 1
ATOM 2953 C C . GLU A 1 369 ? 7.451 8.063 -5.826 1.00 95.88 369 GLU A C 1
ATOM 2955 O O . GLU A 1 369 ? 7.577 9.176 -6.324 1.00 95.88 369 GLU A O 1
ATOM 2960 N N . ASP A 1 370 ? 7.172 7.903 -4.535 1.00 89.81 370 ASP A N 1
ATOM 2961 C CA . ASP A 1 370 ? 6.619 8.968 -3.685 1.00 89.81 370 ASP A CA 1
ATOM 2962 C C . ASP A 1 370 ? 7.589 10.145 -3.446 1.00 89.81 370 ASP A C 1
ATOM 2964 O O . ASP A 1 370 ? 7.210 11.315 -3.545 1.00 89.81 370 ASP A O 1
ATOM 2968 N N . GLU A 1 371 ? 8.868 9.866 -3.168 1.00 90.50 371 GLU A N 1
ATOM 2969 C CA . GLU A 1 371 ? 9.831 10.887 -2.726 1.00 90.50 371 GLU A CA 1
ATOM 2970 C C . GLU A 1 371 ? 10.675 11.467 -3.871 1.00 90.50 371 GLU A C 1
ATOM 2972 O O . GLU A 1 371 ? 11.154 12.602 -3.771 1.00 90.50 371 GLU A O 1
ATOM 2977 N N . LYS A 1 372 ? 10.915 10.697 -4.945 1.00 93.88 372 LYS A N 1
ATOM 2978 C CA . LYS A 1 372 ? 11.928 11.044 -5.965 1.00 93.88 372 LYS A CA 1
ATOM 2979 C C . LYS A 1 372 ? 11.361 11.324 -7.354 1.00 93.88 372 LYS A C 1
ATOM 2981 O O . LYS A 1 372 ? 11.949 12.125 -8.090 1.00 93.88 372 LYS A O 1
ATOM 2986 N N . ALA A 1 373 ? 10.258 10.688 -7.741 1.00 95.56 373 ALA A N 1
ATOM 2987 C CA . ALA A 1 373 ? 9.660 10.869 -9.057 1.00 95.56 373 ALA A CA 1
ATOM 2988 C C . ALA A 1 373 ? 8.713 12.077 -9.060 1.00 95.56 373 ALA A C 1
ATOM 2990 O O . ALA A 1 373 ? 7.618 12.044 -8.506 1.00 95.56 373 ALA A O 1
ATOM 2991 N N . GLY A 1 374 ? 9.111 13.155 -9.732 1.00 93.50 374 GLY A N 1
ATOM 2992 C CA . GLY A 1 374 ? 8.231 14.285 -10.017 1.00 93.50 374 GLY A CA 1
ATOM 2993 C C . GLY A 1 374 ? 7.226 13.998 -11.138 1.00 93.50 374 GLY A C 1
ATOM 2994 O O . GLY A 1 374 ? 6.967 12.860 -11.524 1.00 93.50 374 GLY A O 1
ATOM 2995 N N . GLU A 1 375 ? 6.658 15.063 -11.697 1.00 95.38 375 GLU A N 1
ATOM 2996 C CA . GLU A 1 375 ? 5.712 14.966 -12.808 1.00 95.38 375 GLU A CA 1
ATOM 2997 C C . GLU A 1 375 ? 6.359 14.385 -14.070 1.00 95.38 375 GLU A C 1
ATOM 2999 O O . GLU A 1 375 ? 7.320 14.940 -14.605 1.00 95.38 375 GLU A O 1
ATOM 3004 N N . ASN A 1 376 ? 5.783 13.293 -14.577 1.00 96.75 376 ASN A N 1
ATOM 3005 C CA . ASN A 1 376 ? 6.216 12.586 -15.783 1.00 96.75 376 ASN A CA 1
ATOM 3006 C C . ASN A 1 376 ? 7.664 12.094 -15.712 1.00 96.75 376 ASN A C 1
ATOM 3008 O O . ASN A 1 376 ? 8.390 12.125 -16.709 1.00 96.75 376 ASN A O 1
ATOM 3012 N N . GLN A 1 377 ? 8.080 11.675 -14.519 1.00 97.44 377 GLN A N 1
ATOM 3013 C CA . GLN A 1 377 ? 9.419 11.174 -14.246 1.00 97.44 377 GLN A CA 1
ATOM 3014 C C . GLN A 1 377 ? 9.380 9.688 -13.911 1.00 97.44 377 GLN A C 1
ATOM 3016 O O . GLN A 1 377 ? 8.463 9.219 -13.242 1.00 97.44 377 GLN A O 1
ATOM 3021 N N . ILE A 1 378 ? 10.410 8.973 -14.359 1.00 98.56 378 ILE A N 1
ATOM 3022 C CA . ILE A 1 378 ? 10.659 7.575 -14.006 1.00 98.56 378 ILE A CA 1
ATOM 3023 C C . ILE A 1 378 ? 11.974 7.527 -13.238 1.00 98.56 378 ILE A C 1
ATOM 3025 O O . ILE A 1 378 ? 12.977 8.059 -13.724 1.00 98.56 378 ILE A O 1
ATOM 3029 N N . VAL A 1 379 ? 11.973 6.894 -12.069 1.00 98.50 379 VAL A N 1
ATOM 3030 C CA . VAL A 1 379 ? 13.157 6.700 -11.224 1.00 98.50 379 VAL A CA 1
ATOM 3031 C C . VAL A 1 379 ? 13.459 5.207 -11.099 1.00 98.50 379 VAL A C 1
ATOM 3033 O O . VAL A 1 379 ? 12.574 4.421 -10.770 1.00 98.50 379 VAL A O 1
ATOM 3036 N N . ILE A 1 380 ? 14.709 4.832 -11.380 1.00 98.44 380 ILE A N 1
ATOM 3037 C CA . ILE A 1 380 ? 15.220 3.452 -11.379 1.00 98.44 380 ILE A CA 1
ATOM 3038 C C . ILE A 1 380 ? 16.439 3.323 -10.456 1.00 98.44 380 ILE A C 1
ATOM 3040 O O . ILE A 1 380 ? 17.159 4.301 -10.226 1.00 98.44 380 ILE A O 1
ATOM 3044 N N . ASN A 1 381 ? 16.710 2.112 -9.965 1.00 97.31 381 ASN A N 1
ATOM 3045 C CA . ASN A 1 381 ? 17.930 1.827 -9.205 1.00 97.31 381 ASN A CA 1
ATOM 3046 C C . ASN A 1 381 ? 19.155 1.644 -10.125 1.00 97.31 381 ASN A C 1
ATOM 3048 O O . ASN A 1 381 ? 19.072 1.667 -11.361 1.00 97.31 381 ASN A O 1
ATOM 3052 N N . LYS A 1 382 ? 20.325 1.472 -9.507 1.00 97.06 382 LYS A N 1
ATOM 3053 C CA . LYS A 1 382 ? 21.610 1.312 -10.194 1.00 97.06 382 LYS A CA 1
ATOM 3054 C C . LYS A 1 382 ? 21.693 0.026 -11.005 1.00 97.06 382 LYS A C 1
ATOM 3056 O O . LYS A 1 382 ? 22.362 0.004 -12.037 1.00 97.06 382 LYS A O 1
ATOM 3061 N N . GLU A 1 383 ? 21.033 -1.026 -10.555 1.00 97.00 383 GLU A N 1
ATOM 3062 C CA . GLU A 1 383 ? 21.042 -2.356 -11.151 1.00 97.00 383 GLU A CA 1
ATOM 3063 C C . GLU A 1 383 ? 20.353 -2.322 -12.521 1.00 97.00 383 GLU A C 1
ATOM 3065 O O . GLU A 1 383 ? 20.953 -2.718 -13.526 1.00 97.00 383 GLU A O 1
ATOM 3070 N N . ILE A 1 384 ? 19.154 -1.727 -12.596 1.00 98.12 384 ILE A N 1
ATOM 3071 C CA . ILE A 1 384 ? 18.455 -1.475 -13.865 1.00 98.12 384 ILE A CA 1
ATOM 3072 C C . ILE A 1 384 ? 19.320 -0.600 -14.776 1.00 98.12 384 ILE A C 1
ATOM 3074 O O . ILE A 1 384 ? 19.514 -0.924 -15.949 1.00 98.12 384 ILE A O 1
ATOM 3078 N N . TYR A 1 385 ? 19.876 0.498 -14.257 1.00 98.06 385 TYR A N 1
ATOM 3079 C CA . TYR A 1 385 ? 20.696 1.400 -15.066 1.00 98.06 385 TYR A CA 1
ATOM 3080 C C . TYR A 1 385 ? 21.946 0.713 -15.636 1.00 98.06 385 TYR A C 1
ATOM 3082 O O . TYR A 1 385 ? 22.286 0.901 -16.804 1.00 98.06 385 TYR A O 1
ATOM 3090 N N . SER A 1 386 ? 22.614 -0.118 -14.837 1.00 97.56 386 SER A N 1
ATOM 3091 C CA . SER A 1 386 ? 23.802 -0.870 -15.256 1.00 97.56 386 SER A CA 1
ATOM 3092 C C . SER A 1 386 ? 23.457 -1.879 -16.350 1.00 97.56 386 SER A C 1
ATOM 3094 O O . SER A 1 386 ? 24.179 -1.979 -17.343 1.00 97.56 386 SER A O 1
ATOM 3096 N N . TYR A 1 387 ? 22.311 -2.557 -16.228 1.00 97.75 387 TYR A N 1
ATOM 3097 C CA . TYR A 1 387 ? 21.788 -3.405 -17.295 1.00 97.75 387 TYR A CA 1
ATOM 3098 C C . TYR A 1 387 ? 21.547 -2.609 -18.584 1.00 97.75 387 TYR A C 1
ATOM 3100 O O . TYR A 1 387 ? 21.968 -3.050 -19.657 1.00 97.75 387 TYR A O 1
ATOM 3108 N N . LEU A 1 388 ? 20.905 -1.436 -18.496 1.00 98.00 388 LEU A N 1
ATOM 3109 C CA . LEU A 1 388 ? 20.650 -0.584 -19.659 1.00 98.00 388 LEU A CA 1
ATOM 3110 C C . LEU A 1 388 ? 21.958 -0.108 -20.295 1.00 98.00 388 LEU A C 1
ATOM 3112 O O . LEU A 1 388 ? 22.077 -0.165 -21.510 1.00 98.00 388 LEU A O 1
ATOM 3116 N N . LYS A 1 389 ? 22.967 0.287 -19.513 1.00 97.62 389 LYS A N 1
ATOM 3117 C CA . LYS A 1 389 ? 24.269 0.705 -20.058 1.00 97.62 389 LYS A CA 1
ATOM 3118 C C . LYS A 1 389 ? 24.909 -0.352 -20.950 1.00 97.62 389 LYS A C 1
ATOM 3120 O O . LYS A 1 389 ? 25.474 -0.012 -21.983 1.00 97.62 389 LYS A O 1
ATOM 3125 N N . ILE A 1 390 ? 24.818 -1.617 -20.548 1.00 97.69 390 ILE A N 1
ATOM 3126 C CA . ILE A 1 390 ? 25.428 -2.735 -21.272 1.00 97.69 390 ILE A CA 1
ATOM 3127 C C . ILE A 1 390 ? 24.564 -3.143 -22.470 1.00 97.69 390 ILE A C 1
ATOM 3129 O O . ILE A 1 390 ? 25.073 -3.316 -23.573 1.00 97.69 390 ILE A O 1
ATOM 3133 N N . ASN A 1 391 ? 23.254 -3.295 -22.264 1.00 97.19 391 ASN A N 1
ATOM 3134 C CA . ASN A 1 391 ? 22.374 -3.963 -23.228 1.00 97.19 391 ASN A CA 1
ATOM 313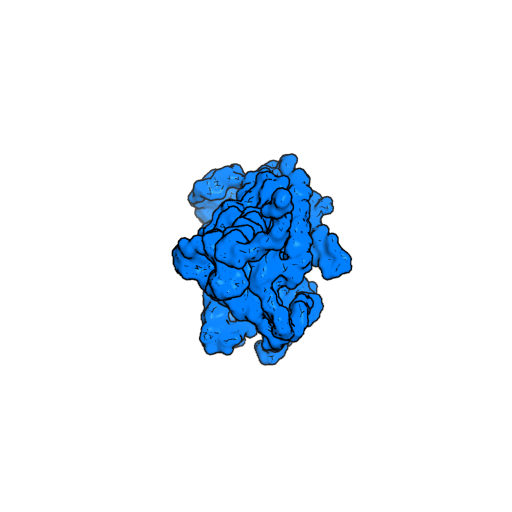5 C C . ASN A 1 391 ? 21.568 -2.993 -24.107 1.00 97.19 391 ASN A C 1
ATOM 3137 O O . ASN A 1 391 ? 21.095 -3.373 -25.176 1.00 97.19 391 ASN A O 1
ATOM 3141 N N . ARG A 1 392 ? 21.356 -1.754 -23.649 1.00 96.69 392 ARG A N 1
ATOM 3142 C CA . ARG A 1 392 ? 20.545 -0.711 -24.302 1.00 96.69 392 ARG A CA 1
ATOM 3143 C C . ARG A 1 392 ? 21.151 0.686 -24.055 1.00 96.69 392 ARG A C 1
ATOM 3145 O O . ARG A 1 392 ? 20.491 1.526 -23.440 1.00 96.69 392 ARG A O 1
ATOM 3152 N N . PRO A 1 393 ? 22.387 0.963 -24.511 1.00 96.75 393 PRO A N 1
ATOM 3153 C CA . PRO A 1 393 ? 23.130 2.173 -24.136 1.00 96.75 393 PRO A CA 1
ATOM 3154 C C . PRO A 1 393 ? 22.378 3.474 -24.447 1.00 96.75 393 PRO A C 1
ATOM 3156 O O . PRO A 1 393 ? 22.295 4.340 -23.586 1.00 96.75 393 PRO A O 1
ATOM 3159 N N . VAL A 1 394 ? 21.697 3.555 -25.598 1.00 97.00 394 VAL A N 1
ATOM 3160 C CA . VAL A 1 394 ? 20.874 4.727 -25.962 1.00 97.00 394 VAL A CA 1
ATOM 3161 C C . VAL A 1 394 ? 19.766 4.996 -24.939 1.00 97.00 394 VAL A C 1
ATOM 3163 O O . VAL A 1 394 ? 19.401 6.145 -24.706 1.00 97.00 394 VAL A O 1
ATOM 3166 N N . TRP A 1 395 ? 19.226 3.947 -24.308 1.00 97.56 395 TRP A N 1
ATOM 3167 C CA . TRP A 1 395 ? 18.226 4.107 -23.254 1.00 97.56 395 TRP A CA 1
ATOM 3168 C C . TRP A 1 395 ? 18.877 4.630 -21.986 1.00 97.56 395 TRP A C 1
ATOM 3170 O O . TRP A 1 395 ? 18.354 5.565 -21.389 1.00 97.56 395 TRP A O 1
ATOM 3180 N N . ALA A 1 396 ? 20.024 4.064 -21.600 1.00 97.44 396 ALA A N 1
ATOM 3181 C CA . ALA A 1 396 ? 20.782 4.521 -20.440 1.00 97.44 396 ALA A CA 1
ATOM 3182 C C . ALA A 1 396 ? 21.185 5.999 -20.553 1.00 97.44 396 ALA A C 1
ATOM 3184 O O . ALA A 1 396 ? 21.136 6.707 -19.551 1.00 97.44 396 ALA A O 1
ATOM 3185 N N . ASP A 1 397 ? 21.496 6.487 -21.755 1.00 97.19 397 ASP A N 1
ATOM 3186 C CA . ASP A 1 397 ? 21.842 7.894 -21.998 1.00 97.19 397 ASP A CA 1
ATOM 3187 C C . ASP A 1 397 ? 20.686 8.863 -21.690 1.00 97.19 397 ASP A C 1
ATOM 3189 O O . ASP A 1 397 ? 20.917 10.037 -21.405 1.00 97.19 397 ASP A O 1
ATOM 3193 N N . GLN A 1 398 ? 19.436 8.384 -21.688 1.00 97.69 398 GLN A N 1
ATOM 3194 C CA . GLN A 1 398 ? 18.272 9.186 -21.292 1.00 97.69 398 GLN A CA 1
ATOM 3195 C C . GLN A 1 398 ? 18.052 9.229 -19.772 1.00 97.69 398 GLN A C 1
ATOM 3197 O O . GLN A 1 398 ? 17.164 9.950 -19.305 1.00 97.69 398 GLN A O 1
ATOM 3202 N N . PHE A 1 399 ? 18.810 8.452 -18.994 1.00 97.56 399 PHE A N 1
ATOM 3203 C CA . PHE A 1 399 ? 18.723 8.404 -17.538 1.00 97.56 399 PHE A CA 1
ATOM 3204 C C . PHE A 1 399 ? 19.896 9.154 -16.903 1.00 97.56 399 PHE A C 1
ATOM 3206 O O . PHE A 1 399 ? 21.064 8.806 -17.073 1.00 97.56 399 PHE A O 1
ATOM 3213 N N . VAL A 1 400 ? 19.573 10.167 -16.104 1.00 96.44 400 VAL A N 1
ATOM 3214 C CA . VAL A 1 400 ? 20.551 10.997 -15.397 1.00 96.44 400 VAL A CA 1
ATOM 3215 C C . VAL A 1 400 ? 20.638 10.546 -13.946 1.00 96.44 400 VAL A C 1
ATOM 3217 O O . VAL A 1 400 ? 19.614 10.338 -13.293 1.00 96.44 400 VAL A O 1
ATOM 3220 N N . ARG A 1 401 ? 21.861 10.405 -13.428 1.00 95.12 401 ARG A N 1
ATOM 3221 C CA . ARG A 1 401 ? 22.091 10.079 -12.016 1.00 95.12 401 ARG A CA 1
ATOM 3222 C C . ARG A 1 401 ? 21.533 11.186 -11.121 1.00 95.12 401 ARG A C 1
ATOM 3224 O O . ARG A 1 401 ? 21.761 12.369 -11.366 1.00 95.12 401 ARG A O 1
ATOM 3231 N N . VAL A 1 402 ? 20.834 10.787 -10.071 1.00 89.94 402 VAL A N 1
A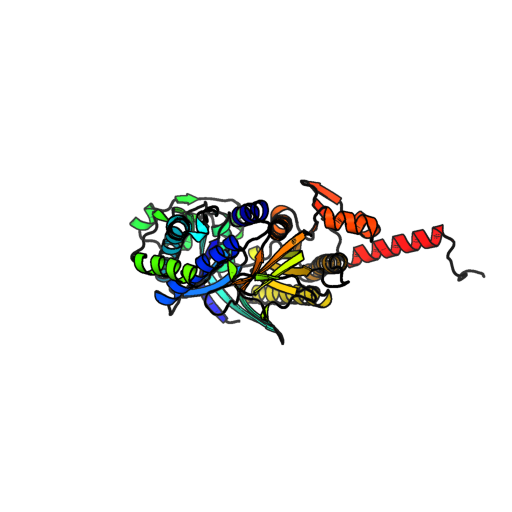TOM 3232 C CA . VAL A 1 402 ? 20.369 11.646 -8.976 1.00 89.94 402 VAL A CA 1
ATOM 3233 C C . VAL A 1 402 ? 20.985 11.144 -7.653 1.00 89.94 402 VAL A C 1
ATOM 3235 O O . VAL A 1 402 ? 21.896 10.315 -7.670 1.00 89.94 402 VAL A O 1
ATOM 3238 N N . ALA A 1 403 ? 20.556 11.667 -6.502 1.00 83.12 403 ALA A N 1
ATOM 3239 C CA . ALA A 1 403 ? 21.087 11.263 -5.194 1.00 83.12 403 ALA A CA 1
ATOM 3240 C C . ALA A 1 403 ? 20.825 9.775 -4.864 1.00 83.12 403 ALA A C 1
ATOM 3242 O O . ALA A 1 403 ? 19.873 9.175 -5.363 1.00 83.12 403 ALA A O 1
ATOM 3243 N N . ASP A 1 404 ? 21.648 9.197 -3.986 1.00 80.88 404 ASP A N 1
ATOM 3244 C CA . ASP A 1 404 ? 21.547 7.810 -3.488 1.00 80.88 404 ASP A CA 1
ATOM 3245 C C . ASP A 1 404 ? 21.552 6.728 -4.583 1.00 80.88 404 ASP A C 1
ATOM 3247 O O . ASP A 1 404 ? 20.748 5.797 -4.554 1.00 80.88 404 ASP A O 1
ATOM 3251 N N . ASP A 1 405 ? 22.431 6.865 -5.581 1.00 82.50 405 ASP A N 1
ATOM 3252 C CA . ASP A 1 405 ? 22.635 5.864 -6.643 1.00 82.50 405 ASP A CA 1
ATOM 3253 C C . ASP A 1 405 ? 21.382 5.494 -7.461 1.00 82.50 405 ASP A C 1
ATOM 3255 O O . ASP A 1 405 ? 21.367 4.475 -8.152 1.00 82.50 405 ASP A O 1
ATOM 3259 N N . CYS A 1 406 ? 20.361 6.353 -7.470 1.00 92.88 406 CYS A N 1
ATOM 3260 C CA . CYS A 1 406 ? 19.229 6.216 -8.381 1.00 92.88 406 CYS A CA 1
ATOM 3261 C C . CYS A 1 406 ? 19.380 7.093 -9.626 1.00 92.88 406 CYS A C 1
ATOM 3263 O O . CYS A 1 406 ? 20.166 8.045 -9.669 1.00 92.88 406 CYS A O 1
ATOM 3265 N N . TYR A 1 407 ? 18.648 6.732 -10.675 1.00 97.75 407 TYR A N 1
ATOM 3266 C CA . TYR A 1 407 ? 18.705 7.380 -11.978 1.00 97.75 407 TYR A CA 1
ATOM 3267 C C . TYR A 1 407 ? 17.306 7.757 -12.418 1.00 97.75 407 TYR A C 1
ATOM 3269 O O . TYR A 1 407 ? 16.351 7.020 -12.188 1.00 97.75 407 TYR A O 1
ATOM 3277 N N . ARG A 1 408 ? 17.183 8.907 -13.070 1.00 98.00 408 ARG A N 1
ATOM 3278 C CA . ARG A 1 408 ? 15.898 9.481 -13.441 1.00 98.00 408 ARG A CA 1
ATOM 3279 C C . ARG A 1 408 ? 15.857 9.840 -14.912 1.00 98.00 408 ARG A C 1
ATOM 3281 O O . ARG A 1 408 ? 16.807 10.422 -15.431 1.00 98.00 408 ARG A O 1
ATOM 3288 N N . THR A 1 409 ? 14.716 9.602 -15.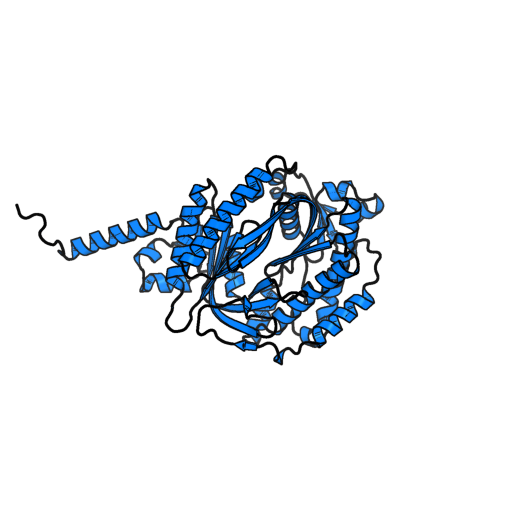545 1.00 97.94 409 THR A N 1
ATOM 3289 C CA . THR A 1 409 ? 14.393 10.174 -16.853 1.00 97.94 409 THR A CA 1
ATOM 3290 C C . THR A 1 409 ? 13.075 10.946 -16.818 1.00 97.94 409 THR A C 1
ATOM 3292 O O . THR A 1 409 ? 12.215 10.697 -15.976 1.00 97.94 409 THR A O 1
ATOM 3295 N N . THR A 1 410 ? 12.933 11.905 -17.730 1.00 96.31 410 THR A N 1
ATOM 3296 C CA . THR A 1 410 ? 11.688 12.640 -18.039 1.00 96.31 410 THR A CA 1
ATOM 3297 C C . THR A 1 410 ? 11.120 12.244 -19.407 1.00 96.31 410 THR A C 1
ATOM 3299 O O . THR A 1 410 ? 10.132 12.812 -19.883 1.00 96.31 410 THR A O 1
ATOM 3302 N N . VAL A 1 411 ? 11.787 11.309 -20.085 1.00 95.38 411 VAL A N 1
ATOM 3303 C CA . VAL A 1 411 ? 11.470 10.867 -21.439 1.00 95.38 411 VAL A CA 1
ATOM 3304 C C . VAL A 1 411 ? 10.376 9.806 -21.377 1.00 95.38 411 VAL A C 1
ATOM 3306 O O . VAL A 1 411 ? 10.413 8.923 -20.528 1.00 95.38 411 VAL A O 1
ATOM 3309 N N . GLY A 1 412 ? 9.399 9.901 -22.278 1.00 95.81 412 GLY A N 1
ATOM 3310 C CA . GLY A 1 412 ? 8.406 8.852 -22.509 1.00 95.81 412 GLY A CA 1
ATOM 3311 C C . GLY A 1 412 ? 8.780 7.951 -23.688 1.00 95.81 412 GLY A C 1
ATOM 3312 O O . GLY A 1 412 ? 9.790 8.165 -24.365 1.00 95.81 412 GLY A O 1
ATOM 3313 N N . TYR A 1 413 ? 7.970 6.929 -23.948 1.00 97.75 413 TYR A N 1
ATOM 3314 C CA . TYR A 1 413 ? 8.269 5.884 -24.930 1.00 97.75 413 TYR A CA 1
ATOM 3315 C C . TYR A 1 413 ? 8.525 6.415 -26.346 1.00 97.75 413 TYR A C 1
ATOM 3317 O O . TYR A 1 413 ? 9.505 6.011 -26.970 1.00 97.75 413 TYR A O 1
ATOM 3325 N N . LYS A 1 414 ? 7.702 7.341 -26.854 1.00 96.38 414 LYS A N 1
ATOM 3326 C CA . LYS A 1 414 ? 7.853 7.877 -28.222 1.00 96.38 414 LYS A CA 1
ATOM 3327 C C . LYS A 1 414 ? 9.221 8.525 -28.429 1.00 96.38 414 LYS A C 1
ATOM 3329 O O . LYS A 1 414 ? 9.967 8.132 -29.322 1.00 96.38 414 LYS A O 1
ATOM 3334 N N . LYS A 1 415 ? 9.590 9.437 -27.529 1.00 96.25 415 LYS A N 1
ATOM 3335 C CA . LYS A 1 415 ? 10.870 10.152 -27.578 1.00 96.25 415 LYS A CA 1
ATOM 3336 C C . LYS A 1 415 ? 12.070 9.225 -27.335 1.00 96.25 415 LYS A C 1
ATOM 3338 O O . LYS A 1 415 ? 13.126 9.423 -27.929 1.00 96.25 415 LYS A O 1
ATOM 3343 N N . MET A 1 416 ? 11.910 8.178 -26.522 1.00 97.31 416 MET A N 1
ATOM 3344 C CA . MET A 1 416 ? 12.928 7.128 -26.386 1.00 97.31 416 MET A CA 1
ATOM 3345 C C . MET A 1 416 ? 13.176 6.413 -27.724 1.00 97.31 416 MET A C 1
ATOM 3347 O O . MET A 1 416 ? 14.322 6.214 -28.122 1.00 97.31 416 MET A O 1
ATOM 3351 N N . MET A 1 417 ? 12.113 6.048 -28.445 1.00 97.56 417 MET A N 1
ATOM 3352 C CA . MET A 1 417 ? 12.231 5.369 -29.740 1.00 97.56 417 MET A CA 1
ATOM 3353 C C . MET A 1 417 ? 12.785 6.280 -30.844 1.00 97.56 417 MET A C 1
ATOM 3355 O O . MET A 1 417 ? 13.533 5.809 -31.704 1.00 97.56 417 MET A O 1
ATOM 3359 N N . GLU A 1 418 ? 12.487 7.579 -30.800 1.00 96.88 418 GLU A N 1
ATOM 3360 C CA . GLU A 1 418 ? 13.122 8.583 -31.664 1.00 96.88 418 GLU A CA 1
ATOM 3361 C C . GLU A 1 418 ? 14.640 8.624 -31.437 1.00 96.88 418 GLU A C 1
ATOM 3363 O O . GLU A 1 418 ? 15.400 8.510 -32.398 1.00 96.88 418 GLU A O 1
ATOM 3368 N N . ALA A 1 419 ? 15.094 8.682 -30.179 1.00 95.19 419 ALA A N 1
ATOM 3369 C CA . ALA A 1 419 ? 16.521 8.676 -29.846 1.00 95.19 419 ALA A CA 1
ATOM 3370 C C . ALA A 1 419 ? 17.236 7.406 -30.347 1.00 95.19 419 ALA A C 1
ATOM 3372 O O . ALA A 1 419 ? 18.329 7.485 -30.908 1.00 95.19 419 ALA A O 1
ATOM 3373 N N . VAL A 1 420 ? 16.598 6.237 -30.213 1.00 95.00 420 VAL A N 1
ATOM 3374 C CA . VAL A 1 420 ? 17.109 4.968 -30.768 1.00 95.00 420 VAL A CA 1
ATOM 3375 C C . VAL A 1 420 ? 17.233 5.032 -32.290 1.00 95.00 420 VAL A C 1
ATOM 3377 O O . VAL A 1 420 ? 18.246 4.604 -32.842 1.00 95.00 420 VAL A O 1
ATOM 3380 N N . SER A 1 421 ? 16.225 5.581 -32.968 1.00 94.88 421 SER A N 1
ATOM 3381 C CA . SER A 1 421 ? 16.210 5.687 -34.431 1.00 94.88 421 SER A CA 1
ATOM 3382 C C . SER A 1 421 ? 17.320 6.610 -34.937 1.00 94.88 421 SER A C 1
ATOM 3384 O O . SER A 1 421 ? 18.036 6.252 -35.872 1.00 94.88 421 SER A O 1
ATOM 3386 N N . VAL A 1 422 ? 17.523 7.756 -34.278 1.00 94.06 422 VAL A N 1
ATOM 3387 C CA . VAL A 1 422 ? 18.610 8.699 -34.589 1.00 94.06 422 VAL A CA 1
ATOM 3388 C C . VAL A 1 422 ? 19.977 8.036 -34.410 1.00 94.06 422 VAL A C 1
ATOM 3390 O O . VAL A 1 422 ? 20.784 8.045 -35.338 1.00 94.06 422 VAL A O 1
ATOM 3393 N N . ALA A 1 423 ? 20.219 7.374 -33.276 1.00 92.38 423 ALA A N 1
ATOM 3394 C CA . ALA A 1 423 ? 21.488 6.688 -33.023 1.00 92.38 423 ALA A CA 1
ATOM 3395 C C . ALA A 1 423 ? 21.776 5.577 -34.053 1.00 92.38 423 ALA A C 1
ATOM 3397 O O . ALA A 1 423 ? 22.921 5.384 -34.472 1.00 92.38 423 ALA A O 1
ATOM 3398 N N . GLN A 1 424 ? 20.742 4.858 -34.504 1.00 91.06 424 GLN A N 1
ATOM 3399 C CA . GLN A 1 424 ? 20.886 3.843 -35.546 1.00 91.06 424 GLN A CA 1
ATOM 3400 C C . GLN A 1 424 ? 21.233 4.460 -36.910 1.00 91.06 424 GLN A C 1
ATOM 3402 O O . GLN A 1 424 ? 22.094 3.927 -37.613 1.00 91.06 424 GLN A O 1
ATOM 3407 N N . LEU A 1 425 ? 20.609 5.584 -37.280 1.00 90.56 425 LEU A N 1
ATOM 3408 C CA . LEU A 1 425 ? 20.922 6.315 -38.513 1.00 90.56 425 LEU A CA 1
ATOM 3409 C C . LEU A 1 425 ? 22.361 6.844 -38.507 1.00 90.56 425 LEU A C 1
ATOM 3411 O O . LEU A 1 425 ? 23.081 6.675 -39.494 1.00 90.56 425 LEU A O 1
ATOM 3415 N N . GLU A 1 426 ? 22.817 7.414 -37.390 1.00 89.31 426 GLU A N 1
ATOM 3416 C CA . GLU A 1 426 ? 24.199 7.878 -37.233 1.00 89.31 426 GLU A CA 1
ATOM 3417 C C . GLU A 1 426 ? 25.200 6.726 -37.359 1.00 89.31 426 GLU A C 1
ATOM 3419 O O . GLU A 1 426 ? 26.211 6.849 -38.055 1.00 89.31 426 GLU A O 1
ATOM 3424 N N . LYS A 1 427 ? 24.907 5.576 -36.739 1.00 88.12 427 LYS A N 1
ATOM 3425 C CA . LYS A 1 427 ? 25.743 4.375 -36.848 1.00 88.12 427 LYS A CA 1
ATOM 3426 C C . LYS A 1 427 ? 25.809 3.862 -38.286 1.00 88.12 427 LYS A C 1
ATOM 3428 O O . LYS A 1 427 ? 26.906 3.605 -38.776 1.00 88.12 427 LYS A O 1
ATOM 3433 N N . ASN A 1 428 ? 24.670 3.755 -38.971 1.00 87.44 428 ASN A N 1
ATOM 3434 C CA . ASN A 1 428 ? 24.615 3.322 -40.371 1.00 87.44 428 ASN A CA 1
ATOM 3435 C C . ASN A 1 428 ? 25.399 4.272 -41.287 1.00 87.44 428 ASN A C 1
ATOM 3437 O O . ASN A 1 428 ? 26.129 3.811 -42.164 1.00 87.44 428 ASN A O 1
ATOM 3441 N N . THR A 1 429 ? 25.297 5.581 -41.038 1.00 83.75 429 THR A N 1
ATOM 3442 C CA . THR A 1 429 ? 26.032 6.617 -41.778 1.00 83.75 429 THR A CA 1
ATOM 3443 C C . THR A 1 429 ? 27.539 6.481 -41.567 1.00 83.75 429 THR A C 1
ATOM 3445 O O . THR A 1 429 ? 28.292 6.459 -42.533 1.00 83.75 429 THR A O 1
ATOM 3448 N N . ARG A 1 430 ? 27.997 6.296 -40.320 1.00 82.38 430 ARG A N 1
ATOM 3449 C CA . ARG A 1 430 ? 29.424 6.083 -40.009 1.00 82.38 430 ARG A CA 1
ATOM 3450 C C . ARG A 1 430 ? 29.980 4.772 -40.572 1.00 82.38 430 ARG A C 1
ATOM 3452 O O . ARG A 1 430 ? 31.179 4.677 -40.803 1.00 82.38 430 ARG A O 1
ATOM 3459 N N . GLN A 1 431 ? 29.130 3.765 -40.765 1.00 82.88 431 GLN A N 1
ATOM 3460 C CA . GLN A 1 431 ? 29.515 2.449 -41.283 1.00 82.88 431 GLN A CA 1
ATOM 3461 C C . GLN A 1 431 ? 29.406 2.331 -42.813 1.00 82.88 431 GLN A C 1
ATOM 3463 O O . GLN A 1 431 ? 29.639 1.247 -43.335 1.00 82.88 431 GLN A O 1
ATOM 3468 N N . ASN A 1 432 ? 29.066 3.408 -43.539 1.00 71.06 432 ASN A N 1
ATOM 3469 C CA . ASN A 1 432 ? 28.817 3.391 -44.990 1.00 71.06 432 ASN A CA 1
ATOM 3470 C C . ASN A 1 432 ? 27.776 2.343 -45.440 1.00 71.06 432 ASN A C 1
ATOM 3472 O O . ASN A 1 432 ? 27.767 1.926 -46.595 1.00 71.06 432 ASN A O 1
ATOM 3476 N N . ASN A 1 433 ? 26.846 1.955 -44.563 1.00 59.19 433 ASN A N 1
ATOM 3477 C CA . ASN A 1 433 ? 25.794 0.975 -44.859 1.00 59.19 433 ASN A CA 1
ATOM 3478 C C . ASN A 1 433 ? 24.603 1.598 -45.617 1.00 59.19 433 ASN A C 1
ATOM 3480 O O . ASN A 1 433 ? 23.449 1.229 -45.399 1.00 59.19 433 ASN A O 1
ATOM 3484 N N . TYR A 1 434 ? 24.859 2.568 -46.499 1.00 58.91 434 TYR A N 1
ATOM 3485 C CA . TYR A 1 434 ? 23.848 3.054 -47.433 1.00 58.91 434 TYR A CA 1
ATOM 3486 C C . TYR A 1 434 ? 23.749 2.067 -48.597 1.00 58.91 434 TYR A C 1
ATOM 3488 O O . TYR A 1 434 ? 24.622 2.016 -49.462 1.00 58.91 434 TYR A O 1
ATOM 3496 N N . ASN A 1 435 ? 22.659 1.300 -48.639 1.00 52.59 435 ASN A N 1
ATOM 3497 C CA . ASN A 1 435 ? 22.279 0.500 -49.802 1.00 52.59 435 ASN A CA 1
ATOM 3498 C C . ASN A 1 435 ? 21.869 1.429 -50.955 1.00 52.59 435 ASN A C 1
ATOM 3500 O O . ASN A 1 435 ? 20.683 1.603 -51.197 1.00 52.59 435 ASN A O 1
ATOM 3504 N N . GLY A 1 436 ? 22.836 2.071 -51.616 1.00 51.72 436 GLY A N 1
ATOM 3505 C CA . GLY A 1 436 ? 22.787 2.496 -53.021 1.00 51.72 436 GLY A CA 1
ATOM 3506 C C . GLY A 1 436 ? 21.550 3.231 -53.561 1.00 51.72 436 GLY A C 1
ATOM 3507 O O . GLY A 1 436 ? 21.398 3.262 -54.774 1.00 51.72 436 GLY A O 1
ATOM 3508 N N . ALA A 1 437 ? 20.680 3.824 -52.738 1.00 50.59 437 ALA A N 1
ATOM 3509 C CA . ALA A 1 437 ? 19.426 4.432 -53.206 1.00 50.59 437 ALA A CA 1
ATOM 3510 C C . ALA A 1 437 ? 19.611 5.790 -53.912 1.00 50.59 437 ALA A C 1
ATOM 3512 O O . ALA A 1 437 ? 18.640 6.373 -54.380 1.00 50.59 437 ALA A O 1
ATOM 3513 N N . TRP A 1 438 ? 20.850 6.275 -54.008 1.00 50.59 438 TRP A N 1
ATOM 3514 C CA . TRP A 1 438 ? 21.222 7.479 -54.747 1.00 50.59 438 TRP A CA 1
ATOM 3515 C C . TRP A 1 438 ? 22.486 7.201 -55.565 1.00 50.59 438 TRP A C 1
ATOM 3517 O O . TRP A 1 438 ? 23.585 7.637 -55.227 1.00 50.59 438 TRP A O 1
ATOM 3527 N N . ARG A 1 439 ? 22.347 6.393 -56.615 1.00 38.44 439 ARG A N 1
ATOM 3528 C CA . ARG A 1 439 ? 23.199 6.516 -57.798 1.00 38.44 439 ARG A CA 1
ATOM 3529 C C . ARG A 1 439 ? 22.277 6.957 -58.926 1.00 38.44 439 ARG A C 1
ATOM 3531 O O . ARG A 1 439 ? 21.426 6.174 -59.339 1.00 38.44 439 ARG A O 1
ATOM 3538 N N . GLU A 1 440 ? 22.395 8.236 -59.270 1.00 39.66 440 GLU A N 1
ATOM 3539 C CA . GLU A 1 440 ? 21.814 8.852 -60.470 1.00 39.66 440 GLU A CA 1
ATOM 3540 C C . GLU A 1 440 ? 22.293 8.161 -61.749 1.00 39.66 440 GLU A C 1
ATOM 3542 O O . GLU A 1 440 ? 23.451 7.669 -61.759 1.00 39.66 440 GLU A O 1
#

InterPro domains:
  IPR001054 Adenylyl cyclase class-3/4/guanylyl cyclase [PF00211] (249-391)
  IPR001054 Adenylyl cyclase class-3/4/guanylyl cyclase [PS50125] (246-369)
  IPR029787 Nucleotide cyclase [G3DSA:3.30.70.1230] (29-216)
  IPR029787 Nucleotide cyclase [G3DSA:3.30.70.1230] (236-431)
  IPR029787 Nucleotide cyclase [SSF55073] (85-168)
  IPR029787 Nucleotide cyclase [SSF55073] (248-389)

pLDDT: mean 92.69, std 8.37, range [38.44, 98.75]

Organism: NCBI:txid2840858

Sequence (440 aa):
MIRKKGMHFYINIPNLDQVVIDEETKTGKVNHSLHALDTFFSMIESFGKKHFPQSFVVEKITGSRLHMYVTDSLNEAFEVVAEVSGFAYKLTSYLNHEIAKYKTLLNFQIQIGACYGEFYEFTFKRETFEEDSTIGYAANYAAKLQGLSEKSFISISSDIYENLDSEYKKTFIIKKDNKLGKYGQKYYATTNLEKLQTTLDYATDLENAKRYANNLNLGDINFSSVRQSLNFDVLSKKECKKLEGIPLLADVRGFTRQFKKDGSNLEEMSQKTQKILQSMYEIVGRNKGIHVQFQGDREMALFHDYSDYKCIPDAIVAALRIVDTVKTYNVCVGVGTSLGTLFAAKIGARGEKDNIILGTTVTQADRYEDEKAGENQIVINKEIYSYLKINRPVWADQFVRVADDCYRTTVGYKKMMEAVSVAQLEKNTRQNNYNGAWRE